Protein AF-A0A1Y5THK0-F1 (afdb_monomer)

Nearest PDB structures (foldseek):
  3wrx-assembly2_B  TM=9.267E-01  e=4.625E-44  Solanum lycopersicum
  3wry-assembly2_B  TM=9.256E-01  e=2.635E-43  Solanum lycopersicum
  3wrx-assembly1_A  TM=8.714E-01  e=9.902E-44  Solanum lycopersicum
  3wry-assembly1_A  TM=8.774E-01  e=2.496E-43  Solanum lycopersicum
  3wrw-assembly1_B  TM=9.041E-01  e=1.164E-40  Solanum lycopersicum

Solvent-accessible surface area (backbone atoms only — not comparable to full-atom values): 38732 Å² total; per-residue (Å²): 127,85,62,37,44,34,38,33,40,49,27,24,30,58,62,87,91,43,71,40,27,55,51,25,57,50,77,42,59,75,35,37,40,17,39,37,37,60,92,88,19,29,67,67,57,50,54,31,42,74,41,29,72,44,72,70,75,44,61,45,35,26,50,56,74,42,80,49,68,90,38,48,38,72,57,41,40,71,76,20,44,18,63,34,59,67,85,44,80,72,57,48,82,40,24,45,48,54,53,38,63,74,47,54,48,89,92,50,94,32,42,68,68,53,42,29,69,77,36,53,72,52,52,80,37,33,86,39,29,42,68,76,45,55,70,52,56,36,40,52,50,28,49,44,42,24,46,21,63,51,30,51,35,39,41,32,35,42,80,54,67,94,42,57,69,72,47,36,51,52,52,42,56,49,50,36,49,48,28,70,71,68,75,31,28,34,42,40,33,30,70,50,61,72,59,34,37,70,43,14,65,36,35,34,34,34,52,80,12,22,57,76,48,73,45,52,10,69,61,53,68,73,31,63,66,56,49,36,54,78,74,42,90,79,76,89,91,86,78,94,73,96,71,92,81,79,86,81,84,79,90,76,88,81,78,94,70,89,75,76,53,69,62,90,58,102,63,87,81,56,103,83,61,75,86,79,57,67,73,58,37,62,71,64,40,52,75,85,82,68,81,67,81,73,76,74,72,74,79,67,75,86,59,78,44,95,75,34,38,30,38,39,41,38,40,45,89,78,37,41,67,60,52,47,52,35,46,51,52,34,40,74,73,72,46,51,68,42,40,35,30,60,44,68,85,78,69,91,66,91,37,84,38,33,34,67,69,35,19,50,45,20,97,66,28,41,65,45,18,63,62,88,44,72,68,58,11,50,56,24,37,25,52,1,38,29,47,41,47,66,71,56,74,39,69,38,27,40,37,34,66,19,40,63,68,52,42,64,38,48,25,64,23,58,50,68,52,44,67,86,50,39,36,39,36,36,18,61,48,44,84,58,89,43,61,92,50,32,60,71,40,74,53,43,65,38,62,31,89,50,72,70,66,75,81,46,84,62,39,44,54,44,46,47,51,53,30,52,51,49,47,50,47,37,54,51,50,58,56,49,70,75,53,84,79,90,71,59,58,27,32,34,31,33,27,44,86,54,38,41,62,22,45,55,53,39,42,69,76,37,52,91,68,29,40,71,46,77,26,56,39,52,20,57,24,52,48,31,49,34,42,34,39,66,37,65,66,36,76,38,45,41,40,39,28,49,22,16,46,33,6,49,76,72,70,28,76,26,31,38,62,94,60,63,65,43,36,55,34,70,66,40,47,59,40,36,35,29,54,20,39,52,52,36,25,42,34,43,30,76,88,66,51,60,75,93,54,68,90,59,58,70,44,78,77,47,91,57,33,22,36,32,52,52,48,38,69,56,25,34,54,45,19,48,53,53,16,57,49,61,59,62,38,76,26,44,34,42,36,38,44,40,72,40,20,36,29,68,43,21,23,93,93,34,91,52,48,48,74,64,27,53,50,34,23,51,56,37,27,65,69,58,34,74,69,46,100,49,30,41,79,40,81,37,97,32,24,45,61,34,70,71,42,23,51,50,52,49,52,52,49,38,72,76,69,50,78,79,78,74,76,74,77,78,129

pLDDT: mean 85.85, std 18.04, range [23.47, 98.75]

Organism: NCBI:txid254357

Foldseek 3Di:
DFAFQKWWAQWWFDDVPATLAGGATDTHRAFEEEEAEDPSLNLLVVVCQLQQVGATPDTFMAGRNHTDHPPHNVVSLLQFEFEQEPPLPFDQADFLQRLQVVQADPPAPQHPVVLCVLPVVSVVRRGHGLVRDDPLNSLSSSVSSSVSSVGQEYEYAASCPPHFVVSLVSVLVSLQVVRVVRSHGYYHYHNDLVSSLSNDQKYFYGGNNYRPDIDGSVVCVVDPVNVCPSHVPDDDPDDDDDDDDDDDDDDDDDDDDQDWDFDLDPDDDDPPDDHDDPVVSVVPIDRPPDPDPPPLPQLDQLQQAPAAEEEQEFACVFQVVLSVLLQVLLVVLVHHYWYAHLHQPPDDDPTPHYNQNLQCQQPVGVCQQNVVDPVSNLVSSLRSLLSVLLPDSRHLAYEYEAEPSGLLSCQSNRLSDAALRHAEYAYCCLVDDCCSRQQLHPHHYFDQVDGSGDDDPSNSVSSSVRSVVSSCSSVVSVVCSVDDDDDAAEEEEEDEPFLVLLLVLLCVVCVVRYHYHYFYQQQSRQVNSLSCLSNVVHLYYAAAAPCLLLCCLQVARSHHDLCRLVSQLSNLAEHHYECAPVQWGKHFAPVRPDPVCPPFQWDPPDRTIIITGDDLVSLLVSLLSVQVSLQSRNHAYEYEQEQQARGNQCHVPHRSPDSNSSVSNVVSNVVSHPDDPRHDYHYDPHYSSDSVNSVVSNVVVCVRVPRDPDPDPDD

Sequence (715 aa):
MPDPILEVRDLNVYYGQSHALQGVNLTLDHGVLSVVGRNGMGKTTLCNAIMGLVPVASGSIALGGREVSGLTAAETARLGIGYVPQGRRLWPSLTVDEHLKLVEKRGGAWTAERIYSVFPRLAERRGNGGGQLSGGEQQMLAIGRALLANPRLLVMDEPTEGLAPVIVSQVRDMLIRLGQEGEMDVLVIEQNIGVACAVSDSVAIMVNGRINRVMDASILAADRDLQQALLGVGRHAHDETDQQAAPAPRPQETEEKVTRIYLSNPEVPTRWSQPVPVRMIEQSARTVTEVGKTNVVALQTPKVPTVGITYVCGTLDTKGQELRHIAEILRGEGLLVRLVDLATSGERSGAEIPPHTVAAHHPRGAAGVFTGDRGSAVAGMTRAFEHWMRAQTDVAGVIAAGGSGGTALVAPAFRVLPVGVPKVIVSTVASGNTEQYVGPSDITMMYSVADVQGINSITREVLANGAHALAGMVKGRRARAKTTPEHKPAVGITMFGVTTPAVQMVTRQLEAQYDCLVFHATGVGGRSMEKLLDSQMLDAVIDLTTTEVCDMVAGGVFAATEDRFGASIRAGKPYIGAAGALDMVNFNAPDTVPERYRGRLFYEHNPQITLMRTTPEENERMARFIGAQLNRMTGPVRFFLPEGGLSLLDAPGQLFWDPEADRALFRTLETVVQQTANRQLVRVPHNINDPEFADLVVKTFRSFHGQPRARAKGA

Secondary structure (DSSP, 8-state):
-PPPSEEEEEEEEEETTEEEEEEEEEEE-SSEEEEE--TTSSHHHHHHHHTTSS---EEEEEETTEE-TT--HHHHHHTTEEEE-TT----TTSBHHHHHHHHPPTT-S--HHHHHHH-HHHHHTTTSBGGGS-HHHHHHHHHHHHHTT--SEEEEESTTTT--HHHHHHHHHHHHHHHHTSS-EEEEEES-HHHHHHH-SEEEEEETTEEEEEEEHHHHHH-HHHHHHHHS--S--S-----PPPPPPPPPP----PPPBP-S-SSPPPTTPPPPPHHHHHHT-B----------------PPPSS-EEEEEE-HHHHHHHHHHHHHHHHHTT-EEEEEE---S-PPP-SSB-HHHHHTTSTT-GGGT--SSHHHHHHHHHHHHHHHHHT-S-EEEEEEEESHHHHHHHHHHHHHSPTTS-EEEEETTSSS--HHHHTTS-PEEEE-SS-SSS--HHHHHHHHHHHHHHHHHHHHHHHHTTS----PPEEEEEE-GGGHHHHHHHHHHHTTTSEEEEEETTTHHHHHHHHHHHTT--SEEEEEE-THHHHHHHT-TTPPPTTTTHHHHHH---EEEEEETTTEEEESSGGGS-GGGTTS-EEEEETTEEEEEPPHHHHHHHHHHHHHHHHH--S-EEEEEETT-SSSSSSTTSTT--HHHHHHHHHHHHHHS---SSEEEEEESS-TTSHHHHHHHHHHHHHHH-PPPPP----

Structure (mmCIF, N/CA/C/O backbone):
data_AF-A0A1Y5THK0-F1
#
_entry.id   AF-A0A1Y5THK0-F1
#
loop_
_atom_site.group_PDB
_atom_site.id
_atom_site.type_symbol
_atom_site.label_atom_id
_atom_site.label_alt_id
_atom_site.label_comp_id
_atom_site.label_asym_id
_atom_site.label_entity_id
_atom_site.label_seq_id
_atom_site.pdbx_PDB_ins_code
_atom_site.Cartn_x
_atom_site.Cartn_y
_atom_site.Cartn_z
_atom_site.occupancy
_atom_site.B_iso_or_equiv
_atom_site.auth_seq_id
_atom_site.auth_comp_id
_atom_site.auth_asym_id
_atom_site.auth_atom_id
_atom_site.pdbx_PDB_model_num
ATOM 1 N N . MET A 1 1 ? 36.841 32.848 22.077 1.00 48.12 1 MET A N 1
ATOM 2 C CA . MET A 1 1 ? 36.410 32.202 20.819 1.00 48.12 1 MET A CA 1
ATOM 3 C C . MET A 1 1 ? 35.321 33.086 20.228 1.00 48.12 1 MET A C 1
ATOM 5 O O . MET A 1 1 ? 34.697 33.778 21.027 1.00 48.12 1 MET A O 1
ATOM 9 N N . PRO A 1 2 ? 35.159 33.181 18.898 1.00 68.38 2 PRO A N 1
ATOM 10 C CA . PRO A 1 2 ? 34.010 33.885 18.327 1.00 68.38 2 PRO A CA 1
ATOM 11 C C . PRO A 1 2 ? 32.704 33.267 18.850 1.00 68.38 2 PRO A C 1
ATOM 13 O O . PRO A 1 2 ? 32.671 32.067 19.121 1.00 68.38 2 PRO A O 1
ATOM 16 N N . ASP A 1 3 ? 31.674 34.092 19.048 1.00 81.88 3 ASP A N 1
ATOM 17 C CA . ASP A 1 3 ? 30.352 33.608 19.454 1.00 81.88 3 ASP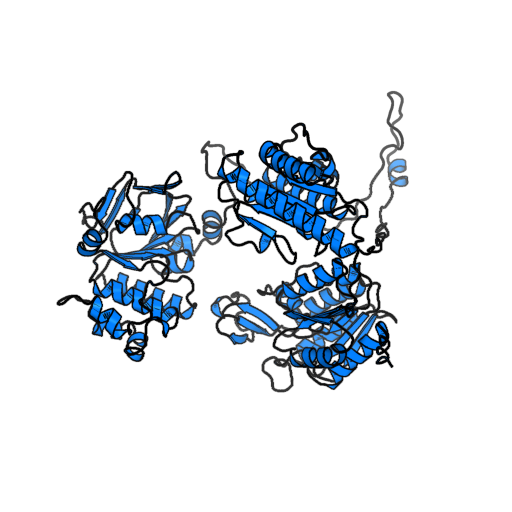 A CA 1
ATOM 18 C C . ASP A 1 3 ? 29.751 32.734 18.338 1.00 81.88 3 ASP A C 1
ATOM 20 O O . ASP A 1 3 ? 29.905 33.089 17.162 1.00 81.88 3 ASP A O 1
ATOM 24 N N . PRO A 1 4 ? 29.054 31.630 18.673 1.00 91.38 4 PRO A N 1
ATOM 25 C CA . PRO A 1 4 ? 28.422 30.764 17.682 1.00 91.38 4 PRO A CA 1
ATOM 26 C C . PRO A 1 4 ? 27.436 31.547 16.813 1.00 91.38 4 PRO A C 1
ATOM 28 O O . PRO A 1 4 ? 26.713 32.423 17.310 1.00 91.38 4 PRO A O 1
ATOM 31 N N . ILE A 1 5 ? 27.367 31.232 15.513 1.00 93.69 5 ILE A N 1
ATOM 32 C CA . ILE A 1 5 ? 26.410 31.902 14.627 1.00 93.69 5 ILE A CA 1
ATOM 33 C C . ILE A 1 5 ? 24.973 31.652 15.077 1.00 93.69 5 ILE A C 1
ATOM 35 O O . ILE A 1 5 ? 24.179 32.586 15.025 1.00 93.69 5 ILE A O 1
ATOM 39 N N . LEU A 1 6 ? 24.643 30.454 15.566 1.00 96.25 6 LEU A N 1
ATOM 40 C CA . LEU A 1 6 ? 23.337 30.131 16.132 1.00 96.25 6 LEU A CA 1
ATOM 41 C C . LEU A 1 6 ? 23.506 29.367 17.438 1.00 96.25 6 LEU A C 1
ATOM 43 O O . LEU A 1 6 ? 24.156 28.324 17.488 1.00 96.25 6 LEU A O 1
ATOM 47 N N . GLU A 1 7 ? 22.824 29.838 18.471 1.00 96.75 7 GLU A N 1
ATOM 48 C CA . GLU A 1 7 ? 22.757 29.160 19.752 1.00 96.75 7 GLU A CA 1
ATOM 49 C C . GLU A 1 7 ? 21.317 29.089 20.252 1.00 96.75 7 GLU A C 1
ATOM 51 O O . GLU A 1 7 ? 20.646 30.102 20.423 1.00 96.75 7 GLU A O 1
ATOM 56 N N . VAL A 1 8 ? 20.844 27.874 20.502 1.00 97.38 8 VAL A N 1
ATOM 57 C CA . VAL A 1 8 ? 19.521 27.566 21.039 1.00 97.38 8 VAL A CA 1
ATOM 58 C C . VAL A 1 8 ? 19.719 26.900 22.394 1.00 97.38 8 VAL A C 1
ATOM 60 O O . VAL A 1 8 ? 20.372 25.857 22.468 1.00 97.38 8 VAL A O 1
ATOM 63 N N . ARG A 1 9 ? 19.162 27.482 23.461 1.00 96.69 9 ARG A N 1
ATOM 64 C CA . ARG A 1 9 ? 19.292 26.970 24.835 1.00 96.69 9 ARG A CA 1
ATOM 65 C C . ARG A 1 9 ? 17.927 26.745 25.463 1.00 96.69 9 ARG A C 1
ATOM 67 O O . ARG A 1 9 ? 17.100 27.654 25.487 1.00 96.69 9 ARG A O 1
ATOM 74 N N . ASP A 1 10 ? 17.729 25.541 25.994 1.00 95.94 10 ASP A N 1
ATOM 75 C CA . ASP A 1 10 ? 16.518 25.102 26.699 1.00 95.94 10 ASP A CA 1
ATOM 76 C C . ASP A 1 10 ? 15.209 25.556 26.020 1.00 95.94 10 ASP A C 1
ATOM 78 O O . ASP A 1 10 ? 14.276 26.062 26.648 1.00 95.94 10 ASP A O 1
ATOM 82 N N . LEU A 1 11 ? 15.153 25.424 24.691 1.00 96.56 11 LEU A N 1
ATOM 83 C CA . LEU A 1 11 ? 14.063 25.978 23.901 1.00 96.56 11 LEU A CA 1
ATOM 84 C C . LEU A 1 11 ? 12.795 25.139 24.041 1.00 96.56 11 LEU A C 1
ATOM 86 O O . LEU A 1 11 ? 12.775 23.942 23.735 1.00 96.56 11 LEU A O 1
ATOM 90 N N . ASN A 1 12 ? 11.715 25.801 24.448 1.00 95.38 12 ASN A N 1
ATOM 91 C CA . ASN A 1 12 ? 10.410 25.200 24.660 1.00 95.38 12 ASN A CA 1
ATOM 92 C C . ASN A 1 12 ? 9.332 25.903 23.829 1.00 95.38 12 ASN A C 1
ATOM 94 O O . ASN A 1 12 ? 9.154 27.120 23.908 1.00 95.38 12 ASN A O 1
ATOM 98 N N . VAL A 1 13 ? 8.575 25.125 23.052 1.00 94.44 13 VAL A N 1
ATOM 99 C CA . VAL A 1 13 ? 7.499 25.628 22.180 1.00 94.44 13 VAL A CA 1
ATOM 100 C C . VAL A 1 13 ? 6.273 24.736 22.300 1.00 94.44 13 VAL A C 1
ATOM 102 O O . VAL A 1 13 ? 6.383 23.508 22.266 1.00 94.44 13 VAL A O 1
ATOM 105 N N . TYR A 1 14 ? 5.100 25.362 22.393 1.00 90.38 14 TYR A N 1
ATOM 106 C CA . TYR A 1 14 ? 3.813 24.688 22.531 1.00 90.38 14 TYR A CA 1
ATOM 107 C C . TYR A 1 14 ? 2.855 25.103 21.413 1.00 90.38 14 TYR A C 1
ATOM 109 O O . TYR A 1 14 ? 2.746 26.282 21.085 1.00 90.38 14 TYR A O 1
ATOM 117 N N . TYR A 1 15 ? 2.103 24.140 20.881 1.00 81.88 15 TYR A N 1
ATOM 118 C CA . TYR A 1 15 ? 0.918 24.403 20.063 1.00 81.88 15 TYR A CA 1
ATOM 119 C C . TYR A 1 15 ? -0.319 23.955 20.835 1.00 81.88 15 TYR A C 1
ATOM 121 O O . TYR A 1 15 ? -0.610 22.761 20.934 1.00 81.88 15 TYR A O 1
ATOM 129 N N . GLY A 1 16 ? -1.036 24.911 21.425 1.00 82.31 16 GLY A N 1
ATOM 130 C CA . GLY A 1 16 ? -2.111 24.594 22.363 1.00 82.31 16 GLY A CA 1
ATOM 131 C C . GLY A 1 16 ? -1.573 23.771 23.538 1.00 82.31 16 GLY A C 1
ATOM 132 O O . GLY A 1 16 ? -0.707 24.239 24.267 1.00 82.31 16 GLY A O 1
ATOM 133 N N . GLN A 1 17 ? -2.066 22.541 23.699 1.00 75.38 17 GLN A N 1
ATOM 134 C CA . GLN A 1 17 ? -1.630 21.609 24.753 1.00 75.38 17 GLN A CA 1
ATOM 135 C C . GLN A 1 17 ? -0.433 20.726 24.343 1.00 75.38 17 GLN A C 1
ATOM 137 O O . GLN A 1 17 ? 0.084 19.972 25.162 1.00 75.38 17 GLN A O 1
ATOM 142 N N . SER A 1 18 ? 0.008 20.779 23.081 1.00 78.94 18 SER A N 1
ATOM 143 C CA . SER A 1 18 ? 1.092 19.930 22.577 1.00 78.94 18 SER A CA 1
ATOM 144 C C . SER A 1 18 ? 2.453 20.586 22.793 1.00 78.94 18 SER A C 1
ATOM 146 O O . SER A 1 18 ? 2.736 21.622 22.192 1.00 78.94 18 SER A O 1
ATOM 148 N N . HIS A 1 19 ? 3.321 19.955 23.588 1.00 89.06 19 HIS A N 1
ATOM 149 C CA . HIS A 1 19 ? 4.702 20.395 23.828 1.00 89.06 19 HIS A CA 1
ATOM 150 C C . HIS A 1 19 ? 5.619 19.930 22.688 1.00 89.06 19 HIS A C 1
ATOM 152 O O . HIS A 1 19 ? 6.112 18.801 22.679 1.00 89.06 19 HIS A O 1
ATOM 158 N N . ALA A 1 20 ? 5.770 20.783 21.675 1.00 89.50 20 ALA A N 1
ATOM 159 C CA . ALA A 1 20 ? 6.383 20.438 20.395 1.00 89.50 20 ALA A CA 1
ATOM 160 C C . ALA A 1 20 ? 7.919 20.493 20.404 1.00 89.50 20 ALA A C 1
ATOM 162 O O . ALA A 1 20 ? 8.544 19.669 19.742 1.00 89.50 20 ALA A O 1
ATOM 163 N N . LEU A 1 21 ? 8.518 21.431 21.143 1.00 95.44 21 LEU A N 1
ATOM 164 C CA . LEU A 1 21 ? 9.956 21.456 21.444 1.00 95.44 21 LEU A CA 1
ATOM 165 C C . LEU A 1 21 ? 10.124 21.408 22.958 1.00 95.44 21 LEU A C 1
ATOM 167 O O . LEU A 1 21 ? 9.495 22.211 23.642 1.00 95.44 21 LEU A O 1
ATOM 171 N N . GLN A 1 22 ? 10.939 20.484 23.463 1.00 94.75 22 GLN A N 1
ATOM 172 C CA . GLN A 1 22 ? 11.036 20.149 24.885 1.00 94.75 22 GLN A CA 1
ATOM 173 C C . GLN A 1 22 ? 12.463 20.343 25.414 1.00 94.75 22 GLN A C 1
ATOM 175 O O . GLN A 1 22 ? 13.208 19.378 25.581 1.00 94.75 22 GLN A O 1
ATOM 180 N N . GLY A 1 23 ? 12.856 21.589 25.663 1.00 93.62 23 GLY A N 1
ATOM 181 C CA . GLY A 1 23 ? 14.204 21.916 26.134 1.00 93.62 23 GLY A CA 1
ATOM 182 C C . GLY A 1 23 ? 15.273 21.612 25.085 1.00 93.62 23 GLY A C 1
ATOM 183 O O . GLY A 1 23 ? 16.264 20.934 25.359 1.00 93.62 23 GLY A O 1
ATOM 184 N N . VAL A 1 24 ? 15.049 22.058 23.846 1.00 96.44 24 VAL A N 1
ATOM 185 C CA . VAL A 1 24 ? 16.007 21.869 22.750 1.00 96.44 24 VAL A CA 1
ATOM 186 C C . VAL A 1 24 ? 17.269 22.687 23.012 1.00 96.44 24 VAL A C 1
ATOM 188 O O . VAL A 1 24 ? 17.193 23.891 23.241 1.00 96.44 24 VAL A O 1
ATOM 191 N N . ASN A 1 25 ? 18.421 22.020 22.928 1.00 95.50 25 ASN A N 1
ATOM 192 C CA . ASN A 1 25 ? 19.740 22.641 22.938 1.00 95.50 25 ASN A CA 1
ATOM 193 C C . ASN A 1 25 ? 20.427 22.341 21.604 1.00 95.50 25 ASN A C 1
ATOM 195 O O . ASN A 1 25 ? 20.510 21.176 21.206 1.00 95.50 25 ASN A O 1
ATOM 199 N N . LEU A 1 26 ? 20.871 23.380 20.901 1.00 96.50 26 LEU A N 1
ATOM 200 C CA . LEU A 1 26 ? 21.520 23.261 19.599 1.00 96.50 26 LEU A CA 1
ATOM 201 C C . LEU A 1 26 ? 22.481 24.431 19.397 1.00 96.50 26 LEU A C 1
ATOM 203 O O . LEU A 1 26 ? 22.073 25.582 19.523 1.00 96.50 26 LEU A O 1
ATOM 207 N N . THR A 1 27 ? 23.720 24.137 19.021 1.00 95.81 27 THR A N 1
ATOM 208 C CA . THR A 1 27 ? 24.731 25.154 18.723 1.00 95.81 27 THR A CA 1
ATOM 209 C C . THR A 1 27 ? 25.310 24.884 17.343 1.00 95.81 27 THR A C 1
ATOM 211 O O . THR A 1 27 ? 25.688 23.753 17.040 1.00 95.81 27 THR A O 1
ATOM 214 N N . LEU A 1 28 ? 25.357 25.918 16.509 1.00 93.81 28 LEU A N 1
ATOM 215 C CA . LEU A 1 28 ? 26.094 25.946 15.252 1.00 93.81 28 LEU A CA 1
ATOM 216 C C . LEU A 1 28 ? 27.131 27.058 15.385 1.00 93.81 28 LEU A C 1
ATOM 218 O O . LEU A 1 28 ? 26.766 28.226 15.522 1.00 93.81 28 LEU A O 1
ATOM 222 N N . ASP A 1 29 ? 28.407 26.676 15.367 1.00 90.50 29 ASP A N 1
ATOM 223 C CA . ASP A 1 29 ? 29.521 27.620 15.432 1.00 90.50 29 ASP A CA 1
ATOM 224 C C . ASP A 1 29 ? 29.720 28.286 14.070 1.00 90.50 29 ASP A C 1
ATOM 226 O O . ASP A 1 29 ? 29.447 29.476 13.930 1.00 90.50 29 ASP A O 1
ATOM 230 N N . HIS A 1 30 ? 30.125 27.488 13.074 1.00 87.75 30 HIS A N 1
ATOM 231 C CA . HIS A 1 30 ? 30.286 27.872 11.673 1.00 87.75 30 HIS A CA 1
ATOM 232 C C . HIS A 1 30 ? 30.067 26.676 10.732 1.00 87.75 30 HIS A C 1
ATOM 234 O O . HIS A 1 30 ? 30.153 25.520 11.154 1.00 87.75 30 HIS A O 1
ATOM 240 N N . GLY A 1 31 ? 29.840 26.951 9.448 1.00 88.62 31 GLY A N 1
ATOM 241 C CA . GLY A 1 31 ? 29.694 25.951 8.394 1.00 88.62 31 GLY A CA 1
ATOM 242 C C . GLY A 1 31 ? 28.269 25.413 8.286 1.00 88.62 31 GLY A C 1
ATOM 243 O O . GLY A 1 31 ? 27.297 26.161 8.393 1.00 88.62 31 GLY A O 1
ATOM 244 N N . VAL A 1 32 ? 28.136 24.109 8.032 1.00 91.25 32 VAL A N 1
ATOM 245 C CA . VAL A 1 32 ? 26.837 23.454 7.830 1.00 91.25 32 VAL A CA 1
ATOM 246 C C . VAL A 1 32 ? 26.532 22.526 9.003 1.00 91.25 32 VAL A C 1
ATOM 248 O O . VAL A 1 32 ? 27.325 21.638 9.313 1.00 91.25 32 VAL A O 1
ATOM 251 N N . LEU A 1 33 ? 25.360 22.687 9.621 1.00 93.56 33 LEU A N 1
ATOM 252 C CA . LEU A 1 33 ? 24.810 21.758 10.611 1.00 93.56 33 LEU A CA 1
ATOM 253 C C . LEU A 1 33 ? 23.500 21.178 10.090 1.00 93.56 33 LEU A C 1
ATOM 255 O O . LEU A 1 33 ? 22.594 21.923 9.712 1.00 93.56 33 LEU A O 1
ATOM 259 N N . SER A 1 34 ? 23.383 19.852 10.125 1.00 95.69 34 SER A N 1
ATOM 260 C CA . SER A 1 34 ? 22.129 19.181 9.790 1.00 95.69 34 SER A CA 1
ATOM 261 C C . SER A 1 34 ? 21.365 18.766 11.040 1.00 95.69 34 SER A C 1
ATOM 263 O O . SER A 1 34 ? 21.955 18.260 11.994 1.00 95.69 34 SER A O 1
ATOM 265 N N . VAL A 1 35 ? 20.041 18.896 11.019 1.00 96.31 35 VAL A N 1
ATOM 266 C CA . VAL A 1 35 ? 19.147 18.277 12.004 1.00 96.31 35 VAL A CA 1
ATOM 267 C C . VAL A 1 35 ? 18.299 17.231 11.297 1.00 96.31 35 VAL A C 1
ATOM 269 O O . VAL A 1 35 ? 17.576 17.545 10.351 1.00 96.31 35 VAL A O 1
ATOM 272 N N . VAL A 1 36 ? 18.353 15.994 11.783 1.00 93.69 36 VAL A N 1
ATOM 273 C CA . VAL A 1 36 ? 17.588 14.870 11.235 1.00 93.69 36 VAL A CA 1
ATOM 274 C C . VAL A 1 36 ? 16.572 14.343 12.225 1.00 93.69 36 VAL A C 1
ATOM 276 O O . VAL A 1 36 ? 16.788 14.335 13.433 1.00 93.69 36 VAL A O 1
ATOM 279 N N . GLY A 1 37 ? 15.447 13.868 11.712 1.00 88.25 37 GLY A N 1
ATOM 280 C CA . GLY A 1 37 ? 14.378 13.315 12.531 1.00 88.25 37 GLY A CA 1
ATOM 281 C C . GLY A 1 37 ? 13.192 12.885 11.682 1.00 88.25 37 GLY A C 1
ATOM 282 O O . GLY A 1 37 ? 12.960 13.396 10.583 1.00 88.25 37 GLY A O 1
ATOM 283 N N . ARG A 1 38 ? 12.395 11.954 12.204 1.00 83.06 38 ARG A N 1
ATOM 284 C CA . ARG A 1 38 ? 11.147 11.534 11.554 1.00 83.06 38 ARG A CA 1
ATOM 285 C C . ARG A 1 38 ? 10.141 12.684 11.446 1.00 83.06 38 ARG A C 1
ATOM 287 O O . ARG A 1 38 ? 10.247 13.718 12.113 1.00 83.06 38 ARG A O 1
ATOM 294 N N . ASN A 1 39 ? 9.115 12.472 10.633 1.00 81.00 39 ASN A N 1
ATOM 295 C CA . ASN A 1 39 ? 7.998 13.406 10.532 1.00 81.00 39 ASN A CA 1
ATOM 296 C C . ASN A 1 39 ? 7.280 13.508 11.881 1.00 81.00 39 ASN A C 1
ATOM 298 O O . ASN A 1 39 ? 7.083 12.508 12.572 1.00 81.00 39 ASN A O 1
ATOM 302 N N . GLY A 1 40 ? 6.954 14.739 12.276 1.00 82.38 40 GLY A N 1
ATOM 303 C CA . GLY A 1 40 ? 6.328 15.030 13.566 1.00 82.38 40 GLY A CA 1
ATOM 304 C C . GLY A 1 40 ? 7.281 15.135 14.765 1.00 82.38 40 GLY A C 1
ATOM 305 O O . GLY A 1 40 ? 6.803 15.343 15.872 1.00 82.38 40 GLY A O 1
ATOM 306 N N . MET A 1 41 ? 8.606 15.046 14.586 1.00 89.12 41 MET A N 1
ATOM 307 C CA . MET A 1 41 ? 9.561 15.134 15.709 1.00 89.12 41 MET A CA 1
ATOM 308 C C . MET A 1 41 ? 9.849 16.563 16.207 1.00 89.12 41 MET A C 1
ATOM 310 O O . MET A 1 41 ? 10.606 16.709 17.157 1.00 89.12 41 MET A O 1
ATOM 314 N N . GLY A 1 42 ? 9.264 17.601 15.597 1.00 90.56 42 GLY A N 1
ATOM 315 C CA . GLY A 1 42 ? 9.471 19.008 15.984 1.00 90.56 42 GLY A CA 1
ATOM 316 C C . GLY A 1 42 ? 10.404 19.809 15.067 1.00 90.56 42 GLY A C 1
ATOM 317 O O . GLY A 1 42 ? 10.646 20.981 15.325 1.00 90.56 42 GLY A O 1
ATOM 318 N N . LYS A 1 43 ? 10.885 19.219 13.968 1.00 94.62 43 LYS A N 1
ATOM 319 C CA . LYS A 1 43 ? 11.874 19.829 13.064 1.00 94.62 43 LYS A CA 1
ATOM 320 C C . LYS A 1 43 ? 11.442 21.185 12.478 1.00 94.62 43 LYS A C 1
ATOM 322 O O . LYS A 1 43 ? 12.067 22.204 12.750 1.00 94.62 43 LYS A O 1
ATOM 327 N N . THR A 1 44 ? 10.303 21.222 11.788 1.00 93.69 44 THR A N 1
ATOM 328 C CA . THR A 1 44 ? 9.696 22.464 11.277 1.00 93.69 44 THR A CA 1
ATOM 329 C C . THR A 1 44 ? 9.371 23.456 12.395 1.00 93.69 44 THR A C 1
ATOM 331 O O . THR A 1 44 ? 9.503 24.666 12.225 1.00 93.69 44 THR A O 1
ATOM 334 N N . THR A 1 45 ? 8.986 22.967 13.579 1.00 94.69 45 THR A N 1
ATOM 335 C CA . THR A 1 45 ? 8.744 23.826 14.748 1.00 94.69 45 THR A CA 1
ATOM 336 C C . THR A 1 45 ? 10.014 24.544 15.189 1.00 94.69 45 THR A C 1
ATOM 338 O O . THR A 1 45 ? 9.940 25.719 15.536 1.00 94.69 45 THR A O 1
ATOM 341 N N . LEU A 1 46 ? 11.172 23.879 15.139 1.00 96.19 46 LEU A N 1
ATOM 342 C CA . LEU A 1 46 ? 12.465 24.495 15.432 1.00 96.19 46 LEU A CA 1
ATOM 343 C C . LEU A 1 46 ? 12.792 25.610 14.430 1.00 96.19 46 LEU A C 1
ATOM 345 O O . LEU A 1 46 ? 13.120 26.714 14.859 1.00 96.19 46 LEU A O 1
ATOM 349 N N . CYS A 1 47 ? 12.620 25.377 13.124 1.00 95.94 47 CYS A N 1
ATOM 350 C CA . CYS A 1 47 ? 12.778 26.432 12.114 1.00 95.94 47 CYS A CA 1
ATOM 351 C C . CYS A 1 47 ? 11.858 27.622 12.374 1.00 95.94 47 CYS A C 1
ATOM 353 O O . CYS A 1 47 ? 12.304 28.768 12.373 1.00 95.94 47 CYS A O 1
ATOM 355 N N . ASN A 1 48 ? 10.578 27.354 12.627 1.00 94.50 48 ASN A N 1
ATOM 356 C CA . ASN A 1 48 ? 9.601 28.401 12.886 1.00 94.50 48 ASN A CA 1
ATOM 357 C C . ASN A 1 48 ? 9.941 29.199 14.149 1.00 94.50 48 ASN A C 1
ATOM 359 O O . ASN A 1 48 ? 9.728 30.409 14.171 1.00 94.50 48 ASN A O 1
ATOM 363 N N . ALA A 1 49 ? 10.468 28.546 15.186 1.00 95.19 49 ALA A N 1
ATOM 364 C CA . ALA A 1 49 ? 10.878 29.204 16.421 1.00 95.19 49 ALA A CA 1
ATOM 365 C C . ALA A 1 49 ? 12.097 30.106 16.192 1.00 95.19 49 ALA A C 1
ATOM 367 O O . ALA A 1 49 ? 12.060 31.275 16.569 1.00 95.19 49 ALA A O 1
ATOM 368 N N . ILE A 1 50 ? 13.122 29.604 15.490 1.00 95.31 50 ILE A N 1
ATOM 369 C CA . ILE A 1 50 ? 14.300 30.392 15.086 1.00 95.31 50 ILE A CA 1
ATOM 370 C C . ILE A 1 50 ? 13.874 31.609 14.261 1.00 95.31 50 ILE A C 1
ATOM 372 O O . ILE A 1 50 ? 14.393 32.701 14.461 1.00 95.31 50 ILE A O 1
ATOM 376 N N . MET A 1 51 ? 12.894 31.436 13.372 1.00 94.62 51 MET A N 1
ATOM 377 C CA . MET A 1 51 ? 12.378 32.501 12.516 1.00 94.62 51 MET A CA 1
ATOM 378 C C . MET A 1 51 ? 11.376 33.441 13.190 1.00 94.62 51 MET A C 1
ATOM 380 O O . MET A 1 51 ? 10.885 34.340 12.516 1.00 94.62 51 MET A O 1
ATOM 384 N N . GLY A 1 52 ? 11.031 33.268 14.470 1.00 92.50 52 GLY A N 1
ATOM 385 C CA . GLY A 1 52 ? 10.013 34.099 15.131 1.00 92.50 52 GLY A CA 1
ATOM 386 C C . GLY A 1 52 ? 8.612 33.973 14.509 1.00 92.50 52 GLY A C 1
ATOM 387 O O . GLY A 1 52 ? 7.812 34.906 14.565 1.00 92.50 52 GLY A O 1
ATOM 388 N N . LEU A 1 53 ? 8.322 32.837 13.864 1.00 92.69 53 LEU A N 1
ATOM 389 C CA . LEU A 1 53 ? 7.016 32.503 13.279 1.00 92.69 53 LEU A CA 1
ATOM 390 C C . LEU A 1 53 ? 6.077 31.840 14.293 1.00 92.69 53 LEU A C 1
ATOM 392 O O . LEU A 1 53 ? 4.869 31.779 14.065 1.00 92.69 53 LEU A O 1
ATOM 396 N N . VAL A 1 54 ? 6.624 31.345 15.404 1.00 92.88 54 VAL A N 1
ATOM 397 C CA . VAL A 1 54 ? 5.865 30.776 16.521 1.00 92.88 54 VAL A CA 1
ATOM 398 C C . VAL A 1 54 ? 6.363 31.339 17.848 1.00 92.88 54 VAL A C 1
ATOM 400 O O . VAL A 1 54 ? 7.558 31.612 17.982 1.00 92.88 54 VAL A O 1
ATOM 403 N N . PRO A 1 55 ? 5.471 31.520 18.836 1.00 88.75 55 PRO A N 1
ATOM 404 C CA . PRO A 1 55 ? 5.867 32.019 20.141 1.00 88.75 55 PRO A CA 1
ATOM 405 C C . PRO A 1 55 ? 6.726 30.986 20.878 1.00 88.75 55 PRO A C 1
ATOM 407 O O . PRO A 1 55 ? 6.352 29.818 21.013 1.00 88.75 55 PRO A O 1
ATOM 410 N N . VAL A 1 56 ? 7.868 31.443 21.385 1.00 92.75 56 VAL A N 1
ATOM 411 C CA . VAL A 1 56 ? 8.726 30.677 22.291 1.00 92.75 56 VAL A CA 1
ATOM 412 C C . VAL A 1 56 ? 8.169 30.804 23.707 1.00 92.75 56 VAL A C 1
ATOM 414 O O . VAL A 1 56 ? 7.954 31.915 24.185 1.00 92.75 56 VAL A O 1
ATOM 417 N N . ALA A 1 57 ? 7.902 29.677 24.369 1.00 91.19 57 ALA A N 1
ATOM 418 C CA . ALA A 1 57 ? 7.337 29.670 25.719 1.00 91.19 57 ALA A CA 1
ATOM 419 C C . ALA A 1 57 ? 8.409 29.894 26.795 1.00 91.19 57 ALA A C 1
ATOM 421 O O . ALA A 1 57 ? 8.177 30.624 27.756 1.00 91.19 57 ALA A O 1
ATOM 422 N N . SER A 1 58 ? 9.578 29.274 26.628 1.00 93.69 58 SER A N 1
ATOM 423 C CA . SER A 1 58 ? 10.767 29.485 27.459 1.00 93.69 58 SER A CA 1
ATOM 424 C C . SER A 1 58 ? 12.029 29.047 26.708 1.00 93.69 58 SER A C 1
ATOM 426 O O . SER A 1 58 ? 11.937 28.370 25.679 1.00 93.69 58 SER A O 1
ATOM 428 N N . GLY A 1 59 ? 13.197 29.436 27.220 1.00 94.38 59 GLY A N 1
ATOM 429 C CA . GLY A 1 59 ? 14.493 29.237 26.565 1.00 94.38 59 GLY A CA 1
ATOM 430 C C . GLY A 1 59 ? 14.971 30.479 25.816 1.00 94.38 59 GLY A C 1
ATOM 431 O O . GLY A 1 59 ? 14.350 31.540 25.903 1.00 94.38 59 GLY A O 1
ATOM 432 N N . SER A 1 60 ? 16.085 30.343 25.100 1.00 95.56 60 SER A N 1
ATOM 433 C CA . SER A 1 60 ? 16.709 31.433 24.348 1.00 95.56 60 SER A CA 1
ATOM 434 C C . SER A 1 60 ? 17.213 30.981 22.977 1.00 95.56 60 SER A C 1
ATOM 436 O O . SER A 1 60 ? 17.553 29.813 22.771 1.00 95.56 60 SER A O 1
ATOM 438 N N . ILE A 1 61 ? 17.277 31.924 22.042 1.00 96.75 61 ILE A N 1
ATOM 439 C CA . ILE A 1 61 ? 17.781 31.763 20.680 1.00 96.75 61 ILE A CA 1
ATOM 440 C C . ILE A 1 61 ? 18.651 32.987 20.414 1.00 96.75 61 ILE A C 1
ATOM 442 O O . ILE A 1 61 ? 18.143 34.105 20.370 1.00 96.75 61 ILE A O 1
ATOM 446 N N . ALA A 1 62 ? 19.949 32.794 20.213 1.00 95.31 62 ALA A N 1
ATOM 447 C CA . ALA A 1 62 ? 20.891 33.858 19.904 1.00 95.31 62 ALA A CA 1
ATOM 448 C C . ALA A 1 62 ? 21.509 33.661 18.515 1.00 95.31 62 ALA A C 1
ATOM 450 O O . ALA A 1 62 ? 21.856 32.546 18.128 1.00 95.31 62 ALA A O 1
ATOM 451 N N . LEU A 1 63 ? 21.655 34.759 17.771 1.00 93.56 63 LEU A N 1
ATOM 452 C CA . LEU A 1 63 ? 22.312 34.815 16.468 1.00 93.56 63 LEU A CA 1
ATOM 453 C C . LEU A 1 63 ? 23.600 35.642 16.579 1.00 93.56 63 LEU A C 1
ATOM 455 O O . LEU A 1 63 ? 23.534 36.863 16.751 1.00 93.56 63 LEU A O 1
ATOM 459 N N . GLY A 1 64 ? 24.768 35.000 16.483 1.00 90.56 64 GLY A N 1
ATOM 460 C CA . GLY A 1 64 ? 26.075 35.654 16.628 1.00 90.56 64 GLY A CA 1
ATOM 461 C C . GLY A 1 64 ? 26.185 36.466 17.922 1.00 90.56 64 GLY A C 1
ATOM 462 O O . GLY A 1 64 ? 26.539 37.644 17.873 1.00 90.56 64 GLY A O 1
ATOM 463 N N . GLY A 1 65 ? 25.753 35.875 19.041 1.00 90.12 65 GLY A N 1
ATOM 464 C CA . GLY A 1 65 ? 25.726 36.498 20.372 1.00 90.12 65 GLY A CA 1
ATOM 465 C C . GLY A 1 65 ? 24.539 37.434 20.654 1.00 90.12 65 GLY A C 1
ATOM 466 O O . GLY A 1 65 ? 24.361 37.870 21.791 1.00 90.12 65 GLY A O 1
ATOM 467 N N . ARG A 1 66 ? 23.692 37.749 19.662 1.00 93.00 66 ARG A N 1
ATOM 468 C CA . ARG A 1 66 ? 22.515 38.614 19.849 1.00 93.00 66 ARG A CA 1
ATOM 469 C C . ARG A 1 66 ? 21.248 37.795 20.067 1.00 93.00 66 ARG A C 1
ATOM 471 O O . ARG A 1 66 ? 20.860 37.041 19.185 1.00 93.00 66 ARG A O 1
ATOM 478 N N . GLU A 1 67 ? 20.554 38.021 21.178 1.00 94.19 67 GLU A N 1
ATOM 479 C CA . GLU A 1 67 ? 19.254 37.396 21.450 1.00 94.19 67 GLU A CA 1
ATOM 480 C C . GLU A 1 67 ? 18.210 37.770 20.382 1.00 94.19 67 GLU A C 1
ATOM 482 O O . GLU A 1 67 ? 18.035 38.949 20.048 1.00 94.19 67 GLU A O 1
ATOM 487 N N . VAL A 1 68 ? 17.515 36.757 19.858 1.00 93.25 68 VAL A N 1
ATOM 488 C CA . VAL A 1 68 ? 16.442 36.892 18.864 1.00 93.25 68 VAL A CA 1
ATOM 489 C C . VAL A 1 68 ? 15.103 36.314 19.329 1.00 93.25 68 VAL A C 1
ATOM 491 O O . VAL A 1 68 ? 14.102 36.482 18.632 1.00 93.25 68 VAL A O 1
ATOM 494 N N . SER A 1 69 ? 15.035 35.689 20.511 1.00 88.50 69 SER A N 1
ATOM 495 C CA . SER A 1 69 ? 13.760 35.219 21.071 1.00 88.50 69 SER A CA 1
ATOM 496 C C . SER A 1 69 ? 12.766 36.365 21.250 1.00 88.50 69 SER A C 1
ATOM 498 O O . SER A 1 69 ? 13.089 37.415 21.803 1.00 88.50 69 SER A O 1
ATOM 500 N N . GLY A 1 70 ? 11.529 36.155 20.799 1.00 83.00 70 GLY A N 1
ATOM 501 C CA . GLY A 1 70 ? 10.446 37.138 20.911 1.00 83.00 70 GLY A CA 1
ATOM 502 C C . GLY A 1 70 ? 10.454 38.236 19.844 1.00 83.00 70 GLY A C 1
ATOM 503 O O . GLY A 1 70 ? 9.505 39.018 19.794 1.00 83.00 70 GLY A O 1
ATOM 504 N N . LEU A 1 71 ? 11.464 38.280 18.966 1.00 92.81 71 LEU A N 1
ATOM 505 C CA . LEU A 1 71 ? 11.424 39.123 17.773 1.00 92.81 71 LEU A CA 1
ATOM 506 C C . LEU A 1 71 ? 10.417 38.575 16.757 1.00 92.81 71 LEU A C 1
ATOM 508 O O . LEU A 1 71 ? 10.204 37.367 16.638 1.00 92.81 71 LEU A O 1
ATOM 512 N N . THR A 1 72 ? 9.812 39.476 15.989 1.00 92.88 72 THR A N 1
ATOM 513 C CA . THR A 1 72 ? 8.959 39.091 14.863 1.00 92.88 72 THR A CA 1
ATOM 514 C C . THR A 1 72 ? 9.799 38.542 13.712 1.00 92.88 72 THR A C 1
ATOM 516 O O . THR A 1 72 ? 10.949 38.937 13.518 1.00 92.88 72 THR A O 1
ATOM 519 N N . ALA A 1 73 ? 9.201 37.715 12.852 1.00 91.62 73 ALA A N 1
ATOM 520 C CA . ALA A 1 73 ? 9.898 37.173 11.684 1.00 91.62 73 ALA A CA 1
ATOM 521 C C . ALA A 1 73 ? 10.545 38.233 10.775 1.00 91.62 73 ALA A C 1
ATOM 523 O O . ALA A 1 73 ? 11.613 38.002 10.206 1.00 91.62 73 ALA A O 1
ATOM 524 N N . ALA A 1 74 ? 9.941 39.421 10.663 1.00 90.56 74 ALA A N 1
ATOM 525 C CA . ALA A 1 74 ? 10.508 40.527 9.895 1.00 90.56 74 ALA A CA 1
ATOM 526 C C . ALA A 1 74 ? 11.763 41.126 10.554 1.00 90.56 74 ALA A C 1
ATOM 528 O O . ALA A 1 74 ? 12.691 41.533 9.856 1.00 90.56 74 ALA A O 1
ATOM 529 N N . GLU A 1 75 ? 11.798 41.201 11.883 1.00 92.19 75 GLU A N 1
ATOM 530 C CA . GLU A 1 75 ? 12.966 41.663 12.637 1.00 92.19 75 GLU A CA 1
ATOM 531 C C . GLU A 1 75 ? 14.083 40.625 12.577 1.00 92.19 75 GLU A C 1
ATOM 533 O O . GLU A 1 75 ? 15.203 40.969 12.207 1.00 92.19 75 GLU A O 1
ATOM 538 N N . THR A 1 76 ? 13.758 39.355 12.812 1.00 91.75 76 THR A N 1
ATOM 539 C CA . THR A 1 76 ? 14.687 38.224 12.719 1.00 91.75 76 THR A CA 1
ATOM 540 C C . THR A 1 76 ? 15.339 38.129 11.336 1.00 91.75 76 THR A C 1
ATOM 542 O O . THR A 1 76 ? 16.563 38.054 11.228 1.00 91.75 76 THR A O 1
ATOM 545 N N . ALA A 1 77 ? 14.562 38.248 10.255 1.00 90.31 77 ALA A N 1
ATOM 546 C CA . ALA A 1 77 ? 15.103 38.244 8.894 1.00 90.31 77 ALA A CA 1
ATOM 547 C C . ALA A 1 77 ? 16.046 39.435 8.617 1.00 90.31 77 ALA A C 1
ATOM 549 O O . ALA A 1 77 ? 17.036 39.304 7.893 1.00 90.31 77 ALA A O 1
ATOM 550 N N . ARG A 1 78 ? 15.788 40.613 9.209 1.00 89.81 78 ARG A N 1
ATOM 551 C CA . ARG A 1 78 ? 16.672 41.791 9.081 1.00 89.81 78 ARG A CA 1
ATOM 552 C C . ARG A 1 78 ? 18.004 41.627 9.806 1.00 89.81 78 ARG A C 1
ATOM 554 O O . ARG A 1 78 ? 18.959 42.296 9.422 1.00 89.81 78 ARG A O 1
ATOM 561 N N . LEU A 1 79 ? 18.083 40.746 10.803 1.00 90.31 79 LEU A N 1
ATOM 562 C CA . LEU A 1 79 ? 19.334 40.411 11.492 1.00 90.31 79 LEU A CA 1
ATOM 563 C C . LEU A 1 79 ? 20.251 39.494 10.673 1.00 90.31 79 LEU A C 1
ATOM 565 O O . LEU A 1 79 ? 21.390 39.258 11.073 1.00 90.31 79 LEU A O 1
ATOM 569 N N . GLY A 1 80 ? 19.785 39.043 9.505 1.00 89.00 80 GLY A N 1
ATOM 570 C CA . GLY A 1 80 ? 20.575 38.255 8.568 1.00 89.00 80 GLY A CA 1
ATOM 571 C C . GLY A 1 80 ? 20.249 36.767 8.594 1.00 89.00 80 GLY A C 1
ATOM 572 O O . GLY A 1 80 ? 21.122 35.978 8.250 1.00 89.00 80 GLY A O 1
ATOM 573 N N . ILE A 1 81 ? 19.030 36.369 8.974 1.00 93.00 81 ILE A N 1
ATOM 574 C CA . ILE A 1 81 ? 18.567 34.989 8.780 1.00 93.00 81 ILE A CA 1
ATOM 575 C C . ILE A 1 81 ? 17.767 34.899 7.479 1.00 93.00 81 ILE A C 1
ATOM 577 O O . ILE A 1 81 ? 16.768 35.596 7.293 1.00 93.00 81 ILE A O 1
ATOM 581 N N . GLY A 1 82 ? 18.217 34.036 6.573 1.00 92.94 82 GLY A N 1
ATOM 582 C CA . GLY A 1 82 ? 17.491 33.637 5.374 1.00 92.94 82 GLY A CA 1
ATOM 583 C C . GLY A 1 82 ? 16.716 32.360 5.662 1.00 92.94 82 GLY A C 1
ATOM 584 O O . GLY A 1 82 ? 17.235 31.470 6.329 1.00 92.94 82 GLY A O 1
ATOM 585 N N . TYR A 1 83 ? 15.486 32.255 5.163 1.00 93.88 83 TYR A N 1
ATOM 586 C CA . TYR A 1 83 ? 14.642 31.090 5.416 1.00 93.88 83 TYR A CA 1
ATOM 587 C C . TYR A 1 83 ? 14.058 30.520 4.132 1.00 93.88 83 TYR A C 1
ATOM 589 O O . TYR A 1 83 ? 13.428 31.239 3.353 1.00 93.88 83 TYR A O 1
ATOM 597 N N . VAL A 1 84 ? 14.241 29.214 3.949 1.00 94.06 84 VAL A N 1
ATOM 598 C CA . VAL A 1 84 ? 13.604 28.424 2.894 1.00 94.06 84 VAL A CA 1
ATOM 599 C C . VAL A 1 84 ? 12.604 27.473 3.562 1.00 94.06 84 VAL A C 1
ATOM 601 O O . VAL A 1 84 ? 13.016 26.451 4.112 1.00 94.06 84 VAL A O 1
ATOM 604 N N . PRO A 1 85 ? 11.301 27.807 3.567 1.00 90.62 85 PRO A N 1
ATOM 605 C CA . PRO A 1 85 ? 10.279 26.965 4.179 1.00 90.62 85 PRO A CA 1
ATOM 606 C C . PRO A 1 85 ? 9.974 25.715 3.350 1.00 90.62 85 PRO A C 1
ATOM 608 O O . PRO A 1 85 ? 10.115 25.715 2.121 1.00 90.62 85 PRO A O 1
ATOM 611 N N . GLN A 1 86 ? 9.388 24.716 4.014 1.00 85.50 86 GLN A N 1
ATOM 612 C CA . GLN A 1 86 ? 8.775 23.569 3.352 1.00 85.50 86 GLN A CA 1
ATOM 613 C C . GLN A 1 86 ? 7.714 24.023 2.328 1.00 85.50 86 GLN A C 1
ATOM 615 O O . GLN A 1 86 ? 6.951 24.983 2.536 1.00 85.50 86 GLN A O 1
ATOM 620 N N . GLY A 1 87 ? 7.651 23.321 1.195 1.00 82.50 87 GLY A N 1
ATOM 621 C CA . GLY A 1 87 ? 6.655 23.560 0.149 1.00 82.50 87 GLY A CA 1
ATOM 622 C C . GLY A 1 87 ? 6.943 24.752 -0.770 1.00 82.50 87 GLY A C 1
ATOM 623 O O . GLY A 1 87 ? 6.022 25.213 -1.447 1.00 82.50 87 GLY A O 1
ATOM 624 N N . ARG A 1 88 ? 8.193 25.249 -0.819 1.00 85.06 88 ARG A N 1
ATOM 625 C CA . ARG A 1 88 ? 8.755 26.223 -1.797 1.00 85.06 88 ARG A CA 1
ATOM 626 C C . ARG A 1 88 ? 8.183 27.650 -1.743 1.00 85.06 88 ARG A C 1
ATOM 628 O O . ARG A 1 88 ? 8.908 28.607 -1.996 1.00 85.06 88 ARG A O 1
ATOM 635 N N . ARG A 1 89 ? 6.899 27.809 -1.397 1.00 87.75 89 ARG A N 1
ATOM 636 C CA . ARG A 1 89 ? 6.181 29.074 -1.127 1.00 87.75 89 ARG A CA 1
ATOM 637 C C . ARG A 1 89 ? 6.451 30.169 -2.176 1.00 87.75 89 ARG A C 1
ATOM 639 O O . ARG A 1 89 ? 6.880 31.281 -1.852 1.00 87.75 89 ARG A O 1
ATOM 646 N N . LEU A 1 90 ? 6.195 29.838 -3.442 1.00 90.31 90 LEU A N 1
ATOM 647 C CA . LEU A 1 90 ? 6.312 30.740 -4.595 1.00 90.31 90 LEU A CA 1
ATOM 648 C C . LEU A 1 90 ? 4.959 31.347 -4.990 1.00 90.31 90 LEU A C 1
ATOM 650 O O . LEU A 1 90 ? 3.913 30.760 -4.714 1.00 90.31 90 LEU A O 1
ATOM 654 N N . TRP A 1 91 ? 4.981 32.485 -5.687 1.00 94.62 91 TRP A N 1
ATOM 655 C CA . TRP A 1 91 ? 3.793 33.062 -6.317 1.00 94.62 91 TRP A CA 1
ATOM 656 C C . TRP A 1 91 ? 3.634 32.491 -7.730 1.00 94.62 91 TRP A C 1
ATOM 658 O O . TRP A 1 91 ? 4.447 32.803 -8.597 1.00 94.62 91 TRP A O 1
ATOM 668 N N . PRO A 1 92 ? 2.592 31.690 -8.024 1.00 89.81 92 PRO A N 1
ATOM 669 C CA . PRO A 1 92 ? 2.490 31.019 -9.321 1.00 89.81 92 PRO A CA 1
ATOM 670 C C . PRO A 1 92 ? 2.452 31.976 -10.520 1.00 89.81 92 PRO A C 1
ATOM 672 O O . PRO A 1 92 ? 2.887 31.603 -11.608 1.00 89.81 92 PRO A O 1
ATOM 675 N N . SER A 1 93 ? 1.938 33.192 -10.306 1.00 92.81 93 SER A N 1
ATOM 676 C CA . SER A 1 93 ? 1.733 34.226 -11.322 1.00 92.81 93 SER A CA 1
ATOM 677 C C . SER A 1 93 ? 2.953 35.099 -11.608 1.00 92.81 93 SER A C 1
ATOM 679 O O . SER A 1 93 ? 2.961 35.759 -12.638 1.00 92.81 93 SER A O 1
ATOM 681 N N . LEU A 1 94 ? 3.949 35.140 -10.716 1.00 96.38 94 LEU A N 1
ATOM 682 C CA . LEU A 1 94 ? 5.158 35.936 -10.937 1.00 96.38 94 LEU A CA 1
ATOM 683 C C . LEU A 1 94 ? 6.184 35.115 -11.709 1.00 96.38 94 LEU A C 1
ATOM 685 O O . LEU A 1 94 ? 6.380 33.928 -11.436 1.00 96.38 94 LEU A O 1
ATOM 689 N N . THR A 1 95 ? 6.858 35.751 -12.653 1.00 97.12 95 THR A N 1
ATOM 690 C CA . THR A 1 95 ? 7.977 35.160 -13.383 1.00 97.12 95 THR A CA 1
ATOM 691 C C . THR A 1 95 ? 9.179 34.920 -12.473 1.00 97.12 95 THR A C 1
ATOM 693 O O . THR A 1 95 ? 9.269 35.483 -11.378 1.00 97.12 95 THR A O 1
ATOM 696 N N . VAL A 1 96 ? 10.115 34.070 -12.899 1.00 96.19 96 VAL A N 1
ATOM 697 C CA . VAL A 1 96 ? 11.396 33.866 -12.198 1.00 96.19 96 VAL A CA 1
ATOM 698 C C . VAL A 1 96 ? 12.082 35.209 -11.932 1.00 96.19 96 VAL A C 1
ATOM 700 O O . VAL A 1 96 ? 12.494 35.474 -10.805 1.00 96.19 96 VAL A O 1
ATOM 703 N N . ASP A 1 97 ? 12.150 36.079 -12.938 1.00 95.69 97 ASP A N 1
ATOM 704 C CA . ASP A 1 97 ? 12.820 37.374 -12.819 1.00 95.69 97 ASP A CA 1
ATOM 705 C C . ASP A 1 97 ? 12.089 38.334 -11.867 1.00 95.69 97 ASP A C 1
ATOM 707 O O . ASP A 1 97 ? 12.722 39.008 -11.054 1.00 95.69 97 ASP A O 1
ATOM 711 N N . GLU A 1 98 ? 10.753 38.341 -11.885 1.00 95.69 98 GLU A N 1
ATOM 712 C CA . GLU A 1 98 ? 9.946 39.123 -10.939 1.00 95.69 98 GLU A CA 1
ATOM 713 C C . GLU A 1 98 ? 10.115 38.640 -9.493 1.00 95.69 98 GLU A C 1
ATOM 715 O O . GLU A 1 98 ? 10.197 39.464 -8.582 1.00 95.69 98 GLU A O 1
ATOM 720 N N . HIS A 1 99 ? 10.225 37.326 -9.263 1.00 95.06 99 HIS A N 1
ATOM 721 C CA . HIS A 1 99 ? 10.504 36.784 -7.930 1.00 95.06 99 HIS A CA 1
ATOM 722 C C . HIS A 1 99 ? 11.841 37.271 -7.373 1.00 95.06 99 HIS A C 1
ATOM 724 O O . HIS A 1 99 ? 11.916 37.604 -6.190 1.00 95.06 99 HIS A O 1
ATOM 730 N N . LEU A 1 100 ? 12.892 37.276 -8.200 1.00 93.75 100 LEU A N 1
ATOM 731 C CA . LEU A 1 100 ? 14.226 37.692 -7.773 1.00 93.75 100 LEU A CA 1
ATOM 732 C C . LEU A 1 100 ? 14.271 39.205 -7.534 1.00 93.75 100 LEU A C 1
ATOM 734 O O . LEU A 1 100 ? 14.651 39.641 -6.448 1.00 93.75 100 LEU A O 1
ATOM 738 N N . LYS A 1 101 ? 13.770 40.008 -8.479 1.00 90.62 101 LYS A N 1
ATOM 739 C CA . LYS A 1 101 ? 13.737 41.476 -8.361 1.00 90.62 101 LYS A CA 1
ATOM 740 C C . LYS A 1 101 ? 12.924 41.981 -7.171 1.00 90.62 101 LYS A C 1
ATOM 742 O O . LYS A 1 101 ? 13.256 43.020 -6.610 1.00 90.62 101 LYS A O 1
ATOM 747 N N . LEU A 1 102 ? 11.870 41.263 -6.773 1.00 89.50 102 LEU A N 1
ATOM 748 C CA . LEU A 1 102 ? 11.047 41.635 -5.618 1.00 89.50 102 LEU A CA 1
ATOM 749 C C . LEU A 1 102 ? 11.823 41.568 -4.291 1.00 89.50 102 LEU A C 1
ATOM 751 O O . LEU A 1 102 ? 11.503 42.302 -3.358 1.00 89.50 102 LEU A O 1
ATOM 755 N N . VAL A 1 103 ? 12.807 40.669 -4.188 1.00 87.12 103 VAL A N 1
ATOM 756 C CA . VAL A 1 103 ? 13.532 40.374 -2.937 1.00 87.12 103 VAL A CA 1
ATOM 757 C C . VAL A 1 103 ? 14.956 40.942 -2.943 1.00 87.12 103 VAL A C 1
ATOM 759 O O . VAL A 1 103 ? 15.565 41.093 -1.884 1.00 87.12 103 VAL A O 1
ATOM 762 N N . GLU A 1 104 ? 15.484 41.282 -4.118 1.00 85.50 104 GLU A N 1
ATOM 763 C CA . GLU A 1 104 ? 16.835 41.801 -4.295 1.00 85.50 104 GLU A CA 1
ATOM 764 C C . GLU A 1 104 ? 17.094 43.075 -3.474 1.00 85.50 104 GLU A C 1
ATOM 766 O O . GLU A 1 104 ? 16.432 44.107 -3.620 1.00 85.50 104 GLU A O 1
ATOM 771 N N . LYS A 1 105 ? 18.112 43.013 -2.608 1.00 78.38 105 LYS A N 1
ATOM 772 C CA . LYS A 1 105 ? 18.630 44.174 -1.878 1.00 78.38 105 LYS A CA 1
ATOM 773 C C . LYS A 1 105 ? 19.798 44.792 -2.640 1.00 78.38 105 LYS A C 1
ATOM 775 O O . LYS A 1 105 ? 20.708 44.098 -3.084 1.00 78.38 105 LYS A O 1
ATOM 780 N N . ARG A 1 106 ? 19.824 46.124 -2.727 1.00 73.88 106 ARG A N 1
ATOM 781 C CA . ARG A 1 106 ? 20.949 46.855 -3.331 1.00 73.88 106 ARG A CA 1
ATOM 782 C C . ARG A 1 106 ? 22.209 46.722 -2.470 1.00 73.88 106 ARG A C 1
ATOM 784 O O . ARG A 1 106 ? 22.145 46.952 -1.266 1.00 73.88 106 ARG A O 1
ATOM 791 N N . GLY A 1 107 ? 23.345 46.429 -3.107 1.00 72.00 107 GLY A N 1
ATOM 792 C CA . GLY A 1 107 ? 24.673 46.442 -2.477 1.00 72.00 107 GLY A CA 1
ATOM 793 C C . GLY A 1 107 ? 25.080 45.162 -1.735 1.00 72.00 107 GLY A C 1
ATOM 794 O O . GLY A 1 107 ? 26.048 45.203 -0.982 1.00 72.00 107 GLY A O 1
ATOM 795 N N . GLY A 1 108 ? 24.356 44.052 -1.918 1.00 80.50 108 GLY A N 1
ATOM 796 C CA . GLY A 1 108 ? 24.714 42.740 -1.367 1.00 80.50 108 GLY A CA 1
ATOM 797 C C . GLY A 1 108 ? 25.612 41.904 -2.289 1.00 80.50 108 GLY A C 1
ATOM 798 O O . GLY A 1 108 ? 25.676 42.150 -3.492 1.00 80.50 108 GLY A O 1
ATOM 799 N N . ALA A 1 109 ? 26.281 40.893 -1.726 1.00 84.12 109 ALA A N 1
ATOM 800 C CA . ALA A 1 109 ? 27.096 39.922 -2.463 1.00 84.12 109 ALA A CA 1
ATOM 801 C C . ALA A 1 109 ? 26.255 38.959 -3.325 1.00 84.12 109 ALA A C 1
ATOM 803 O O . ALA A 1 109 ? 26.755 38.394 -4.299 1.00 84.12 109 ALA A O 1
ATOM 804 N N . TRP A 1 110 ? 24.983 38.766 -2.971 1.00 88.94 110 TRP A N 1
ATOM 805 C CA . TRP A 1 110 ? 23.997 38.031 -3.755 1.00 88.94 110 TRP A CA 1
ATOM 806 C C . TRP A 1 110 ? 23.136 39.004 -4.561 1.00 88.94 110 TRP A C 1
ATOM 808 O O . TRP A 1 110 ? 22.316 39.725 -3.989 1.00 88.94 110 TRP A O 1
ATOM 818 N N . THR A 1 111 ? 23.322 38.993 -5.884 1.00 91.00 111 THR A N 1
ATOM 819 C CA . THR A 1 111 ? 22.506 39.716 -6.878 1.00 91.00 111 THR A CA 1
ATOM 820 C C . THR A 1 111 ? 21.741 38.733 -7.758 1.00 91.00 111 THR A C 1
ATOM 822 O O . THR A 1 111 ? 22.090 37.548 -7.814 1.00 91.00 111 THR A O 1
ATOM 825 N N . ALA A 1 112 ? 20.721 39.202 -8.479 1.00 90.75 112 ALA A N 1
ATOM 826 C CA . ALA A 1 112 ? 19.977 38.354 -9.411 1.00 90.75 112 ALA A CA 1
ATOM 827 C C . ALA A 1 112 ? 20.904 37.692 -10.452 1.00 90.75 112 ALA A C 1
ATOM 829 O O . ALA A 1 112 ? 20.745 36.512 -10.766 1.00 90.75 112 ALA A O 1
ATOM 830 N N . GLU A 1 113 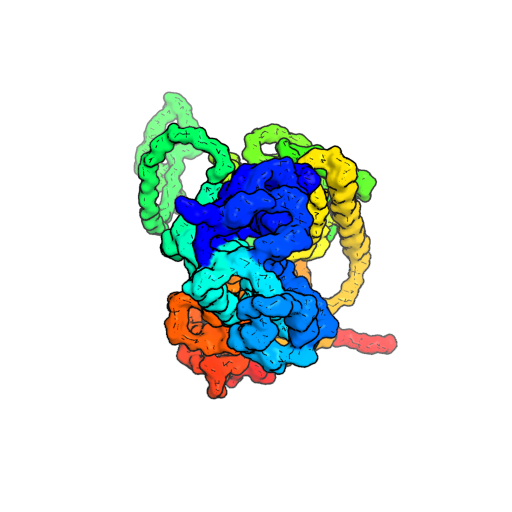? 21.933 38.397 -10.933 1.00 90.62 113 GLU A N 1
ATOM 831 C CA . GLU A 1 113 ? 22.934 37.843 -11.851 1.00 90.62 113 GLU A CA 1
ATOM 832 C C . GLU A 1 113 ? 23.737 36.699 -11.226 1.00 90.62 113 GLU A C 1
ATOM 834 O O . GLU A 1 113 ? 23.952 35.683 -11.892 1.00 90.62 113 GLU A O 1
ATOM 839 N N . ARG A 1 114 ? 24.133 36.820 -9.950 1.00 89.25 114 ARG A N 1
ATOM 840 C CA . ARG A 1 114 ? 24.809 35.732 -9.222 1.00 89.25 114 ARG A CA 1
ATOM 841 C C . ARG A 1 114 ? 23.875 34.539 -9.010 1.00 89.25 114 ARG A C 1
ATOM 843 O O . ARG A 1 114 ? 24.300 33.397 -9.134 1.00 89.25 114 ARG A O 1
ATOM 850 N N . ILE A 1 115 ? 22.586 34.772 -8.757 1.00 91.12 115 ILE A N 1
ATOM 851 C CA . ILE A 1 115 ? 21.599 33.683 -8.680 1.00 91.12 115 ILE A CA 1
ATOM 852 C C . ILE A 1 115 ? 21.481 32.958 -10.023 1.00 91.12 115 ILE A C 1
ATOM 854 O O . ILE A 1 115 ? 21.438 31.732 -10.050 1.00 91.12 115 ILE A O 1
ATOM 858 N N . TYR A 1 116 ? 21.490 33.680 -11.143 1.00 92.62 116 TYR A N 1
ATOM 859 C CA . TYR A 1 116 ? 21.462 33.067 -12.471 1.00 92.62 116 TYR A CA 1
ATOM 860 C C . TYR A 1 116 ? 22.741 32.301 -12.825 1.00 92.62 116 TYR A C 1
ATOM 862 O O . TYR A 1 116 ? 22.656 31.316 -13.556 1.00 92.62 116 TYR A O 1
ATOM 870 N N . SER A 1 117 ? 23.908 32.715 -12.322 1.00 88.19 117 SER A N 1
ATOM 871 C CA . SER A 1 117 ? 25.148 31.959 -12.525 1.00 88.19 117 SER A CA 1
ATOM 872 C C . SER A 1 117 ? 25.193 30.684 -11.678 1.00 88.19 117 SER A C 1
ATOM 874 O O . SER A 1 117 ? 25.645 29.651 -12.167 1.00 88.19 117 SER A O 1
ATOM 876 N N . VAL A 1 118 ? 24.674 30.731 -10.445 1.00 83.62 118 VAL A N 1
ATOM 877 C CA . VAL A 1 118 ? 24.569 29.559 -9.557 1.00 83.62 118 VAL A CA 1
ATOM 878 C C . VAL A 1 118 ? 23.469 28.597 -10.015 1.00 83.62 118 VAL A C 1
ATOM 880 O O . VAL A 1 118 ? 23.657 27.383 -9.959 1.00 83.62 118 VAL A O 1
ATOM 883 N N . PHE A 1 119 ? 22.356 29.115 -10.542 1.00 87.81 119 PHE A N 1
ATOM 884 C CA . PHE A 1 119 ? 21.238 28.327 -11.062 1.00 87.81 119 PHE A CA 1
ATOM 885 C C . PHE A 1 119 ? 20.958 28.644 -12.546 1.00 87.81 119 PHE A C 1
ATOM 887 O O . PHE A 1 119 ? 19.967 29.312 -12.861 1.00 87.81 119 PHE A O 1
ATOM 894 N N . PRO A 1 120 ? 21.763 28.120 -13.495 1.00 86.56 120 PRO A N 1
ATOM 895 C CA . PRO A 1 120 ? 21.606 28.402 -14.928 1.00 86.56 120 PRO A CA 1
ATOM 896 C C . PRO A 1 120 ? 20.215 28.071 -15.480 1.00 86.56 120 PRO A C 1
ATOM 898 O O . PRO A 1 120 ? 19.697 28.776 -16.343 1.00 86.56 120 PRO A O 1
ATOM 901 N N . ARG A 1 121 ? 19.553 27.049 -14.923 1.00 87.38 121 ARG A N 1
ATOM 902 C CA . ARG A 1 121 ? 18.174 26.685 -15.289 1.00 87.38 121 ARG A CA 1
ATOM 903 C C . ARG A 1 121 ? 17.164 27.795 -15.005 1.00 87.38 121 ARG A C 1
ATOM 905 O O . ARG A 1 121 ? 16.226 27.971 -15.773 1.00 87.38 121 ARG A O 1
ATOM 912 N N . LEU A 1 122 ? 17.375 28.595 -13.959 1.00 91.50 122 LEU A N 1
ATOM 913 C CA . LEU A 1 122 ? 16.546 29.777 -13.707 1.00 91.50 122 LEU A CA 1
ATOM 914 C C . LEU A 1 122 ? 16.810 30.878 -14.741 1.00 91.50 122 LEU A C 1
ATOM 916 O O . LEU A 1 122 ? 15.888 31.601 -15.109 1.00 91.50 122 LEU A O 1
ATOM 920 N N . ALA A 1 123 ? 18.040 30.985 -15.255 1.00 92.31 123 ALA A N 1
ATOM 921 C CA . ALA A 1 123 ? 18.391 31.952 -16.294 1.00 92.31 123 ALA A CA 1
ATOM 922 C C . ALA A 1 123 ? 17.705 31.633 -17.634 1.00 92.31 123 ALA A C 1
ATOM 924 O O . ALA A 1 123 ? 17.205 32.532 -18.307 1.00 92.31 123 ALA A O 1
ATOM 925 N N . GLU A 1 124 ? 17.623 30.350 -17.990 1.00 93.31 124 GLU A N 1
ATOM 926 C CA . GLU A 1 124 ? 16.893 29.868 -19.172 1.00 93.31 124 GLU A CA 1
ATOM 927 C C . GLU A 1 124 ? 15.378 30.125 -19.068 1.00 93.31 124 GLU A C 1
ATOM 929 O O . GLU A 1 124 ? 14.698 30.296 -20.078 1.00 93.31 124 GLU A O 1
ATOM 934 N N . ARG A 1 125 ? 14.849 30.180 -17.839 1.00 94.94 125 ARG A N 1
ATOM 935 C CA . ARG A 1 125 ? 13.415 30.280 -17.524 1.00 94.94 125 ARG A CA 1
ATOM 936 C C . ARG A 1 125 ? 12.995 31.647 -16.980 1.00 94.94 125 ARG A C 1
ATOM 938 O O . ARG A 1 125 ? 11.933 31.759 -16.374 1.00 94.94 125 ARG A O 1
ATOM 945 N N . ARG A 1 126 ? 13.788 32.701 -17.201 1.00 95.25 126 ARG A N 1
ATOM 946 C CA . ARG A 1 126 ? 13.557 34.058 -16.653 1.00 95.25 126 ARG A CA 1
ATOM 947 C C . ARG A 1 126 ? 12.122 34.566 -16.806 1.00 95.25 126 ARG A C 1
ATOM 949 O O . ARG A 1 126 ? 11.580 35.143 -15.869 1.00 95.25 126 ARG A O 1
ATOM 956 N N . GLY A 1 127 ? 11.519 34.340 -17.975 1.00 94.25 127 GLY A N 1
ATOM 957 C CA . GLY A 1 127 ? 10.163 34.790 -18.307 1.00 94.25 127 GLY A CA 1
ATOM 958 C C . GLY A 1 127 ? 9.037 33.824 -17.923 1.00 94.25 127 GLY A C 1
ATOM 959 O O . GLY A 1 127 ? 7.878 34.120 -18.195 1.00 94.25 127 GLY A O 1
ATOM 960 N N . ASN A 1 128 ? 9.339 32.667 -17.330 1.00 96.38 128 ASN A N 1
ATOM 961 C CA . ASN A 1 128 ? 8.335 31.678 -16.938 1.00 96.38 128 ASN A CA 1
ATOM 962 C C . ASN A 1 128 ? 7.763 31.992 -15.556 1.00 96.38 128 ASN A C 1
ATOM 964 O O . ASN A 1 128 ? 8.514 32.321 -14.639 1.00 96.38 128 ASN A O 1
ATOM 968 N N . GLY A 1 129 ? 6.447 31.828 -15.399 1.00 94.38 129 GLY A N 1
ATOM 969 C CA . GLY A 1 129 ? 5.757 31.955 -14.113 1.00 94.38 129 GLY A CA 1
ATOM 970 C C . GLY A 1 129 ? 6.154 30.854 -13.125 1.00 94.38 129 GLY A C 1
ATOM 971 O O . GLY A 1 129 ? 6.454 29.733 -13.534 1.00 94.38 129 GLY A O 1
ATOM 972 N N . GLY A 1 130 ? 6.093 31.128 -11.819 1.00 88.94 130 GLY A N 1
ATOM 973 C CA . GLY A 1 130 ? 6.441 30.161 -10.769 1.00 88.94 130 GLY A CA 1
ATOM 974 C C . GLY A 1 130 ? 5.658 28.841 -10.849 1.00 88.94 130 GLY A C 1
ATOM 975 O O . GLY A 1 130 ? 6.200 27.785 -10.532 1.00 88.94 130 GLY A O 1
ATOM 976 N N . GLY A 1 131 ? 4.412 28.874 -11.341 1.00 89.56 131 GLY A N 1
ATOM 977 C CA . GLY A 1 131 ? 3.591 27.676 -11.574 1.00 89.56 131 GLY A CA 1
ATOM 978 C C . GLY A 1 131 ? 3.965 26.868 -12.826 1.00 89.56 131 GLY A C 1
ATOM 979 O O . GLY A 1 131 ? 3.467 25.762 -13.001 1.00 89.56 131 GLY A O 1
ATOM 980 N N . GLN A 1 132 ? 4.827 27.405 -13.694 1.00 91.44 132 GLN A N 1
ATOM 981 C CA . GLN A 1 132 ? 5.297 26.768 -14.933 1.00 91.44 132 GLN A CA 1
ATOM 982 C C . GLN A 1 132 ? 6.678 26.109 -14.781 1.00 91.44 132 GLN A C 1
ATOM 984 O O . GLN A 1 132 ? 7.208 25.561 -15.746 1.00 91.44 132 GLN A O 1
ATOM 989 N N . LEU A 1 133 ? 7.269 26.190 -13.589 1.00 90.69 133 LEU A N 1
ATOM 990 C CA . LEU A 1 133 ? 8.550 25.580 -13.248 1.00 90.69 133 LEU A CA 1
ATOM 991 C C . LEU A 1 133 ? 8.340 24.153 -12.731 1.00 90.69 133 LEU A C 1
ATOM 993 O O . LEU A 1 133 ? 7.375 23.883 -12.011 1.00 90.69 133 LEU A O 1
ATOM 997 N N . SER A 1 134 ? 9.271 23.252 -13.043 1.00 89.00 134 SER A N 1
ATOM 998 C CA . SER A 1 134 ? 9.348 21.930 -12.415 1.00 89.00 134 SER A CA 1
ATOM 999 C C . SER A 1 134 ? 9.607 22.047 -10.911 1.00 89.00 134 SER A C 1
ATOM 1001 O O . SER A 1 134 ? 10.085 23.069 -10.421 1.00 89.00 134 SER A O 1
ATOM 1003 N N . GLY A 1 135 ? 9.341 20.982 -10.150 1.00 85.44 135 GLY A N 1
ATOM 1004 C CA . GLY A 1 135 ? 9.520 21.025 -8.698 1.00 85.44 135 GLY A CA 1
ATOM 1005 C C . GLY A 1 135 ? 10.945 21.372 -8.248 1.00 85.44 135 GLY A C 1
ATOM 1006 O O . GLY A 1 135 ? 11.115 22.101 -7.274 1.00 85.44 135 GLY A O 1
ATOM 1007 N N . GLY A 1 136 ? 11.960 20.930 -8.996 1.00 87.00 136 GLY A N 1
ATOM 1008 C CA . GLY A 1 136 ? 13.352 21.303 -8.739 1.00 87.00 136 GLY A CA 1
ATOM 1009 C C . GLY A 1 136 ? 13.669 22.754 -9.081 1.00 87.00 136 GLY A C 1
ATOM 1010 O O . GLY A 1 136 ? 14.326 23.437 -8.303 1.00 87.00 136 GLY A O 1
ATOM 1011 N N . GLU A 1 137 ? 13.148 23.263 -10.198 1.00 90.00 137 GLU A N 1
ATOM 1012 C CA . GLU A 1 137 ? 13.290 24.678 -10.564 1.00 90.00 137 GLU A CA 1
ATOM 1013 C C . GLU A 1 137 ? 12.589 25.596 -9.556 1.00 90.00 137 GLU A C 1
ATOM 1015 O O . GLU A 1 137 ? 13.137 26.627 -9.170 1.00 90.00 137 GLU A O 1
ATOM 1020 N N . GLN A 1 138 ? 11.422 25.193 -9.052 1.00 92.19 138 GLN A N 1
ATOM 1021 C CA . GLN A 1 138 ? 10.742 25.904 -7.974 1.00 92.19 138 GLN A CA 1
ATOM 1022 C C . GLN A 1 138 ? 11.581 25.926 -6.686 1.00 92.19 138 GLN A C 1
ATOM 1024 O O . GLN A 1 138 ? 11.649 26.957 -6.019 1.00 92.19 138 GLN A O 1
ATOM 1029 N N . GLN A 1 139 ? 12.243 24.816 -6.340 1.00 90.69 139 GLN A N 1
ATOM 1030 C CA . GLN A 1 139 ? 13.129 24.774 -5.176 1.00 90.69 139 GLN A CA 1
ATOM 1031 C C . GLN A 1 139 ? 14.329 25.712 -5.356 1.00 90.69 139 GLN A C 1
ATOM 1033 O O . GLN A 1 139 ? 14.616 26.511 -4.467 1.00 90.69 139 GLN A O 1
ATOM 1038 N N . MET A 1 140 ? 14.995 25.665 -6.513 1.00 90.38 140 MET A N 1
ATOM 1039 C CA . MET A 1 140 ? 16.119 26.558 -6.820 1.00 90.38 140 MET A CA 1
ATOM 1040 C C . MET A 1 140 ? 15.705 28.029 -6.721 1.00 90.38 140 MET A C 1
ATOM 1042 O O . MET A 1 140 ? 16.438 28.840 -6.162 1.00 90.38 140 MET A O 1
ATOM 1046 N N . LEU A 1 141 ? 14.505 28.376 -7.198 1.00 93.12 141 LEU A N 1
ATOM 1047 C CA . LEU A 1 141 ? 13.979 29.734 -7.083 1.00 93.12 141 LEU A CA 1
ATOM 1048 C C . LEU A 1 141 ? 13.700 30.134 -5.626 1.00 93.12 141 LEU A C 1
ATOM 1050 O O . LEU A 1 141 ? 13.991 31.264 -5.237 1.00 93.12 141 LEU A O 1
ATOM 1054 N N . ALA A 1 142 ? 13.167 29.227 -4.804 1.00 93.25 142 ALA A N 1
ATOM 1055 C CA . ALA A 1 142 ? 12.942 29.481 -3.381 1.00 93.25 142 ALA A CA 1
ATOM 1056 C C . ALA A 1 142 ? 14.261 29.744 -2.633 1.00 93.25 142 ALA A C 1
ATOM 1058 O O . ALA A 1 142 ? 14.360 30.711 -1.877 1.00 93.25 142 ALA A O 1
ATOM 1059 N N . ILE A 1 143 ? 15.291 28.940 -2.911 1.00 91.62 143 ILE A N 1
ATOM 1060 C CA . ILE A 1 143 ? 16.638 29.116 -2.354 1.00 91.62 143 ILE A CA 1
ATOM 1061 C C . ILE A 1 143 ? 17.253 30.429 -2.850 1.00 91.62 143 ILE A C 1
ATOM 1063 O O . ILE A 1 143 ? 17.741 31.222 -2.048 1.00 91.62 143 ILE A O 1
ATOM 1067 N N . GLY A 1 144 ? 17.151 30.722 -4.150 1.00 92.19 144 GLY A N 1
ATOM 1068 C CA . GLY A 1 144 ? 17.650 31.969 -4.728 1.00 92.19 144 GLY A CA 1
ATOM 1069 C C . GLY A 1 144 ? 17.036 33.218 -4.088 1.00 92.19 144 GLY A C 1
ATOM 1070 O O . GLY A 1 144 ? 17.752 34.168 -3.780 1.00 92.19 144 GLY A O 1
ATOM 1071 N N . ARG A 1 145 ? 15.730 33.199 -3.789 1.00 92.75 145 ARG A N 1
ATOM 1072 C CA . ARG A 1 145 ? 15.060 34.288 -3.055 1.00 92.75 145 ARG A CA 1
ATOM 1073 C C . ARG A 1 145 ? 15.616 34.473 -1.645 1.00 92.75 145 ARG A C 1
ATOM 1075 O O . ARG A 1 145 ? 15.778 35.611 -1.213 1.00 92.75 145 ARG A O 1
ATOM 1082 N N . ALA A 1 146 ? 15.899 33.386 -0.929 1.00 92.06 146 ALA A N 1
ATOM 1083 C CA . ALA A 1 146 ? 16.474 33.466 0.411 1.00 92.06 146 ALA A CA 1
ATOM 1084 C C . ALA A 1 146 ? 17.908 34.021 0.383 1.00 92.06 146 ALA A C 1
ATOM 1086 O O . ALA A 1 146 ? 18.248 34.866 1.209 1.00 92.06 146 ALA A O 1
ATOM 1087 N N . LEU A 1 147 ? 18.719 33.624 -0.602 1.00 90.75 147 LEU A N 1
ATOM 1088 C CA . LEU A 1 147 ? 20.090 34.118 -0.781 1.00 90.75 147 LEU A CA 1
ATOM 1089 C C . LEU A 1 147 ? 20.141 35.619 -1.100 1.00 90.75 147 LEU A C 1
ATOM 1091 O O . LEU A 1 147 ? 20.984 36.332 -0.559 1.00 90.75 147 LEU A O 1
ATOM 1095 N N . LEU A 1 148 ? 19.194 36.140 -1.890 1.00 91.38 148 LEU A N 1
ATOM 1096 C CA . LEU A 1 148 ? 19.092 37.579 -2.190 1.00 91.38 148 LEU A CA 1
ATOM 1097 C C . LEU A 1 148 ? 18.860 38.457 -0.951 1.00 91.38 148 LEU A C 1
ATOM 1099 O O . LEU A 1 148 ? 19.155 39.656 -0.972 1.00 91.38 148 LEU A O 1
ATOM 1103 N N . ALA A 1 149 ? 18.403 37.877 0.163 1.00 87.94 149 ALA A N 1
ATOM 1104 C CA . ALA A 1 149 ? 18.326 38.588 1.436 1.00 87.94 149 ALA A CA 1
ATOM 1105 C C . ALA A 1 149 ? 19.709 38.911 2.037 1.00 87.94 149 ALA A C 1
ATOM 1107 O O . ALA A 1 149 ? 19.762 39.706 2.983 1.00 87.94 149 ALA A O 1
ATOM 1108 N N . ASN A 1 150 ? 20.780 38.350 1.457 1.00 88.12 150 ASN A N 1
ATOM 1109 C CA . ASN A 1 150 ? 22.169 38.373 1.913 1.00 88.12 150 ASN A CA 1
ATOM 1110 C C . ASN A 1 150 ? 22.304 37.903 3.373 1.00 88.12 150 ASN A C 1
ATOM 1112 O O . ASN A 1 150 ? 22.717 38.684 4.236 1.00 88.12 150 ASN A O 1
ATOM 1116 N N . PRO A 1 151 ? 21.870 36.665 3.677 1.00 90.62 151 PRO A N 1
ATOM 1117 C CA . PRO A 1 151 ? 21.854 36.171 5.042 1.00 90.62 151 PRO A CA 1
ATOM 1118 C C . PRO A 1 151 ? 23.250 35.761 5.528 1.00 90.62 151 PRO A C 1
ATOM 1120 O O . PRO A 1 151 ? 24.089 35.314 4.755 1.00 90.62 151 PRO A O 1
ATOM 1123 N N . ARG A 1 152 ? 23.466 35.895 6.838 1.00 90.06 152 ARG A N 1
ATOM 1124 C CA . ARG A 1 152 ? 24.598 35.317 7.576 1.00 90.06 152 ARG A CA 1
ATOM 1125 C C . ARG A 1 152 ? 24.336 33.852 7.936 1.00 90.06 152 ARG A C 1
ATOM 1127 O O . ARG A 1 152 ? 25.265 33.060 7.942 1.00 90.06 152 ARG A O 1
ATOM 1134 N N . LEU A 1 153 ? 23.071 33.518 8.209 1.00 93.31 153 LEU A N 1
ATOM 1135 C CA . LEU A 1 153 ? 22.598 32.163 8.484 1.00 93.31 153 LEU A CA 1
ATOM 1136 C C . LEU A 1 153 ? 21.454 31.811 7.531 1.00 93.31 153 LEU A C 1
ATOM 1138 O O . LEU A 1 153 ? 20.428 32.496 7.520 1.00 93.31 153 LEU A O 1
ATOM 1142 N N . LEU A 1 154 ? 21.595 30.731 6.768 1.00 94.12 154 LEU A N 1
ATOM 1143 C CA . LEU A 1 154 ? 20.524 30.175 5.946 1.00 94.12 154 LEU A CA 1
ATOM 1144 C C . LEU A 1 154 ? 19.887 28.974 6.649 1.00 94.12 154 LEU A C 1
ATOM 1146 O O . LEU A 1 154 ? 20.530 27.949 6.851 1.00 94.12 154 LEU A O 1
ATOM 1150 N N . VAL A 1 155 ? 18.606 29.090 6.986 1.00 95.50 155 VAL A N 1
ATOM 1151 C CA . VAL A 1 155 ? 17.798 28.011 7.564 1.00 95.50 155 VAL A CA 1
ATOM 1152 C C . VAL A 1 155 ? 16.939 27.396 6.466 1.00 95.50 155 VAL A C 1
ATOM 1154 O O . VAL A 1 155 ? 16.189 28.104 5.790 1.00 95.50 155 VAL A O 1
ATOM 1157 N N . MET A 1 156 ? 17.013 26.079 6.294 1.00 94.38 156 MET A N 1
ATOM 1158 C CA . MET A 1 156 ? 16.233 25.367 5.280 1.00 94.38 156 MET A CA 1
ATOM 1159 C C . MET A 1 156 ? 15.460 24.214 5.891 1.00 94.38 156 MET A C 1
ATOM 1161 O O . MET A 1 156 ? 16.045 23.360 6.552 1.00 94.38 156 MET A O 1
ATOM 1165 N N . ASP A 1 157 ? 14.154 24.194 5.639 1.00 94.25 157 ASP A N 1
ATOM 1166 C CA . ASP A 1 157 ? 13.245 23.169 6.141 1.00 94.25 157 ASP A CA 1
ATOM 1167 C C . ASP A 1 157 ? 12.902 22.160 5.040 1.00 94.25 157 ASP A C 1
ATOM 1169 O O . ASP A 1 157 ? 12.169 22.488 4.105 1.00 94.25 157 ASP A O 1
ATOM 1173 N N . GLU A 1 158 ? 13.493 20.967 5.138 1.00 91.00 158 GLU A N 1
ATOM 1174 C CA . GLU A 1 158 ? 13.371 19.843 4.199 1.00 91.00 158 GLU A CA 1
ATOM 1175 C C . GLU A 1 158 ? 13.553 20.260 2.721 1.00 91.00 158 GLU A C 1
ATOM 1177 O O . GLU A 1 158 ? 12.684 20.025 1.875 1.00 91.00 158 GLU A O 1
ATOM 1182 N N . PRO A 1 159 ? 14.691 20.900 2.364 1.00 88.81 159 PRO A N 1
ATOM 1183 C CA . PRO A 1 159 ? 14.893 21.478 1.037 1.00 88.81 159 PRO A CA 1
ATOM 1184 C C . PRO A 1 159 ? 14.937 20.444 -0.091 1.00 88.81 159 PRO A C 1
ATOM 1186 O O . PRO A 1 159 ? 14.847 20.833 -1.256 1.00 88.81 159 PRO A O 1
ATOM 1189 N N . THR A 1 160 ? 15.101 19.155 0.221 1.00 87.44 160 THR A N 1
ATOM 1190 C CA . THR A 1 160 ? 15.130 18.073 -0.773 1.00 87.44 160 THR A CA 1
ATOM 1191 C C . THR A 1 160 ? 13.822 17.281 -0.875 1.00 87.44 160 THR A C 1
ATOM 1193 O O . THR A 1 160 ? 13.709 16.387 -1.719 1.00 87.44 160 THR A O 1
ATOM 1196 N N . GLU A 1 161 ? 12.801 17.632 -0.087 1.00 83.19 161 GLU A N 1
ATOM 1197 C CA . GLU A 1 161 ? 11.528 16.912 -0.058 1.00 83.19 161 GLU A CA 1
ATOM 1198 C C . GLU A 1 161 ? 10.795 16.960 -1.411 1.00 83.19 161 GLU A C 1
ATOM 1200 O O . GLU A 1 161 ? 10.592 18.012 -2.031 1.00 83.19 161 GLU A O 1
ATOM 1205 N N . GLY A 1 162 ? 10.367 15.784 -1.881 1.00 75.25 162 GLY A N 1
ATOM 1206 C CA . GLY A 1 162 ? 9.583 15.650 -3.110 1.00 75.25 162 GLY A CA 1
ATOM 1207 C C . GLY A 1 162 ? 10.336 16.069 -4.378 1.00 75.25 162 GLY A C 1
ATOM 1208 O O . GLY A 1 162 ? 9.701 16.367 -5.395 1.00 75.25 162 GLY A O 1
ATOM 1209 N N . LEU A 1 163 ? 11.671 16.136 -4.324 1.00 80.94 163 LEU A N 1
ATOM 1210 C CA . LEU A 1 163 ? 12.530 16.394 -5.476 1.00 80.94 163 LEU A CA 1
ATOM 1211 C C . LEU A 1 163 ? 13.036 15.091 -6.091 1.00 80.94 163 LEU A C 1
ATOM 1213 O O . LEU A 1 163 ? 13.248 14.092 -5.411 1.00 80.94 163 LEU A O 1
ATOM 1217 N N . ALA A 1 164 ? 13.260 15.118 -7.404 1.00 73.75 164 ALA A N 1
ATOM 1218 C CA . ALA A 1 164 ? 13.916 14.015 -8.093 1.00 73.75 164 ALA A CA 1
ATOM 1219 C C . ALA A 1 164 ? 15.385 13.889 -7.626 1.00 73.75 164 ALA A C 1
ATOM 1221 O O . ALA A 1 164 ? 16.022 14.922 -7.404 1.00 73.75 164 ALA A O 1
ATOM 1222 N N . PRO A 1 165 ? 15.970 12.680 -7.548 1.00 74.31 165 PRO A N 1
ATOM 1223 C CA . PRO A 1 165 ? 17.321 12.465 -7.009 1.00 74.31 165 PRO A CA 1
ATOM 1224 C C . PRO A 1 165 ? 18.446 13.281 -7.664 1.00 74.31 165 PRO A C 1
ATOM 1226 O O . PRO A 1 165 ? 19.381 13.724 -6.995 1.00 74.31 165 PRO A O 1
ATOM 1229 N N . VAL A 1 166 ? 18.336 13.554 -8.968 1.00 74.56 166 VAL A N 1
ATOM 1230 C CA . VAL A 1 166 ? 19.275 14.436 -9.686 1.00 74.56 166 VAL A CA 1
ATOM 1231 C C . VAL A 1 166 ? 19.239 15.855 -9.115 1.00 74.56 166 VAL A C 1
ATOM 1233 O O . VAL A 1 166 ? 20.280 16.477 -8.927 1.00 74.56 166 VAL A O 1
ATOM 1236 N N . ILE A 1 167 ? 18.046 16.353 -8.790 1.00 76.00 167 ILE A N 1
ATOM 1237 C CA . ILE A 1 167 ? 17.866 17.667 -8.171 1.00 76.00 167 ILE A CA 1
ATOM 1238 C C . ILE A 1 167 ? 18.340 17.638 -6.716 1.00 76.00 167 ILE A C 1
ATOM 1240 O O . ILE A 1 167 ? 18.978 18.587 -6.282 1.00 76.00 167 ILE A O 1
ATOM 1244 N N . VAL A 1 168 ? 18.096 16.550 -5.976 1.00 81.12 168 VAL A N 1
ATOM 1245 C CA . VAL A 1 168 ? 18.636 16.370 -4.615 1.00 81.12 168 VAL A CA 1
ATOM 1246 C C . VAL A 1 168 ? 20.162 16.471 -4.623 1.00 81.12 168 VAL A C 1
ATOM 1248 O O . VAL A 1 168 ? 20.729 17.204 -3.818 1.00 81.12 168 VAL A O 1
ATOM 1251 N N . SER A 1 169 ? 20.823 15.805 -5.574 1.00 80.19 169 SER A N 1
ATOM 1252 C CA . SER A 1 169 ? 22.281 15.872 -5.744 1.00 80.19 169 SER A CA 1
ATOM 1253 C C . SER A 1 169 ? 22.749 17.289 -6.085 1.00 80.19 169 SER A C 1
ATOM 1255 O O . SER A 1 169 ? 23.700 17.778 -5.490 1.00 80.19 169 SER A O 1
ATOM 1257 N N . GLN A 1 170 ? 22.038 17.989 -6.975 1.00 77.31 170 GLN A N 1
ATOM 1258 C CA . GLN A 1 170 ? 22.342 19.385 -7.313 1.00 77.31 170 GLN A CA 1
ATOM 1259 C C . GLN A 1 170 ? 22.176 20.333 -6.119 1.00 77.31 170 GLN A C 1
ATOM 1261 O O . GLN A 1 170 ? 23.021 21.200 -5.906 1.00 77.31 170 GLN A O 1
ATOM 1266 N N . VAL A 1 171 ? 21.107 20.171 -5.331 1.00 80.81 171 VAL A N 1
ATOM 1267 C CA . VAL A 1 171 ? 20.885 20.955 -4.110 1.00 80.81 171 VAL A CA 1
ATOM 1268 C C . VAL A 1 171 ? 21.995 20.657 -3.108 1.00 80.81 171 VAL A C 1
ATOM 1270 O O . VAL A 1 171 ? 22.614 21.591 -2.618 1.00 80.81 171 VAL A O 1
ATOM 1273 N N . ARG A 1 172 ? 22.319 19.382 -2.873 1.00 85.12 172 ARG A N 1
ATOM 1274 C CA . ARG A 1 172 ? 23.418 18.954 -1.998 1.00 85.12 172 ARG A CA 1
ATOM 1275 C C . ARG A 1 172 ? 24.749 19.598 -2.386 1.00 85.12 172 ARG A C 1
ATOM 1277 O O . ARG A 1 172 ? 25.388 20.217 -1.543 1.00 85.12 172 ARG A O 1
ATOM 1284 N N . ASP A 1 173 ? 25.156 19.476 -3.647 1.00 83.25 173 ASP A N 1
ATOM 1285 C CA . ASP A 1 173 ? 26.441 19.997 -4.125 1.00 83.25 173 ASP A CA 1
ATOM 1286 C C . ASP A 1 173 ? 26.505 21.530 -3.991 1.00 83.25 173 ASP A C 1
ATOM 1288 O O . ASP A 1 173 ? 27.549 22.097 -3.668 1.00 83.25 173 ASP A O 1
ATOM 1292 N N . MET A 1 174 ? 25.366 22.204 -4.171 1.00 81.06 174 MET A N 1
ATOM 1293 C CA . MET A 1 174 ? 25.230 23.637 -3.928 1.00 81.06 174 MET A CA 1
ATOM 1294 C C . MET A 1 174 ? 25.348 23.988 -2.438 1.00 81.06 174 MET A C 1
ATOM 1296 O O . MET A 1 174 ? 26.071 24.925 -2.115 1.00 81.06 174 MET A O 1
ATOM 1300 N N . LEU A 1 175 ? 24.730 23.229 -1.527 1.00 81.38 175 LEU A N 1
ATOM 1301 C CA . LEU A 1 175 ? 24.861 23.448 -0.079 1.00 81.38 175 LEU A CA 1
ATOM 1302 C C . LEU A 1 175 ? 26.296 23.263 0.412 1.00 81.38 175 LEU A C 1
ATOM 1304 O O . LEU A 1 175 ? 26.787 24.082 1.186 1.00 81.38 175 LEU A O 1
ATOM 1308 N N . ILE A 1 176 ? 26.978 22.234 -0.091 1.00 81.25 176 ILE A N 1
ATOM 1309 C CA . ILE A 1 176 ? 28.396 21.996 0.190 1.00 81.25 176 ILE A CA 1
ATOM 1310 C C . ILE A 1 176 ? 29.228 23.188 -0.291 1.00 81.25 176 ILE A C 1
ATOM 1312 O O . ILE A 1 176 ? 30.036 23.715 0.469 1.00 81.25 176 ILE A O 1
ATOM 1316 N N . ARG A 1 177 ? 29.002 23.656 -1.526 1.00 80.00 177 ARG A N 1
ATOM 1317 C CA . ARG A 1 177 ? 29.716 24.818 -2.073 1.00 80.00 177 ARG A CA 1
ATOM 1318 C C . ARG A 1 177 ? 29.473 26.081 -1.239 1.00 80.00 177 ARG A C 1
ATOM 1320 O O . ARG A 1 177 ? 30.434 26.762 -0.901 1.00 80.00 177 ARG A O 1
ATOM 1327 N N . LEU A 1 178 ? 28.221 26.362 -0.870 1.00 75.62 178 LEU A N 1
ATOM 1328 C CA . LEU A 1 178 ? 27.868 27.521 -0.043 1.00 75.62 178 LEU A CA 1
ATOM 1329 C C . LEU A 1 178 ? 28.555 27.490 1.329 1.00 75.62 178 LEU A C 1
ATOM 1331 O O . LEU A 1 178 ? 29.025 28.527 1.787 1.00 75.62 178 LEU A O 1
ATOM 1335 N N . GLY A 1 179 ? 28.640 26.315 1.960 1.00 71.38 179 GLY A N 1
ATOM 1336 C CA . GLY A 1 179 ? 29.327 26.149 3.243 1.00 71.38 179 GLY A CA 1
ATOM 1337 C C . GLY A 1 179 ? 30.857 26.221 3.141 1.00 71.38 179 GLY A C 1
ATOM 1338 O O . GLY A 1 179 ? 31.505 26.766 4.029 1.00 71.38 179 GLY A O 1
ATOM 1339 N N . GLN A 1 180 ? 31.449 25.709 2.055 1.00 71.19 180 GLN A N 1
ATOM 1340 C CA . GLN A 1 180 ? 32.907 25.677 1.847 1.00 71.19 180 GLN A CA 1
ATOM 1341 C C . GLN A 1 180 ? 33.507 27.030 1.456 1.00 71.19 180 GLN A C 1
ATOM 1343 O O . GLN A 1 180 ? 34.663 27.300 1.775 1.00 71.19 180 GLN A O 1
ATOM 1348 N N . GLU A 1 181 ? 32.741 27.885 0.775 1.00 68.44 181 GLU A N 1
ATOM 1349 C CA . GLU A 1 181 ? 33.176 29.238 0.402 1.00 68.44 181 GLU A CA 1
ATOM 1350 C C . GLU A 1 181 ? 33.284 30.176 1.626 1.00 68.44 181 GLU A C 1
ATOM 1352 O O . GLU A 1 181 ? 33.862 31.255 1.520 1.00 68.44 181 GLU A O 1
ATOM 1357 N N . GLY A 1 182 ? 32.786 29.759 2.802 1.00 65.00 182 GLY A N 1
ATOM 1358 C CA . GLY A 1 182 ? 32.939 30.474 4.077 1.00 65.00 182 GLY A CA 1
ATOM 1359 C C . GLY A 1 182 ? 32.169 31.796 4.167 1.00 65.00 182 GLY A C 1
ATOM 1360 O O . GLY A 1 182 ? 32.348 32.551 5.119 1.00 65.00 182 GLY A O 1
ATOM 1361 N N . GLU A 1 183 ? 31.322 32.095 3.178 1.00 68.50 183 GLU A N 1
ATOM 1362 C CA . GLU A 1 183 ? 30.549 33.339 3.103 1.00 68.50 183 GLU A CA 1
ATOM 1363 C C . GLU A 1 183 ? 29.282 33.308 3.976 1.00 68.50 183 GLU A C 1
ATOM 1365 O O . GLU A 1 183 ? 28.724 34.365 4.278 1.00 68.50 183 GLU A O 1
ATOM 1370 N N . MET A 1 184 ? 28.801 32.118 4.359 1.00 83.75 184 MET A N 1
ATOM 1371 C CA . MET A 1 184 ? 27.513 31.937 5.030 1.00 83.75 184 MET A CA 1
ATOM 1372 C C . MET A 1 184 ? 27.438 30.608 5.790 1.00 83.75 184 MET A C 1
ATOM 1374 O O . MET A 1 184 ? 27.898 29.578 5.301 1.00 83.75 184 MET A O 1
ATOM 1378 N N . ASP A 1 185 ? 26.774 30.625 6.944 1.00 91.50 185 ASP A N 1
ATOM 1379 C CA . ASP A 1 185 ? 26.490 29.427 7.732 1.00 91.50 185 ASP A CA 1
ATOM 1380 C C . ASP A 1 185 ? 25.112 28.849 7.382 1.00 91.50 185 ASP A C 1
ATOM 1382 O O . ASP A 1 185 ? 24.182 29.579 7.020 1.00 91.50 185 ASP A O 1
ATOM 1386 N N . VAL A 1 186 ? 24.952 27.529 7.485 1.00 93.12 186 VAL A N 1
ATOM 1387 C CA . VAL A 1 186 ? 23.753 26.833 7.007 1.00 93.12 186 VAL A CA 1
ATOM 1388 C C . VAL A 1 186 ? 23.221 25.858 8.056 1.00 93.12 186 VAL A C 1
ATOM 1390 O O . VAL A 1 186 ? 23.911 24.937 8.484 1.00 93.12 186 VAL A O 1
ATOM 1393 N N . LEU A 1 187 ? 21.946 26.017 8.415 1.00 95.31 187 LEU A N 1
ATOM 1394 C CA . LEU A 1 187 ? 21.181 25.035 9.179 1.00 95.31 187 LEU A CA 1
ATOM 1395 C C . LEU A 1 187 ? 20.238 24.292 8.230 1.00 95.31 187 LEU A C 1
ATOM 1397 O O . LEU A 1 187 ? 19.263 24.865 7.734 1.00 95.31 187 LEU A O 1
ATOM 1401 N N . VAL A 1 188 ? 20.515 23.013 7.997 1.00 94.62 188 VAL A N 1
ATOM 1402 C CA . VAL A 1 188 ? 19.707 22.159 7.124 1.00 94.62 188 VAL A CA 1
ATOM 1403 C C . VAL A 1 188 ? 18.864 21.223 7.972 1.00 94.62 188 VAL A C 1
ATOM 1405 O O . VAL A 1 188 ? 19.379 20.414 8.736 1.00 94.62 188 VAL A O 1
ATOM 1408 N N . ILE A 1 189 ? 17.551 21.294 7.831 1.00 94.69 189 ILE A N 1
ATOM 1409 C CA . ILE A 1 189 ? 16.654 20.295 8.395 1.00 94.69 189 ILE A CA 1
ATOM 1410 C C . ILE A 1 189 ? 16.338 19.274 7.314 1.00 94.69 189 ILE A C 1
ATOM 1412 O O . ILE A 1 189 ? 15.862 19.639 6.243 1.00 94.69 189 ILE A O 1
ATOM 1416 N N . GLU A 1 190 ? 16.559 17.997 7.603 1.00 90.69 190 GLU A N 1
ATOM 1417 C CA . GLU A 1 190 ? 16.323 16.923 6.643 1.00 90.69 190 GLU A CA 1
ATOM 1418 C C . GLU A 1 190 ? 15.618 15.722 7.272 1.00 90.69 190 GLU A C 1
ATOM 1420 O O . GLU A 1 190 ? 15.786 15.400 8.452 1.00 90.69 190 GLU A O 1
ATOM 1425 N N . GLN A 1 191 ? 14.829 15.022 6.461 1.00 86.00 191 GLN A N 1
ATOM 1426 C CA . GLN A 1 191 ? 14.370 13.675 6.805 1.00 86.00 191 GLN A CA 1
ATOM 1427 C C . GLN A 1 191 ? 15.349 12.622 6.267 1.00 86.00 191 GLN A C 1
ATOM 1429 O O . GLN A 1 191 ? 15.494 11.545 6.852 1.00 86.00 191 GLN A O 1
ATOM 1434 N N . ASN A 1 192 ? 16.039 12.927 5.165 1.00 85.31 192 ASN A N 1
ATOM 1435 C CA . ASN A 1 192 ? 16.964 12.006 4.527 1.00 85.31 192 ASN A CA 1
ATOM 1436 C C . ASN A 1 192 ? 18.354 12.077 5.179 1.00 85.31 192 ASN A C 1
ATOM 1438 O O . ASN A 1 192 ? 19.117 13.016 4.956 1.00 85.31 192 ASN A O 1
ATOM 1442 N N . ILE A 1 193 ? 18.706 11.040 5.945 1.00 85.06 193 ILE A N 1
ATOM 1443 C CA . ILE A 1 193 ? 20.010 10.929 6.621 1.00 85.06 193 ILE A CA 1
ATOM 1444 C C . ILE A 1 193 ? 21.163 10.988 5.621 1.00 85.06 193 ILE A C 1
ATOM 1446 O O . ILE A 1 193 ? 22.173 11.624 5.892 1.00 85.06 193 ILE A O 1
ATOM 1450 N N . GLY A 1 194 ? 21.017 10.342 4.462 1.00 84.19 194 GLY A N 1
ATOM 1451 C CA . GLY A 1 194 ? 22.068 10.311 3.449 1.00 84.19 194 GLY A CA 1
ATOM 1452 C C . GLY A 1 194 ? 22.390 11.706 2.921 1.00 84.19 194 GLY A C 1
ATOM 1453 O O . GLY A 1 194 ? 23.555 12.026 2.713 1.00 84.19 194 GLY A O 1
ATOM 1454 N N . VAL A 1 195 ? 21.370 12.555 2.762 1.00 85.31 195 VAL A N 1
ATOM 1455 C CA . VAL A 1 195 ? 21.557 13.962 2.382 1.00 85.31 195 VAL A CA 1
ATOM 1456 C C . VAL A 1 195 ? 22.182 14.740 3.532 1.00 85.31 195 VAL A C 1
ATOM 1458 O O . VAL A 1 195 ? 23.207 15.380 3.325 1.00 85.31 195 VAL A O 1
ATOM 1461 N N . ALA A 1 196 ? 21.620 14.637 4.739 1.00 89.56 196 ALA A N 1
ATOM 1462 C CA . ALA A 1 196 ? 22.117 15.331 5.925 1.00 89.56 196 ALA A CA 1
ATOM 1463 C C . ALA A 1 196 ? 23.600 15.037 6.202 1.00 89.56 196 ALA A C 1
ATOM 1465 O O . ALA A 1 196 ? 24.396 15.954 6.365 1.00 89.56 196 ALA A O 1
ATOM 1466 N N . CYS A 1 197 ? 23.991 13.762 6.175 1.00 89.44 197 CYS A N 1
ATOM 1467 C CA . CYS A 1 197 ? 25.374 13.345 6.380 1.00 89.44 197 CYS A CA 1
ATOM 1468 C C . CYS A 1 197 ? 26.313 13.750 5.239 1.00 89.44 197 CYS A C 1
ATOM 1470 O O . CYS A 1 197 ? 27.523 13.768 5.432 1.00 89.44 197 CYS A O 1
ATOM 1472 N N . ALA A 1 198 ? 25.785 14.011 4.042 1.00 87.31 198 ALA A N 1
ATOM 1473 C CA . ALA A 1 198 ? 26.603 14.422 2.911 1.00 87.31 198 ALA A CA 1
ATOM 1474 C C . ALA A 1 198 ? 26.817 15.942 2.849 1.00 87.31 198 ALA A C 1
ATOM 1476 O O . ALA A 1 198 ? 27.771 16.374 2.210 1.00 87.31 198 ALA A O 1
ATOM 1477 N N . VAL A 1 199 ? 25.943 16.746 3.471 1.00 87.88 199 VAL A N 1
ATOM 1478 C CA . VAL A 1 199 ? 26.038 18.220 3.450 1.00 87.88 199 VAL A CA 1
ATOM 1479 C C . VAL A 1 199 ? 26.696 18.823 4.687 1.00 87.88 199 VAL A C 1
ATOM 1481 O O . VAL A 1 199 ? 27.136 19.966 4.607 1.00 87.88 199 VAL A O 1
ATOM 1484 N N . SER A 1 200 ? 26.758 18.106 5.812 1.00 90.06 200 SER A N 1
ATOM 1485 C CA . SER A 1 200 ? 27.322 18.614 7.068 1.00 90.06 200 SER A CA 1
ATOM 1486 C C . SER A 1 200 ? 28.321 17.651 7.695 1.00 90.06 200 SER A C 1
ATOM 1488 O O . SER A 1 200 ? 28.174 16.440 7.574 1.00 90.06 200 SER A O 1
ATOM 1490 N N . ASP A 1 201 ? 29.293 18.190 8.435 1.00 87.69 201 ASP A N 1
ATOM 1491 C CA . ASP A 1 201 ? 30.245 17.389 9.219 1.00 87.69 201 ASP A CA 1
ATOM 1492 C C . ASP A 1 201 ? 29.624 16.867 10.522 1.00 87.69 201 ASP A C 1
ATOM 1494 O O . ASP A 1 201 ? 29.986 15.798 11.010 1.00 87.69 201 ASP A O 1
ATOM 1498 N N . SER A 1 202 ? 28.647 17.598 11.067 1.00 91.12 202 SER A N 1
ATOM 1499 C CA . SER A 1 202 ? 27.918 17.252 12.288 1.00 91.12 202 SER A CA 1
ATOM 1500 C C . SER A 1 202 ? 26.419 17.135 12.015 1.00 91.12 202 SER A C 1
ATOM 1502 O O . SER A 1 202 ? 25.857 17.884 11.208 1.00 91.12 202 SER A O 1
ATOM 1504 N N . VAL A 1 203 ? 25.766 16.179 12.676 1.00 94.62 203 VAL A N 1
ATOM 1505 C CA . VAL A 1 203 ? 24.327 15.920 12.568 1.00 94.62 203 VAL A CA 1
ATOM 1506 C C . VAL A 1 203 ? 23.706 15.854 13.962 1.00 94.62 203 VAL A C 1
ATOM 1508 O O . VAL A 1 203 ? 24.097 15.043 14.804 1.00 94.62 203 VAL A O 1
ATOM 1511 N N . ALA A 1 204 ? 22.697 16.689 14.198 1.00 95.56 204 ALA A N 1
ATOM 1512 C CA . ALA A 1 204 ? 21.860 16.663 15.389 1.00 95.56 204 ALA A CA 1
ATOM 1513 C C . ALA A 1 204 ? 20.613 15.801 15.150 1.00 95.56 204 ALA A C 1
ATOM 1515 O O . ALA A 1 204 ? 19.903 15.963 14.160 1.00 95.56 204 ALA A O 1
ATOM 1516 N N . ILE A 1 205 ? 20.320 14.883 16.064 1.00 93.25 205 ILE A N 1
ATOM 1517 C CA . ILE A 1 205 ? 19.240 13.906 15.908 1.00 93.25 205 ILE A CA 1
ATOM 1518 C C . ILE A 1 205 ? 18.080 14.300 16.810 1.00 93.25 205 ILE A C 1
ATOM 1520 O O . ILE A 1 205 ? 18.192 14.286 18.037 1.00 93.25 205 ILE A O 1
ATOM 1524 N N . MET A 1 206 ? 16.957 14.648 16.190 1.00 93.38 206 MET A N 1
ATOM 1525 C CA . MET A 1 206 ? 15.744 15.082 16.863 1.00 93.38 206 MET A CA 1
ATOM 1526 C C . MET A 1 206 ? 14.757 13.925 17.051 1.00 93.38 206 MET A C 1
ATOM 1528 O O . MET A 1 206 ? 14.300 13.307 16.085 1.00 93.38 206 MET A O 1
ATOM 1532 N N . VAL A 1 207 ? 14.376 13.683 18.306 1.00 87.44 207 VAL A N 1
ATOM 1533 C CA . VAL A 1 207 ? 13.403 12.664 18.717 1.00 87.44 207 VAL A CA 1
ATOM 1534 C C . VAL A 1 207 ? 12.428 13.286 19.716 1.00 87.44 207 VAL A C 1
ATOM 1536 O O . VAL A 1 207 ? 12.846 13.830 20.734 1.00 87.44 207 VAL A O 1
ATOM 1539 N N . ASN A 1 208 ? 11.126 13.206 19.431 1.00 85.19 208 ASN A N 1
ATOM 1540 C CA . ASN A 1 208 ? 10.037 13.685 20.294 1.00 85.19 208 ASN A CA 1
ATOM 1541 C C . ASN A 1 208 ? 10.234 15.124 20.817 1.00 85.19 208 ASN A C 1
ATOM 1543 O O . ASN A 1 208 ? 10.047 15.395 22.002 1.00 85.19 208 ASN A O 1
ATOM 1547 N N . GLY A 1 209 ? 10.641 16.049 19.944 1.00 88.00 209 GLY A N 1
ATOM 1548 C CA . GLY A 1 209 ? 10.835 17.455 20.300 1.00 88.00 209 GLY A CA 1
ATOM 1549 C C . GLY A 1 209 ? 12.130 17.751 21.056 1.00 88.00 209 GLY A C 1
ATOM 1550 O O . GLY A 1 209 ? 12.276 18.860 21.560 1.00 88.00 209 GLY A O 1
ATOM 1551 N N . ARG A 1 210 ? 13.065 16.796 21.151 1.00 92.62 210 ARG A N 1
ATOM 1552 C CA . ARG A 1 210 ? 14.370 16.949 21.817 1.00 92.62 210 ARG A CA 1
ATOM 1553 C C . ARG A 1 210 ? 15.508 16.618 20.869 1.00 92.62 210 ARG A C 1
ATOM 1555 O O . ARG A 1 210 ? 15.373 15.715 20.047 1.00 92.62 210 ARG A O 1
ATOM 1562 N N . ILE A 1 211 ? 16.648 17.284 21.027 1.00 93.62 211 ILE A N 1
ATOM 1563 C CA . ILE A 1 211 ? 17.901 16.813 20.428 1.00 93.62 211 ILE A CA 1
ATOM 1564 C C . ILE A 1 211 ? 18.422 15.691 21.322 1.00 93.62 211 ILE A C 1
ATOM 1566 O O . ILE A 1 211 ? 18.854 15.935 22.444 1.00 93.62 211 ILE A O 1
ATOM 1570 N N . ASN A 1 212 ? 18.305 14.452 20.850 1.00 89.12 212 ASN A N 1
ATOM 1571 C CA . ASN A 1 212 ? 18.747 13.273 21.587 1.00 89.12 212 ASN A CA 1
ATOM 1572 C C . ASN A 1 212 ? 20.277 13.195 21.631 1.00 89.12 212 ASN A C 1
ATOM 1574 O O . ASN A 1 212 ? 20.849 12.876 22.669 1.00 89.12 212 ASN A O 1
ATOM 1578 N N . ARG A 1 213 ? 20.929 13.496 20.504 1.00 89.19 213 ARG A N 1
ATOM 1579 C CA . ARG A 1 213 ? 22.384 13.463 20.366 1.00 89.19 213 ARG A CA 1
ATOM 1580 C C . ARG A 1 213 ? 22.838 14.317 19.183 1.00 89.19 213 ARG A C 1
ATOM 1582 O O . ARG A 1 213 ? 22.127 14.413 18.185 1.00 89.19 213 ARG A O 1
ATOM 1589 N N . VAL A 1 214 ? 24.036 14.884 19.291 1.00 91.94 214 VAL A N 1
ATOM 1590 C CA . VAL A 1 214 ? 24.801 15.467 18.179 1.00 91.94 214 VAL A CA 1
ATOM 1591 C C . VAL A 1 214 ? 26.013 14.571 17.931 1.00 91.94 214 VAL A C 1
ATOM 1593 O O . VAL A 1 214 ? 26.618 14.079 18.887 1.00 91.94 214 VAL A O 1
ATOM 1596 N N . MET A 1 215 ? 26.325 14.277 16.672 1.00 92.44 215 MET A N 1
ATOM 1597 C CA . MET A 1 215 ? 27.421 13.370 16.322 1.00 92.44 215 MET A CA 1
ATOM 1598 C C . MET A 1 215 ? 28.006 13.657 14.942 1.00 92.44 215 MET A C 1
ATOM 1600 O O . MET A 1 215 ? 27.349 14.281 14.111 1.00 92.44 215 MET A O 1
ATOM 1604 N N . ASP A 1 216 ? 29.208 13.137 14.689 1.00 91.62 216 ASP A N 1
ATOM 1605 C CA . ASP A 1 216 ? 29.853 13.243 13.383 1.00 91.62 216 ASP A CA 1
ATOM 1606 C C . ASP A 1 216 ? 29.036 12.536 12.297 1.00 91.62 216 ASP A C 1
ATOM 1608 O O . ASP A 1 216 ? 28.621 11.376 12.431 1.00 91.62 216 ASP A O 1
ATOM 1612 N N . ALA A 1 217 ? 28.852 13.236 11.183 1.00 90.88 217 ALA A N 1
ATOM 1613 C CA . ALA A 1 217 ? 28.138 12.756 10.014 1.00 90.88 217 ALA A CA 1
ATOM 1614 C C . ALA A 1 217 ? 28.774 11.498 9.422 1.00 90.88 217 ALA A C 1
ATOM 1616 O O . ALA A 1 217 ? 28.056 10.596 9.000 1.00 90.88 217 ALA A O 1
ATOM 1617 N N . SER A 1 218 ? 30.107 11.408 9.436 1.00 88.94 218 SER A N 1
ATOM 1618 C CA . SER A 1 218 ? 30.858 10.252 8.934 1.00 88.94 218 SER A CA 1
ATOM 1619 C C . SER A 1 218 ? 30.576 8.982 9.741 1.00 88.94 218 SER A C 1
ATOM 1621 O O . SER A 1 218 ? 30.413 7.908 9.161 1.00 88.94 218 SER A O 1
ATOM 1623 N N . ILE A 1 219 ? 30.439 9.107 11.066 1.00 86.62 219 ILE A N 1
ATOM 1624 C CA . ILE A 1 219 ? 30.082 8.000 11.961 1.00 86.62 219 ILE A CA 1
ATOM 1625 C C . ILE A 1 219 ? 28.642 7.563 11.688 1.00 86.62 219 ILE A C 1
ATOM 1627 O O . ILE A 1 219 ? 28.385 6.373 11.517 1.00 86.62 219 ILE A O 1
ATOM 1631 N N . LEU A 1 220 ? 27.708 8.518 11.598 1.00 85.38 220 LEU A N 1
ATOM 1632 C CA . LEU A 1 220 ? 26.307 8.205 11.313 1.00 85.38 220 LEU A CA 1
ATOM 1633 C C . LEU A 1 220 ? 26.141 7.581 9.920 1.00 85.38 220 LEU A C 1
ATOM 1635 O O . LEU A 1 220 ? 25.382 6.630 9.775 1.00 85.38 220 LEU A O 1
ATOM 1639 N N . ALA A 1 221 ? 26.867 8.060 8.909 1.00 84.25 221 ALA A N 1
ATOM 1640 C CA . ALA A 1 221 ? 26.821 7.542 7.542 1.00 84.25 221 ALA A CA 1
ATOM 1641 C C . ALA A 1 221 ? 27.357 6.106 7.423 1.00 84.25 221 ALA A C 1
ATOM 1643 O O . ALA A 1 221 ? 26.835 5.324 6.624 1.00 84.25 221 ALA A O 1
ATOM 1644 N N . ALA A 1 222 ? 28.378 5.756 8.211 1.00 82.50 222 ALA A N 1
ATOM 1645 C CA . ALA A 1 222 ? 29.005 4.436 8.192 1.00 82.50 222 ALA A CA 1
ATOM 1646 C C . ALA A 1 222 ? 28.188 3.354 8.924 1.00 82.50 222 ALA A C 1
ATOM 1648 O O . ALA A 1 222 ? 28.313 2.173 8.597 1.00 82.50 222 ALA A O 1
ATOM 1649 N N . ASP A 1 223 ? 27.345 3.736 9.887 1.00 78.06 223 ASP A N 1
ATOM 1650 C CA . ASP A 1 223 ? 26.619 2.807 10.757 1.00 78.06 223 ASP A CA 1
ATOM 1651 C C . ASP A 1 223 ? 25.125 2.715 10.392 1.00 78.06 223 ASP A C 1
ATOM 1653 O O . ASP A 1 223 ? 24.275 3.470 10.873 1.00 78.06 223 ASP A O 1
ATOM 1657 N N . ARG A 1 224 ? 24.792 1.756 9.517 1.00 71.69 224 ARG A N 1
ATOM 1658 C CA . ARG A 1 224 ? 23.405 1.511 9.079 1.00 71.69 224 ARG A CA 1
ATOM 1659 C C . ARG A 1 224 ? 22.496 1.038 10.213 1.00 71.69 224 ARG A C 1
ATOM 1661 O O . ARG A 1 224 ? 21.308 1.359 10.188 1.00 71.69 224 ARG A O 1
ATOM 1668 N N . ASP A 1 225 ? 23.030 0.310 11.188 1.00 69.12 225 ASP A N 1
ATOM 1669 C CA . ASP A 1 225 ? 22.247 -0.185 12.320 1.00 69.12 225 ASP A CA 1
ATOM 1670 C C . ASP A 1 225 ? 21.898 0.964 13.264 1.00 69.12 225 ASP A C 1
ATOM 1672 O O . ASP A 1 225 ? 20.780 1.024 13.764 1.00 69.12 225 ASP A O 1
ATOM 1676 N N . LEU A 1 226 ? 22.796 1.936 13.440 1.00 71.31 226 LEU A N 1
ATOM 1677 C CA . LEU A 1 226 ? 22.532 3.165 14.183 1.00 71.31 226 LEU A CA 1
ATOM 1678 C C . LEU A 1 226 ? 21.518 4.066 13.469 1.00 71.31 226 LEU A C 1
ATOM 1680 O O . LEU A 1 226 ? 20.604 4.585 14.112 1.00 71.31 226 LEU A O 1
ATOM 1684 N N . GLN A 1 227 ? 21.618 4.211 12.143 1.00 72.38 227 GLN A N 1
ATOM 1685 C CA . GLN A 1 227 ? 20.599 4.909 11.346 1.00 72.38 227 GLN A CA 1
ATOM 1686 C C . GLN A 1 227 ? 19.220 4.268 11.540 1.00 72.38 227 GLN A C 1
ATOM 1688 O O . GLN A 1 227 ? 18.228 4.964 11.772 1.00 72.38 227 GLN A O 1
ATOM 1693 N N . GLN A 1 228 ? 19.161 2.934 11.503 1.00 65.19 228 GLN A N 1
ATOM 1694 C CA . GLN A 1 228 ? 17.939 2.187 11.768 1.00 65.19 228 GLN A CA 1
ATOM 1695 C C . GLN A 1 228 ? 17.514 2.263 13.234 1.00 65.19 228 GLN A C 1
ATOM 1697 O O . GLN A 1 228 ? 16.335 2.400 13.486 1.00 65.19 228 GLN A O 1
ATOM 1702 N N . ALA A 1 229 ? 18.396 2.245 14.224 1.00 67.75 229 ALA A N 1
ATOM 1703 C CA . ALA A 1 229 ? 17.991 2.312 15.628 1.00 67.75 229 ALA A CA 1
ATOM 1704 C C . ALA A 1 229 ? 17.410 3.688 15.990 1.00 67.75 229 ALA A C 1
ATOM 1706 O O . ALA A 1 229 ? 16.395 3.785 16.683 1.00 67.75 229 ALA A O 1
ATOM 1707 N N . LEU A 1 230 ? 18.025 4.758 15.480 1.00 65.50 230 LEU A N 1
ATOM 1708 C CA . LEU A 1 230 ? 17.646 6.138 15.782 1.00 65.50 230 LEU A CA 1
ATOM 1709 C C . LEU A 1 230 ? 16.418 6.604 14.987 1.00 65.50 230 LEU A C 1
ATOM 1711 O O . LEU A 1 230 ? 15.670 7.465 15.450 1.00 65.50 230 LEU A O 1
ATOM 1715 N N . LEU A 1 231 ? 16.174 6.026 13.804 1.00 61.91 231 LEU A N 1
ATOM 1716 C CA . LEU A 1 231 ? 15.080 6.422 12.906 1.00 61.91 231 LEU A CA 1
ATOM 1717 C C . LEU A 1 231 ? 14.184 5.251 12.469 1.00 61.91 231 LEU A C 1
ATOM 1719 O O . LEU A 1 231 ? 13.305 5.430 11.627 1.00 61.91 231 LEU A O 1
ATOM 1723 N N . GLY A 1 232 ? 14.321 4.083 13.094 1.00 47.88 232 GLY A N 1
ATOM 1724 C CA . GLY A 1 232 ? 13.615 2.802 12.920 1.00 47.88 232 GLY A CA 1
ATOM 1725 C C . GLY A 1 232 ? 13.270 2.225 14.299 1.00 47.88 232 GLY A C 1
ATOM 1726 O O . GLY A 1 232 ? 13.954 1.349 14.801 1.00 47.88 232 GLY A O 1
ATOM 1727 N N . VAL A 1 233 ? 12.250 2.762 14.978 1.00 35.31 233 VAL A N 1
ATOM 1728 C CA . VAL A 1 233 ? 12.012 2.455 16.405 1.00 35.31 233 VAL A CA 1
ATOM 1729 C C . VAL A 1 233 ? 11.917 0.950 16.682 1.00 35.31 233 VAL A C 1
ATOM 1731 O O . VAL A 1 233 ? 10.991 0.279 16.227 1.00 35.31 233 VAL A O 1
ATOM 1734 N N . GLY A 1 234 ? 12.838 0.481 17.527 1.00 28.95 234 GLY A N 1
ATOM 1735 C CA . GLY A 1 234 ? 12.866 -0.862 18.084 1.00 28.95 234 GLY A CA 1
ATOM 1736 C C . GLY A 1 234 ? 13.647 -0.970 19.397 1.00 28.95 234 GLY A C 1
ATOM 1737 O O . GLY A 1 234 ? 14.477 -1.860 19.500 1.00 28.95 234 GLY A O 1
ATOM 1738 N N . ARG A 1 235 ? 13.407 -0.083 20.381 1.00 30.92 235 ARG A N 1
ATOM 1739 C CA . ARG A 1 235 ? 13.379 -0.347 21.845 1.00 30.92 235 ARG A CA 1
ATOM 1740 C C . ARG A 1 235 ? 13.282 0.969 22.631 1.00 30.92 235 ARG A C 1
ATOM 1742 O O . ARG A 1 235 ? 13.764 2.006 22.203 1.00 30.92 235 ARG A O 1
ATOM 1749 N N . HIS A 1 236 ? 12.560 0.887 23.740 1.00 29.34 236 HIS A N 1
ATOM 1750 C CA . HIS A 1 236 ? 12.133 1.943 24.656 1.00 29.34 236 HIS A CA 1
ATOM 1751 C C . HIS A 1 236 ? 13.176 3.030 24.972 1.00 29.34 236 HIS A C 1
ATOM 1753 O O . HIS A 1 236 ? 14.317 2.718 25.288 1.00 29.34 236 HIS A O 1
ATOM 1759 N N . ALA A 1 237 ? 12.730 4.289 25.015 1.00 26.50 237 ALA A N 1
ATOM 1760 C CA . ALA A 1 237 ? 13.380 5.348 25.781 1.00 26.50 237 ALA A CA 1
ATOM 1761 C C . ALA A 1 237 ? 12.408 5.800 26.881 1.00 26.50 237 ALA A C 1
ATOM 1763 O O . ALA A 1 237 ? 11.408 6.444 26.573 1.00 26.50 237 ALA A O 1
ATOM 1764 N N . HIS A 1 238 ? 12.654 5.315 28.102 1.00 26.06 238 HIS A N 1
ATOM 1765 C CA . HIS A 1 238 ? 12.487 5.954 29.421 1.00 26.06 238 HIS A CA 1
ATOM 1766 C C . HIS A 1 238 ? 12.545 4.861 30.499 1.00 26.06 238 HIS A C 1
ATOM 1768 O O . HIS A 1 238 ? 11.551 4.196 30.773 1.00 26.06 238 HIS A O 1
ATOM 1774 N N . ASP A 1 239 ? 13.756 4.546 30.955 1.00 28.52 239 ASP A N 1
ATOM 1775 C CA . ASP A 1 239 ? 14.246 4.821 32.315 1.00 28.52 239 ASP A CA 1
ATOM 1776 C C . ASP A 1 239 ? 15.567 4.068 32.509 1.00 28.52 239 ASP A C 1
ATOM 1778 O O . ASP A 1 239 ? 15.661 2.855 32.322 1.00 28.52 239 ASP A O 1
ATOM 1782 N N . GLU A 1 240 ? 16.612 4.827 32.831 1.00 31.16 240 GLU A N 1
ATOM 1783 C CA . GLU A 1 240 ? 17.907 4.303 33.240 1.00 31.16 240 GLU A CA 1
ATOM 1784 C C . GLU A 1 240 ? 17.750 3.526 34.550 1.00 31.16 240 GLU A C 1
ATOM 1786 O O . GLU A 1 240 ? 17.289 4.057 35.556 1.00 31.16 240 GLU A O 1
ATOM 1791 N N . THR A 1 241 ? 18.177 2.267 34.555 1.00 25.81 241 THR A N 1
ATOM 1792 C C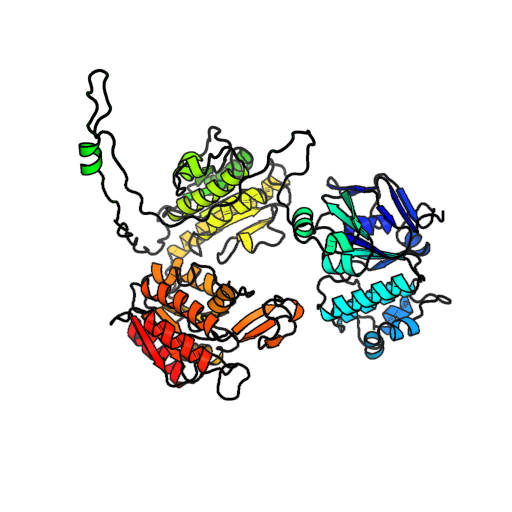A . THR A 1 241 ? 18.773 1.632 35.734 1.00 25.81 241 THR A CA 1
ATOM 1793 C C . THR A 1 241 ? 19.780 0.589 35.261 1.00 25.81 241 THR A C 1
ATOM 1795 O O . THR A 1 241 ? 19.456 -0.308 34.483 1.00 25.81 241 THR A O 1
ATOM 1798 N N . ASP A 1 242 ? 21.023 0.750 35.713 1.00 32.22 242 ASP A N 1
ATOM 1799 C CA . ASP A 1 242 ? 22.147 -0.153 35.478 1.00 32.22 242 ASP A CA 1
ATOM 1800 C C . ASP A 1 242 ? 21.801 -1.599 35.851 1.00 32.22 242 ASP A C 1
ATOM 1802 O O . ASP A 1 242 ? 21.524 -1.887 37.015 1.00 32.22 242 ASP A O 1
ATOM 1806 N N . GLN A 1 243 ? 21.914 -2.523 34.893 1.00 26.39 243 GLN A N 1
ATOM 1807 C CA . GLN A 1 243 ? 22.175 -3.939 35.160 1.00 26.39 243 GLN A CA 1
ATOM 1808 C C . GLN A 1 243 ? 22.911 -4.571 33.968 1.00 26.39 243 GLN A C 1
ATOM 1810 O O . GLN A 1 243 ? 22.427 -4.593 32.838 1.00 26.39 243 GLN A O 1
ATOM 1815 N N . GLN A 1 244 ? 24.121 -5.066 34.239 1.00 27.62 244 GLN A N 1
ATOM 1816 C CA . GLN A 1 244 ? 25.021 -5.726 33.290 1.00 27.62 244 GLN A CA 1
ATOM 1817 C C . GLN A 1 244 ? 24.335 -6.903 32.575 1.00 27.62 244 GLN A C 1
ATOM 1819 O O . GLN A 1 244 ? 23.925 -7.875 33.209 1.00 27.62 244 GLN A O 1
ATOM 1824 N N . ALA A 1 245 ? 24.259 -6.839 31.244 1.00 27.47 245 ALA A N 1
ATOM 1825 C CA . ALA A 1 245 ? 23.745 -7.916 30.405 1.00 27.47 245 ALA A CA 1
ATOM 1826 C C . ALA A 1 245 ? 24.856 -8.918 30.035 1.00 27.47 245 ALA A C 1
ATOM 1828 O O . ALA A 1 245 ? 25.887 -8.550 29.471 1.00 27.47 245 ALA A O 1
ATOM 1829 N N . ALA A 1 246 ? 24.624 -10.200 30.329 1.00 30.36 246 ALA A N 1
ATOM 1830 C CA . ALA A 1 246 ? 25.434 -11.322 29.855 1.00 30.36 246 ALA A CA 1
ATOM 1831 C C . ALA A 1 246 ? 25.228 -11.566 28.338 1.00 30.36 246 ALA A C 1
ATOM 1833 O O . ALA A 1 246 ? 24.156 -11.258 27.811 1.00 30.36 246 ALA A O 1
ATOM 1834 N N . PRO A 1 247 ? 26.219 -12.127 27.616 1.00 30.25 247 PRO A N 1
ATOM 1835 C CA . PRO A 1 247 ? 26.161 -12.251 26.160 1.00 30.25 247 PRO A CA 1
ATOM 1836 C C . PRO A 1 247 ? 25.126 -13.285 25.689 1.00 30.25 247 PRO A C 1
ATOM 1838 O O . PRO A 1 247 ? 25.026 -14.387 26.226 1.00 30.25 247 PRO A O 1
ATOM 1841 N N . ALA A 1 248 ? 24.381 -12.928 24.639 1.00 28.98 248 ALA A N 1
ATOM 1842 C CA . ALA A 1 248 ? 23.397 -13.789 23.985 1.00 28.98 248 ALA A CA 1
ATOM 1843 C C . ALA A 1 248 ? 24.062 -14.932 23.181 1.00 28.98 248 ALA A C 1
ATOM 1845 O O . ALA A 1 248 ? 25.106 -14.714 22.555 1.00 28.98 248 ALA A O 1
ATOM 1846 N N . PRO A 1 249 ? 23.469 -16.143 23.142 1.00 29.20 249 PRO A N 1
ATOM 1847 C CA . PRO A 1 249 ? 23.994 -17.249 22.348 1.00 29.20 249 PRO A CA 1
ATOM 1848 C C . PRO A 1 249 ? 23.681 -17.076 20.851 1.00 29.20 249 PRO A C 1
ATOM 1850 O O . PRO A 1 249 ? 22.638 -16.547 20.467 1.00 29.20 249 PRO A O 1
ATOM 1853 N N . ARG A 1 250 ? 24.608 -17.541 20.003 1.00 27.17 250 ARG A N 1
ATOM 1854 C CA . ARG A 1 250 ? 24.510 -17.506 18.532 1.00 27.17 250 ARG A CA 1
ATOM 1855 C C . ARG A 1 250 ? 23.457 -18.496 17.999 1.00 27.17 250 ARG A C 1
ATOM 1857 O O . ARG A 1 250 ? 23.235 -19.524 18.640 1.00 27.17 250 ARG A O 1
ATOM 1864 N N . PRO A 1 251 ? 22.861 -18.249 16.815 1.00 28.34 251 PRO A N 1
ATOM 1865 C CA . PRO A 1 251 ? 21.884 -19.154 16.214 1.00 28.34 251 PRO A CA 1
ATOM 1866 C C . PRO A 1 251 ? 22.568 -20.431 15.705 1.00 28.34 251 PRO A C 1
ATOM 1868 O O . PRO A 1 251 ? 23.584 -20.351 15.016 1.00 28.34 251 PRO A O 1
ATOM 1871 N N . GLN A 1 252 ? 22.002 -21.596 16.025 1.00 27.89 252 GLN A N 1
ATOM 1872 C CA . GLN A 1 252 ? 22.348 -22.871 15.391 1.00 27.89 252 GLN A CA 1
ATOM 1873 C C . GLN A 1 252 ? 21.368 -23.172 14.250 1.00 27.89 252 GLN A C 1
ATOM 1875 O O . GLN A 1 252 ? 20.153 -23.037 14.410 1.00 27.89 252 GLN A O 1
ATOM 1880 N N . GLU A 1 253 ? 21.917 -23.596 13.112 1.00 28.59 253 GLU A N 1
ATOM 1881 C CA . GLU A 1 253 ? 21.189 -24.135 11.961 1.00 28.59 253 GLU A CA 1
ATOM 1882 C C . GLU A 1 253 ? 20.335 -25.339 12.382 1.00 28.59 253 GLU A C 1
ATOM 1884 O O . GLU A 1 253 ? 20.797 -26.234 13.091 1.00 28.59 253 GLU A O 1
ATOM 1889 N N . THR A 1 254 ? 19.067 -25.357 11.969 1.00 29.09 254 THR A N 1
ATOM 1890 C CA . THR A 1 254 ? 18.126 -26.433 12.302 1.00 29.09 254 THR A CA 1
ATOM 1891 C C . THR A 1 254 ? 17.934 -27.335 11.085 1.00 29.09 254 THR A C 1
ATOM 1893 O O . THR A 1 254 ? 17.259 -26.962 10.131 1.00 29.09 254 THR A O 1
ATOM 1896 N N . GLU A 1 255 ? 18.534 -28.527 11.117 1.00 29.59 255 GLU A N 1
ATOM 1897 C CA . GLU A 1 255 ? 18.191 -29.631 10.213 1.00 29.59 255 GLU A CA 1
ATOM 1898 C C . GLU A 1 255 ? 16.764 -30.128 10.504 1.00 29.59 255 GLU A C 1
ATOM 1900 O O . GLU A 1 255 ? 16.407 -30.383 11.659 1.00 29.59 255 GLU A O 1
ATOM 1905 N N . GLU A 1 256 ? 15.956 -30.329 9.460 1.00 37.56 256 GLU A N 1
ATOM 1906 C CA . GLU A 1 256 ? 14.659 -31.002 9.562 1.00 37.56 256 GLU A CA 1
ATOM 1907 C C . GLU A 1 256 ? 14.846 -32.455 10.031 1.00 37.56 256 GLU A C 1
ATOM 1909 O O . GLU A 1 256 ? 15.290 -33.323 9.278 1.00 37.56 256 GLU A O 1
ATOM 1914 N N . LYS A 1 257 ? 14.481 -32.751 11.286 1.00 29.31 257 LYS A N 1
ATOM 1915 C CA . LYS A 1 257 ? 14.403 -34.126 11.803 1.00 29.31 257 LYS A CA 1
ATOM 1916 C C . LYS A 1 257 ? 12.972 -34.505 12.162 1.00 29.31 257 LYS A C 1
ATOM 1918 O O . LYS A 1 257 ? 12.305 -33.873 12.980 1.00 29.31 257 LYS A O 1
ATOM 1923 N N . VAL A 1 258 ? 12.527 -35.600 11.548 1.00 37.72 258 VAL A N 1
ATOM 1924 C CA . VAL A 1 258 ? 11.264 -36.298 11.811 1.00 37.72 258 VAL A CA 1
ATOM 1925 C C . VAL A 1 258 ? 11.130 -36.590 13.309 1.00 37.72 258 VAL A C 1
ATOM 1927 O O . VAL A 1 258 ? 11.962 -37.282 13.895 1.00 37.72 258 VAL A O 1
ATOM 1930 N N . THR A 1 259 ? 10.068 -36.080 13.934 1.00 37.88 259 THR A N 1
ATOM 1931 C CA . THR A 1 259 ? 9.805 -36.263 15.370 1.00 37.88 259 THR A CA 1
ATOM 1932 C C . THR A 1 259 ? 8.896 -37.474 15.596 1.00 37.88 259 THR A C 1
ATOM 1934 O O . THR A 1 259 ? 7.764 -37.507 15.115 1.00 37.88 259 THR A O 1
ATOM 1937 N N . ARG A 1 260 ? 9.370 -38.479 16.346 1.00 40.00 260 ARG A N 1
ATOM 1938 C CA . ARG A 1 260 ? 8.536 -39.584 16.858 1.00 40.00 260 ARG A CA 1
ATOM 1939 C C . ARG A 1 260 ? 7.910 -39.169 18.191 1.00 40.00 260 ARG A C 1
ATOM 1941 O O . ARG A 1 260 ? 8.633 -38.736 19.083 1.00 40.00 260 ARG A O 1
ATOM 1948 N N . ILE A 1 261 ? 6.591 -39.320 18.337 1.00 49.53 261 ILE A N 1
ATOM 1949 C CA . ILE A 1 261 ? 5.891 -39.061 19.605 1.00 49.53 261 ILE A CA 1
ATOM 1950 C C . ILE A 1 261 ? 5.726 -40.391 20.348 1.00 49.53 261 ILE A C 1
ATOM 1952 O O . ILE A 1 261 ? 5.077 -41.314 19.853 1.00 49.53 261 ILE A O 1
ATOM 1956 N N . TYR A 1 262 ? 6.312 -40.476 21.542 1.00 51.06 262 TYR A N 1
ATOM 1957 C CA . TYR A 1 262 ? 6.203 -41.626 22.439 1.00 51.06 262 TYR A CA 1
ATOM 1958 C C . TYR A 1 262 ? 5.127 -41.340 23.496 1.00 51.06 262 TYR A C 1
ATOM 1960 O O . TYR A 1 262 ? 5.207 -40.339 24.206 1.00 51.06 262 TYR A O 1
ATOM 1968 N N . LEU A 1 263 ? 4.114 -42.203 23.603 1.00 51.12 263 LEU A N 1
ATOM 1969 C CA . LEU A 1 263 ? 3.113 -42.156 24.674 1.00 51.12 263 LEU A CA 1
ATOM 1970 C C . LEU A 1 263 ? 3.638 -42.977 25.854 1.00 51.12 263 LEU A C 1
ATOM 1972 O O . LEU A 1 263 ? 3.720 -44.198 25.771 1.00 51.12 263 LEU A O 1
ATOM 1976 N N . SER A 1 264 ? 4.024 -42.317 26.945 1.00 50.25 264 SER A N 1
ATOM 1977 C CA . SER A 1 264 ? 4.676 -42.979 28.083 1.00 50.25 264 SER A CA 1
ATOM 1978 C C . SER A 1 264 ? 3.733 -43.767 28.999 1.00 50.25 264 SER A C 1
ATOM 1980 O O . SER A 1 264 ? 4.224 -44.541 29.813 1.00 50.25 264 SER A O 1
ATOM 1982 N N . ASN A 1 265 ? 2.410 -43.640 28.862 1.00 53.22 265 ASN A N 1
ATOM 1983 C CA . ASN A 1 265 ? 1.437 -44.587 29.414 1.00 53.22 265 ASN A CA 1
ATOM 1984 C C . ASN A 1 265 ? 0.034 -44.249 28.870 1.00 53.22 265 ASN A C 1
ATOM 1986 O O . ASN A 1 265 ? -0.334 -43.074 28.903 1.00 53.22 265 ASN A O 1
ATOM 1990 N N . PRO A 1 266 ? -0.770 -45.211 28.385 1.00 50.50 266 PRO A N 1
ATOM 1991 C CA . PRO A 1 266 ? -2.136 -44.925 27.940 1.00 50.50 266 PRO A CA 1
ATOM 1992 C C . PRO A 1 266 ? -3.104 -44.577 29.089 1.00 50.50 266 PRO A C 1
ATOM 1994 O O . PRO A 1 266 ? -4.171 -44.034 28.819 1.00 50.50 266 PRO A O 1
ATOM 1997 N N . GLU A 1 267 ? -2.734 -44.821 30.354 1.00 53.06 267 GLU A N 1
ATOM 1998 C CA . GLU A 1 267 ? -3.522 -44.457 31.542 1.00 53.06 267 GLU A CA 1
ATOM 1999 C C . GLU A 1 267 ? -2.675 -43.754 32.621 1.00 53.06 267 GLU A C 1
ATOM 2001 O O . GLU A 1 267 ? -1.472 -43.993 32.765 1.00 53.06 267 GLU A O 1
ATOM 2006 N N . VAL A 1 268 ? -3.316 -42.866 33.393 1.00 50.66 268 VAL A N 1
ATOM 2007 C CA . VAL A 1 268 ? -2.675 -42.042 34.433 1.00 50.66 268 VAL A CA 1
ATOM 2008 C C . VAL A 1 268 ? -2.173 -42.936 35.581 1.00 50.66 268 VAL A C 1
ATOM 2010 O O . VAL A 1 268 ? -2.979 -43.665 36.163 1.00 50.66 268 VAL A O 1
ATOM 2013 N N . PRO A 1 269 ? -0.879 -42.897 35.961 1.00 57.03 269 PRO A N 1
ATOM 2014 C CA . PRO A 1 269 ? -0.353 -43.795 36.984 1.00 57.03 269 PRO A CA 1
ATOM 2015 C C . PRO A 1 269 ? -0.971 -43.530 38.363 1.00 57.03 269 PRO A C 1
ATOM 2017 O O . PRO A 1 269 ? -0.941 -42.410 38.872 1.00 57.03 269 PRO A O 1
ATOM 2020 N N . THR A 1 270 ? -1.470 -44.580 39.013 1.00 64.06 270 THR A N 1
ATOM 2021 C CA . THR A 1 270 ? -1.763 -44.581 40.456 1.00 64.06 270 THR A CA 1
ATOM 2022 C C . THR A 1 270 ? -0.550 -45.071 41.258 1.00 64.06 270 THR A C 1
ATOM 2024 O O . THR A 1 270 ? 0.391 -45.628 40.688 1.00 64.06 270 THR A O 1
ATOM 2027 N N . ARG A 1 271 ? -0.575 -44.937 42.595 1.00 53.09 271 ARG A N 1
ATOM 2028 C CA . ARG A 1 271 ? 0.530 -45.329 43.505 1.00 53.09 271 ARG A CA 1
ATOM 2029 C C . ARG A 1 271 ? 0.950 -46.810 43.456 1.00 53.09 271 ARG A C 1
ATOM 2031 O O . ARG A 1 271 ? 1.920 -47.179 44.105 1.00 53.09 271 ARG A O 1
ATOM 2038 N N . TRP A 1 272 ? 0.200 -47.649 42.741 1.00 56.50 272 TRP A N 1
ATOM 2039 C CA . TRP A 1 272 ? 0.447 -49.085 42.577 1.00 56.50 272 TRP A CA 1
ATOM 2040 C C . TRP A 1 272 ? 0.898 -49.458 41.155 1.00 56.50 272 TRP A C 1
ATOM 2042 O O . TRP A 1 272 ? 1.000 -50.640 40.833 1.00 56.50 272 TRP A O 1
ATOM 2052 N N . SER A 1 273 ? 1.149 -48.468 40.293 1.00 67.31 273 SER A N 1
ATOM 2053 C CA . SER A 1 273 ? 1.519 -48.702 38.893 1.00 67.31 273 SER A CA 1
ATOM 2054 C C . SER A 1 273 ? 2.972 -49.157 38.787 1.00 67.31 273 SER A C 1
ATOM 2056 O O . SER A 1 273 ? 3.875 -48.499 39.303 1.00 67.31 273 SER A O 1
ATOM 2058 N N . GLN A 1 274 ? 3.198 -50.277 38.105 1.00 61.03 274 GLN A N 1
ATOM 2059 C CA . GLN A 1 274 ? 4.538 -50.789 37.820 1.00 61.03 274 GLN A CA 1
ATOM 2060 C C . GLN A 1 274 ? 5.192 -49.988 36.673 1.00 61.03 274 GLN A C 1
ATOM 2062 O O . GLN A 1 274 ? 4.483 -49.572 35.753 1.00 61.03 274 GLN A O 1
ATOM 2067 N N . PRO A 1 275 ? 6.523 -49.777 36.681 1.00 60.41 275 PRO A N 1
ATOM 2068 C CA . PRO A 1 275 ? 7.229 -49.123 35.578 1.00 60.41 275 PRO A CA 1
ATOM 2069 C C . PRO A 1 275 ? 7.096 -49.916 34.267 1.00 60.41 275 PRO A C 1
ATOM 2071 O O . PRO A 1 275 ? 7.354 -51.120 34.242 1.00 60.41 275 PRO A O 1
ATOM 2074 N N . VAL A 1 276 ? 6.731 -49.249 33.167 1.00 63.19 276 VAL A N 1
ATOM 2075 C CA . VAL A 1 276 ? 6.606 -49.890 31.845 1.00 63.19 276 VAL A CA 1
ATOM 2076 C C . VAL A 1 276 ? 7.993 -50.027 31.191 1.00 63.19 276 VAL A C 1
ATOM 2078 O O . VAL A 1 276 ? 8.716 -49.033 31.096 1.00 63.19 276 VAL A O 1
ATOM 2081 N N . PRO A 1 277 ? 8.391 -51.221 30.708 1.00 65.81 277 PRO A N 1
ATOM 2082 C CA . PRO A 1 277 ? 9.673 -51.412 30.032 1.00 65.81 277 PRO A CA 1
ATOM 2083 C C . PRO A 1 277 ? 9.804 -50.568 28.756 1.00 65.81 277 PRO A C 1
ATOM 2085 O O . PRO A 1 277 ? 8.899 -50.544 27.922 1.00 65.81 277 PRO A O 1
ATOM 2088 N N . VAL A 1 278 ? 10.977 -49.955 28.549 1.00 58.78 278 VAL A N 1
ATOM 2089 C CA . VAL A 1 278 ? 11.288 -49.060 27.408 1.00 58.78 278 VAL A CA 1
ATOM 2090 C C . VAL A 1 278 ? 10.933 -49.678 26.052 1.00 58.78 278 VAL A C 1
ATOM 2092 O O . VAL A 1 278 ? 10.366 -49.012 25.190 1.00 58.78 278 VAL A O 1
ATOM 2095 N N . ARG A 1 279 ? 11.166 -50.984 25.890 1.00 66.44 279 ARG A N 1
ATOM 2096 C CA . ARG A 1 279 ? 10.873 -51.716 24.649 1.00 66.44 279 ARG A CA 1
ATOM 2097 C C . ARG A 1 279 ? 9.382 -51.705 24.272 1.00 66.44 279 ARG A C 1
ATOM 2099 O O . ARG A 1 279 ? 9.050 -51.747 23.093 1.00 66.44 279 ARG A O 1
ATOM 2106 N N . MET A 1 280 ? 8.488 -51.638 25.260 1.00 57.75 280 MET A N 1
ATOM 2107 C CA . MET A 1 280 ? 7.039 -51.538 25.044 1.00 57.75 280 MET A CA 1
ATOM 2108 C C . MET A 1 280 ? 6.629 -50.120 24.618 1.00 57.75 280 MET A C 1
ATOM 2110 O O . MET A 1 280 ? 5.781 -49.958 23.742 1.00 57.75 280 MET A O 1
ATOM 2114 N N . ILE A 1 281 ? 7.279 -49.097 25.184 1.00 59.22 281 ILE A N 1
ATOM 2115 C CA . ILE A 1 281 ? 7.060 -47.683 24.842 1.00 59.22 281 ILE A CA 1
ATOM 2116 C C . ILE A 1 281 ? 7.463 -47.427 23.383 1.00 59.22 281 ILE A C 1
ATOM 2118 O O . ILE A 1 281 ? 6.718 -46.796 22.634 1.00 59.22 281 ILE A O 1
ATOM 2122 N N . GLU A 1 282 ? 8.586 -47.996 22.940 1.00 61.06 282 GLU A N 1
ATOM 2123 C CA . GLU A 1 282 ? 9.044 -47.904 21.549 1.00 61.06 282 GLU A CA 1
ATOM 2124 C C . GLU A 1 282 ? 8.088 -48.575 20.553 1.00 61.06 282 GLU A C 1
ATOM 2126 O O . GLU A 1 282 ? 7.829 -48.016 19.488 1.00 61.06 282 GLU A O 1
ATOM 2131 N N . GLN A 1 283 ? 7.515 -49.735 20.899 1.00 62.25 283 GLN A N 1
ATOM 2132 C CA . GLN A 1 283 ? 6.536 -50.427 20.047 1.00 62.25 283 GLN A CA 1
ATOM 2133 C C . GLN A 1 283 ? 5.199 -49.679 19.934 1.00 62.25 283 GLN A C 1
ATOM 2135 O O . GLN A 1 283 ? 4.512 -49.804 18.923 1.00 62.25 283 GLN A O 1
ATOM 2140 N N . SER A 1 284 ? 4.835 -48.889 20.947 1.00 56.72 284 SER A N 1
ATOM 2141 C CA . SER A 1 284 ? 3.615 -48.067 20.951 1.00 56.72 284 SER A CA 1
ATOM 2142 C C . SER A 1 284 ? 3.757 -46.692 20.277 1.00 56.72 284 SER A C 1
ATOM 2144 O O . SER A 1 284 ? 2.765 -45.971 20.144 1.00 56.72 284 SER A O 1
ATOM 2146 N N . ALA A 1 285 ? 4.965 -46.310 19.842 1.00 51.34 285 ALA A N 1
ATOM 2147 C CA . ALA A 1 285 ? 5.221 -45.012 19.225 1.00 51.34 285 ALA A CA 1
ATOM 2148 C C . ALA A 1 285 ? 4.496 -44.888 17.873 1.00 51.34 285 ALA A C 1
ATOM 2150 O O . ALA A 1 285 ? 4.727 -45.667 16.947 1.00 51.34 285 ALA A O 1
ATOM 2151 N N . ARG A 1 286 ? 3.626 -43.880 17.731 1.00 48.66 286 ARG A N 1
ATOM 2152 C CA . ARG A 1 286 ? 2.968 -43.580 16.451 1.00 48.66 286 ARG A CA 1
ATOM 2153 C C . ARG A 1 286 ? 3.821 -42.606 15.646 1.00 48.66 286 ARG A C 1
ATOM 2155 O O . ARG A 1 286 ? 4.207 -41.546 16.133 1.00 48.66 286 ARG A O 1
ATOM 2162 N N . THR A 1 287 ? 4.069 -42.949 14.385 1.00 43.19 287 THR A N 1
ATOM 2163 C CA . THR A 1 287 ? 4.636 -42.011 13.410 1.00 43.19 287 THR A CA 1
ATOM 2164 C C . THR A 1 287 ? 3.484 -41.189 12.845 1.00 43.19 287 THR A C 1
ATOM 2166 O O . THR A 1 287 ? 2.621 -41.734 12.160 1.00 43.19 287 THR A O 1
ATOM 2169 N N . VAL A 1 288 ? 3.424 -39.894 13.160 1.00 39.38 288 VAL A N 1
ATOM 2170 C CA . VAL A 1 288 ? 2.444 -38.993 12.544 1.00 39.38 288 VAL A CA 1
ATOM 2171 C C . VAL A 1 288 ? 3.018 -38.538 11.207 1.00 39.38 288 VAL A C 1
ATOM 2173 O O . VAL A 1 288 ? 3.795 -37.593 11.130 1.00 39.38 288 VAL A O 1
ATOM 2176 N N . THR A 1 289 ? 2.651 -39.245 10.145 1.00 40.06 289 THR A N 1
ATOM 2177 C CA . THR A 1 289 ? 2.739 -38.735 8.773 1.00 40.06 289 THR A CA 1
ATOM 2178 C C . THR A 1 289 ? 1.357 -38.848 8.151 1.00 40.06 289 THR A C 1
ATOM 2180 O O . THR A 1 289 ? 1.126 -39.599 7.215 1.00 40.06 289 THR A O 1
ATOM 2183 N N . GLU A 1 290 ? 0.405 -38.107 8.707 1.00 28.48 290 GLU A N 1
ATOM 2184 C CA . GLU A 1 290 ? -0.781 -37.715 7.960 1.00 28.48 290 GLU A CA 1
ATOM 2185 C C . GLU A 1 290 ? -0.702 -36.207 7.783 1.00 28.48 290 GLU A C 1
ATOM 2187 O O . GLU A 1 290 ? -0.962 -35.426 8.699 1.00 28.48 290 GLU A O 1
ATOM 2192 N N . VAL A 1 291 ? -0.330 -35.806 6.567 1.00 29.75 291 VAL A N 1
ATOM 2193 C CA . VAL A 1 291 ? -0.842 -34.574 5.977 1.00 29.75 291 VAL A CA 1
ATOM 2194 C C . VAL A 1 291 ? -2.353 -34.719 6.069 1.00 29.75 291 VAL A C 1
ATOM 2196 O O . VAL A 1 291 ? -2.964 -35.426 5.266 1.00 29.75 291 VAL A O 1
ATOM 2199 N N . GLY A 1 292 ? -2.935 -34.161 7.132 1.00 25.77 292 GLY A N 1
ATOM 2200 C CA . GLY A 1 292 ? -4.372 -34.167 7.322 1.00 25.77 292 GLY A CA 1
ATOM 2201 C C . GLY A 1 292 ? -4.979 -33.672 6.025 1.00 25.77 292 GLY A C 1
ATOM 2202 O O . GLY A 1 292 ? -4.610 -32.590 5.559 1.00 25.77 292 GLY A O 1
ATOM 2203 N N . LYS A 1 293 ? -5.838 -34.497 5.412 1.00 25.39 293 LYS A N 1
ATOM 2204 C CA . LYS A 1 293 ?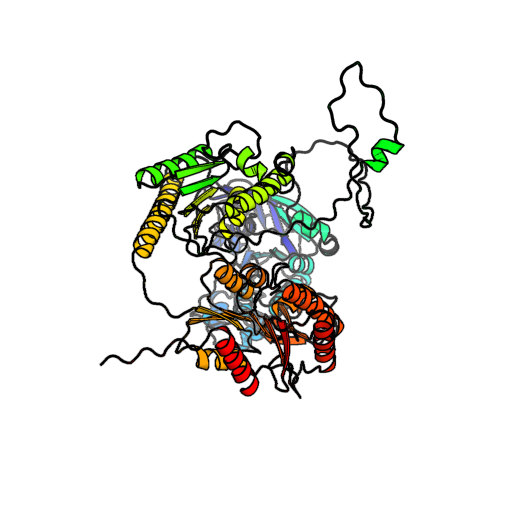 -6.693 -34.081 4.304 1.00 25.39 293 LYS A CA 1
ATOM 2205 C C . LYS A 1 293 ? -7.274 -32.747 4.725 1.00 25.39 293 LYS A C 1
ATOM 2207 O O . LYS A 1 293 ? -8.099 -32.681 5.634 1.00 25.39 293 LYS A O 1
ATOM 2212 N N . THR A 1 294 ? -6.758 -31.680 4.133 1.00 26.33 294 THR A N 1
ATOM 2213 C CA . THR A 1 294 ? -7.290 -30.350 4.330 1.00 26.33 294 THR A CA 1
ATOM 2214 C C . THR A 1 294 ? -8.678 -30.484 3.748 1.00 26.33 294 THR A C 1
ATOM 2216 O O . THR A 1 294 ? -8.828 -30.639 2.537 1.00 26.33 294 THR A O 1
ATOM 2219 N N . ASN A 1 295 ? -9.687 -30.572 4.613 1.00 23.47 295 ASN A N 1
ATOM 2220 C CA . ASN A 1 295 ? -11.055 -30.380 4.187 1.00 23.47 295 ASN A CA 1
ATOM 2221 C C . ASN A 1 295 ? -11.044 -28.995 3.555 1.00 23.47 295 ASN A C 1
ATOM 2223 O O . ASN A 1 295 ? -10.991 -27.985 4.256 1.00 23.47 295 ASN A O 1
ATOM 2227 N N . VAL A 1 296 ? -10.977 -28.965 2.225 1.00 27.78 296 VAL A N 1
ATOM 2228 C CA . VAL A 1 296 ? -11.242 -27.779 1.433 1.00 27.78 296 VAL A CA 1
ATOM 2229 C C . VAL A 1 296 ? -12.689 -27.476 1.762 1.00 27.78 296 VAL A C 1
ATOM 2231 O O . VAL A 1 296 ? -13.608 -28.110 1.245 1.00 27.78 296 VAL A O 1
ATOM 2234 N N . VAL A 1 297 ? -12.880 -26.601 2.747 1.00 29.80 297 VAL A N 1
ATOM 2235 C CA . VAL A 1 297 ? -14.177 -26.022 3.046 1.00 29.80 297 VAL A CA 1
ATOM 2236 C C . VAL A 1 297 ? -14.572 -25.355 1.744 1.00 29.80 297 VAL A C 1
ATOM 2238 O O . VAL A 1 297 ? -13.963 -24.361 1.352 1.00 29.80 297 VAL A O 1
ATOM 2241 N N . ALA A 1 298 ? -15.508 -25.971 1.021 1.00 27.25 298 ALA A N 1
ATOM 2242 C CA . ALA A 1 298 ? -16.076 -25.381 -0.173 1.00 27.25 298 ALA A CA 1
ATOM 2243 C C . ALA A 1 298 ? -16.492 -23.961 0.209 1.00 27.25 298 ALA A C 1
ATOM 2245 O O . ALA A 1 298 ? -17.292 -23.788 1.133 1.00 27.25 298 ALA A O 1
ATOM 2246 N N . LEU A 1 299 ? -15.884 -22.965 -0.440 1.00 34.69 299 LEU A N 1
ATOM 2247 C CA . LEU A 1 299 ? -16.219 -21.561 -0.260 1.00 34.69 299 LEU A CA 1
ATOM 2248 C C . LEU A 1 299 ? -17.696 -21.410 -0.618 1.00 34.69 299 LEU A C 1
ATOM 2250 O O . LEU A 1 299 ? -18.071 -21.305 -1.785 1.00 34.69 299 LEU A O 1
ATOM 2254 N N . GLN A 1 300 ? -18.555 -21.469 0.398 1.00 34.22 300 GLN A N 1
ATOM 2255 C CA . GLN A 1 300 ? -19.942 -21.084 0.249 1.00 34.22 300 GLN A CA 1
ATOM 2256 C C . GLN A 1 300 ? -19.931 -19.607 -0.121 1.00 34.22 300 GLN A C 1
ATOM 2258 O O . GLN A 1 300 ? -19.215 -18.812 0.492 1.00 34.22 300 GLN A O 1
ATOM 2263 N N . THR A 1 301 ? -20.715 -19.240 -1.134 1.00 39.69 301 THR A N 1
ATOM 2264 C CA . THR A 1 301 ? -21.000 -17.840 -1.448 1.00 39.69 301 THR A CA 1
ATOM 2265 C C . THR A 1 301 ? -21.298 -17.128 -0.129 1.00 39.69 301 THR A C 1
ATOM 2267 O O . THR A 1 301 ? -22.120 -17.669 0.622 1.00 39.69 301 THR A O 1
ATOM 2270 N N . PRO A 1 302 ? -20.665 -15.983 0.200 1.00 44.62 302 PRO A N 1
ATOM 2271 C CA . PRO A 1 302 ? -21.009 -15.245 1.402 1.00 44.62 302 PRO A CA 1
ATOM 2272 C C . PRO A 1 302 ? -22.447 -14.748 1.252 1.00 44.62 302 PRO A C 1
ATOM 2274 O O . PRO A 1 302 ? -22.717 -13.649 0.770 1.00 44.62 302 PRO A O 1
ATOM 2277 N N . LYS A 1 303 ? -23.400 -15.610 1.615 1.00 47.22 303 LYS A N 1
ATOM 2278 C CA . LYS A 1 303 ? -24.801 -15.260 1.743 1.00 47.22 303 LYS A CA 1
ATOM 2279 C C . LYS A 1 303 ? -24.829 -14.181 2.803 1.00 47.22 303 LYS A C 1
ATOM 2281 O O . LYS A 1 303 ? -24.274 -14.365 3.884 1.00 47.22 303 LYS A O 1
ATOM 2286 N N . VAL A 1 304 ? -25.453 -13.050 2.484 1.00 53.44 304 VAL A N 1
ATOM 2287 C CA . VAL A 1 304 ? -25.784 -12.062 3.510 1.00 53.44 304 VAL A CA 1
ATOM 2288 C C . VAL A 1 304 ? -26.546 -12.830 4.588 1.00 53.44 304 VAL A C 1
ATOM 2290 O O . VAL A 1 304 ? -27.589 -13.406 4.262 1.00 53.44 304 VAL A O 1
ATOM 2293 N N . PRO A 1 305 ? -26.021 -12.923 5.822 1.00 56.88 305 PRO A N 1
ATOM 2294 C CA . PRO A 1 305 ? -26.670 -13.717 6.847 1.00 56.88 305 PRO A CA 1
ATOM 2295 C C . PRO A 1 305 ? -28.091 -13.186 7.019 1.00 56.88 305 PRO A C 1
ATOM 2297 O O . PRO A 1 305 ? -28.284 -11.973 7.155 1.00 56.88 305 PRO A O 1
ATOM 2300 N N . THR A 1 306 ? -29.087 -14.073 6.990 1.00 54.72 306 THR A N 1
ATOM 2301 C CA . THR A 1 306 ? -30.497 -13.710 7.222 1.00 54.72 306 THR A CA 1
ATOM 2302 C C . THR A 1 306 ? -30.660 -12.976 8.552 1.00 54.72 306 THR A C 1
ATOM 2304 O O . THR A 1 306 ? -31.466 -12.055 8.660 1.00 54.72 306 THR A O 1
ATOM 2307 N N . VAL A 1 307 ? -29.816 -13.321 9.526 1.00 66.69 307 VAL A N 1
ATOM 2308 C CA . VAL A 1 307 ? -29.579 -12.578 10.761 1.00 66.69 307 VAL A CA 1
ATOM 2309 C C . VAL A 1 307 ? -28.066 -12.499 10.962 1.00 66.69 307 VAL A C 1
ATOM 2311 O O . VAL A 1 307 ? -27.433 -13.509 11.243 1.00 66.69 307 VAL A O 1
ATOM 2314 N N . GLY A 1 308 ? -27.473 -11.321 10.759 1.00 85.88 308 GLY A N 1
ATOM 2315 C CA . GLY A 1 308 ? -26.029 -11.126 10.931 1.00 85.88 308 GLY A CA 1
ATOM 2316 C C . GLY A 1 308 ? -25.683 -10.303 12.171 1.00 85.88 308 GLY A C 1
ATOM 2317 O O . GLY A 1 308 ? -26.443 -9.406 12.551 1.00 85.88 308 GLY A O 1
ATOM 2318 N N . ILE A 1 309 ? -24.527 -10.587 12.761 1.00 95.44 309 ILE A N 1
ATOM 2319 C CA . ILE A 1 309 ? -23.984 -9.945 13.956 1.00 95.44 309 ILE A CA 1
ATOM 2320 C C . ILE A 1 309 ? -23.025 -8.828 13.555 1.00 95.44 309 ILE A C 1
ATOM 2322 O O . ILE A 1 309 ? -22.164 -8.992 12.689 1.00 95.44 309 ILE A O 1
ATOM 2326 N N . THR A 1 310 ? -23.179 -7.677 14.192 1.00 97.81 310 THR A N 1
ATOM 2327 C CA . THR A 1 310 ? -22.228 -6.578 14.130 1.00 97.81 310 THR A CA 1
ATOM 2328 C C . THR A 1 310 ? -21.230 -6.713 15.275 1.00 97.81 310 THR A C 1
ATOM 2330 O O . THR A 1 310 ? -21.622 -6.732 16.442 1.00 97.81 310 THR A O 1
ATOM 2333 N N . TYR A 1 311 ? -19.941 -6.806 14.959 1.00 98.50 311 TYR A N 1
ATOM 2334 C CA . TYR A 1 311 ? -18.901 -6.934 15.978 1.00 98.50 311 TYR A CA 1
ATOM 2335 C C . TYR A 1 311 ? -18.260 -5.582 16.277 1.00 98.50 311 TYR A C 1
ATOM 2337 O O . TYR A 1 311 ? -17.841 -4.869 15.363 1.00 98.50 311 TYR A O 1
ATOM 2345 N N . VAL A 1 312 ? -18.178 -5.251 17.563 1.00 98.62 312 VAL A N 1
ATOM 2346 C CA . VAL A 1 312 ? -17.429 -4.094 18.063 1.00 98.62 312 VAL A CA 1
ATOM 2347 C C . VAL A 1 312 ? -16.164 -4.621 18.727 1.00 98.62 312 VAL A C 1
ATOM 2349 O O . VAL A 1 312 ? -16.234 -5.283 19.759 1.00 98.62 312 VAL A O 1
ATOM 2352 N N . CYS A 1 313 ? -15.018 -4.370 18.106 1.00 98.31 313 CYS A N 1
ATOM 2353 C CA . CYS A 1 313 ? -13.764 -5.056 18.401 1.00 98.31 313 CYS A CA 1
ATOM 2354 C C . CYS A 1 313 ? -12.727 -4.084 18.971 1.00 98.31 313 CYS A C 1
ATOM 2356 O O . CYS A 1 313 ? -12.520 -3.003 18.419 1.00 98.31 313 CYS A O 1
ATOM 2358 N N . GLY A 1 314 ? -12.022 -4.478 20.030 1.00 96.81 314 GLY A N 1
ATOM 2359 C CA . GLY A 1 314 ? -10.900 -3.700 20.551 1.00 96.81 314 GLY A CA 1
ATOM 2360 C C . GLY A 1 314 ? -10.432 -4.165 21.924 1.00 96.81 314 GLY A C 1
ATOM 2361 O O . GLY A 1 314 ? -10.856 -5.199 22.424 1.00 96.81 314 GLY A O 1
ATOM 2362 N N . THR A 1 315 ? -9.528 -3.404 22.529 1.00 94.50 315 THR A N 1
ATOM 2363 C CA . THR A 1 315 ? -8.933 -3.705 23.837 1.00 94.50 315 THR A CA 1
ATOM 2364 C C . THR A 1 315 ? -9.773 -3.065 24.947 1.00 94.50 315 THR A C 1
ATOM 2366 O O . THR A 1 315 ? -9.689 -1.853 25.168 1.00 94.50 315 THR A O 1
ATOM 2369 N N . LEU A 1 316 ? -10.639 -3.840 25.613 1.00 94.19 316 LEU A N 1
ATOM 2370 C CA . LEU A 1 316 ? -11.597 -3.285 26.586 1.00 94.19 316 LEU A CA 1
ATOM 2371 C C . LEU A 1 316 ? -10.943 -2.847 27.902 1.00 94.19 316 LEU A C 1
ATOM 2373 O O . LEU A 1 316 ? -11.516 -2.007 28.596 1.00 94.19 316 LEU A O 1
ATOM 2377 N N . ASP A 1 317 ? -9.765 -3.380 28.221 1.00 91.25 317 ASP A N 1
ATOM 2378 C CA . ASP A 1 317 ? -8.930 -2.971 29.359 1.00 91.25 317 ASP A CA 1
ATOM 2379 C C . ASP A 1 317 ? -8.561 -1.477 29.314 1.00 91.25 317 ASP A C 1
ATOM 2381 O O . ASP A 1 317 ? -8.474 -0.810 30.339 1.00 91.25 317 ASP A O 1
ATOM 2385 N N . THR A 1 318 ? -8.402 -0.932 28.110 1.00 89.94 318 THR A N 1
ATOM 2386 C CA . THR A 1 318 ? -7.961 0.446 27.875 1.00 89.94 318 THR A CA 1
ATOM 2387 C C . THR A 1 318 ? -9.032 1.321 27.236 1.00 89.94 318 THR A C 1
ATOM 2389 O O . THR A 1 318 ? -9.008 2.529 27.440 1.00 89.94 318 THR A O 1
ATOM 2392 N N . LYS A 1 319 ? -9.948 0.738 26.449 1.00 92.81 319 LYS A N 1
ATOM 2393 C CA . LYS A 1 319 ? -10.950 1.468 25.639 1.00 92.81 319 LYS A CA 1
ATOM 2394 C C . LYS A 1 319 ? -12.374 0.962 25.849 1.00 92.81 319 LYS A C 1
ATOM 2396 O O . LYS A 1 319 ? -13.227 1.000 24.960 1.00 92.81 319 LYS A O 1
ATOM 2401 N N . GLY A 1 320 ? -12.637 0.398 27.024 1.00 93.12 320 GLY A N 1
ATOM 2402 C CA . GLY A 1 320 ? -13.920 -0.227 27.312 1.00 93.12 320 GLY A CA 1
ATOM 2403 C C . GLY A 1 320 ? -15.098 0.749 27.313 1.00 93.12 320 GLY A C 1
ATOM 2404 O O . GLY A 1 320 ? -16.218 0.320 27.049 1.00 93.12 320 GLY A O 1
ATOM 2405 N N . GLN A 1 321 ? -14.904 2.033 27.628 1.00 94.75 321 GLN A N 1
ATOM 2406 C CA . GLN A 1 321 ? -16.011 3.002 27.644 1.00 94.75 321 GLN A CA 1
ATOM 2407 C C . GLN A 1 321 ? -16.433 3.365 26.215 1.00 94.75 321 GLN A C 1
ATOM 2409 O O . GLN A 1 321 ? -17.613 3.330 25.879 1.00 94.75 321 GLN A O 1
ATOM 2414 N N . GLU A 1 322 ? -15.458 3.627 25.355 1.00 96.31 322 GLU A N 1
ATOM 2415 C CA . GLU A 1 322 ? -15.598 4.026 23.958 1.00 96.31 322 GLU A CA 1
ATOM 2416 C C . GLU A 1 322 ? -16.231 2.911 23.124 1.00 96.31 322 GLU A C 1
ATOM 2418 O O . GLU A 1 322 ? -17.179 3.146 22.375 1.00 96.31 322 GLU A O 1
ATOM 2423 N N . LEU A 1 323 ? -15.755 1.672 23.294 1.00 97.25 323 LEU A N 1
ATOM 2424 C CA . LEU A 1 323 ? -16.297 0.512 22.585 1.00 97.25 323 LEU A CA 1
ATOM 2425 C C . LEU A 1 323 ? -17.732 0.197 23.031 1.00 97.25 323 LEU A C 1
ATOM 2427 O O . LEU A 1 323 ? -18.579 -0.124 22.196 1.00 97.25 323 LEU A O 1
ATOM 2431 N N . ARG A 1 324 ? -18.045 0.336 24.327 1.00 97.00 324 ARG A N 1
ATOM 2432 C CA . ARG A 1 324 ? -19.426 0.186 24.817 1.00 97.00 324 ARG A CA 1
ATOM 2433 C C . ARG A 1 324 ? -20.337 1.284 24.279 1.00 97.00 324 ARG A C 1
ATOM 2435 O O . ARG A 1 324 ? -21.439 0.965 23.849 1.00 97.00 324 ARG A O 1
ATOM 2442 N N . HIS A 1 325 ? -19.859 2.524 24.207 1.00 97.50 325 HIS A N 1
ATOM 2443 C CA . HIS A 1 325 ? -20.613 3.631 23.622 1.00 97.50 325 HIS A CA 1
ATOM 2444 C C . HIS A 1 325 ? -20.969 3.377 22.147 1.00 97.50 325 HIS A C 1
ATOM 2446 O O . HIS A 1 325 ? -22.127 3.523 21.758 1.00 97.50 325 HIS A O 1
ATOM 2452 N N . ILE A 1 326 ? -20.013 2.899 21.341 1.00 98.25 326 ILE A N 1
ATOM 2453 C CA . ILE A 1 326 ? -20.280 2.462 19.959 1.00 98.25 326 ILE A CA 1
ATOM 2454 C C . ILE A 1 326 ? -21.336 1.346 19.936 1.00 98.25 326 ILE A C 1
ATOM 2456 O O . ILE A 1 326 ? -22.277 1.392 19.141 1.00 98.25 326 ILE A O 1
ATOM 2460 N N . ALA A 1 327 ? -21.194 0.335 20.799 1.00 98.25 327 ALA A N 1
ATOM 2461 C CA . ALA A 1 327 ? -22.121 -0.792 20.849 1.00 98.25 327 ALA A CA 1
ATOM 2462 C C . ALA A 1 327 ? -23.547 -0.371 21.239 1.00 98.25 327 ALA A C 1
ATOM 2464 O O . ALA A 1 327 ? -24.506 -0.888 20.669 1.00 98.25 327 ALA A O 1
ATOM 2465 N N . GLU A 1 328 ? -23.700 0.567 22.173 1.00 98.19 328 GLU A N 1
ATOM 2466 C CA . GLU A 1 328 ? -24.991 1.139 22.573 1.00 98.19 328 GLU A CA 1
ATOM 2467 C C . GLU A 1 328 ? -25.688 1.837 21.404 1.00 98.19 328 GLU A C 1
ATOM 2469 O O . GLU A 1 328 ? -26.859 1.557 21.149 1.00 98.19 328 GLU A O 1
ATOM 2474 N N . ILE A 1 329 ? -24.966 2.665 20.641 1.00 98.44 329 ILE A N 1
ATOM 2475 C CA . ILE A 1 329 ? -25.514 3.344 19.456 1.00 98.44 329 ILE A CA 1
ATOM 2476 C C . ILE A 1 329 ? -25.980 2.319 18.418 1.00 98.44 329 ILE A C 1
ATOM 2478 O O . ILE A 1 329 ? -27.112 2.375 17.943 1.00 98.44 329 ILE A O 1
ATOM 2482 N N . LEU A 1 330 ? -25.145 1.325 18.104 1.00 98.44 330 LEU A N 1
ATOM 2483 C CA . LEU A 1 330 ? -25.488 0.281 17.132 1.00 98.44 330 LEU A CA 1
ATOM 2484 C C . LEU A 1 330 ? -26.695 -0.570 17.569 1.00 98.44 330 LEU A C 1
ATOM 2486 O O . LEU A 1 330 ? -27.515 -0.949 16.729 1.00 98.44 330 LEU A O 1
ATOM 2490 N N . ARG A 1 331 ? -26.831 -0.859 18.870 1.00 98.25 331 ARG A N 1
ATOM 2491 C CA . ARG A 1 331 ? -28.016 -1.536 19.427 1.00 98.25 331 ARG A CA 1
ATOM 2492 C C . ARG A 1 331 ? -29.257 -0.651 19.336 1.00 98.25 331 ARG A C 1
ATOM 2494 O O . ARG A 1 331 ? -30.313 -1.150 18.957 1.00 98.25 331 ARG A O 1
ATOM 2501 N N . GLY A 1 332 ? -29.125 0.647 19.619 1.00 97.81 332 GLY A N 1
ATOM 2502 C CA . GLY A 1 332 ? -30.190 1.639 19.440 1.00 97.81 332 GLY A CA 1
ATOM 2503 C C . GLY A 1 332 ? -30.682 1.726 17.991 1.00 97.81 332 GLY A C 1
ATOM 2504 O O . GLY A 1 332 ? -31.874 1.881 17.746 1.00 97.81 332 GLY A O 1
ATOM 2505 N N . GLU A 1 333 ? -29.791 1.498 17.025 1.00 97.56 333 GLU A N 1
ATOM 2506 C CA . GLU A 1 333 ? -30.115 1.384 15.598 1.00 97.56 333 GLU A CA 1
ATOM 2507 C C . GLU A 1 333 ? -30.811 0.059 15.214 1.00 97.56 333 GLU A C 1
ATOM 2509 O O . GLU A 1 333 ? -31.125 -0.155 14.037 1.00 97.56 333 GLU A O 1
ATOM 2514 N N . GLY A 1 334 ? -31.064 -0.840 16.170 1.00 95.75 334 GLY A N 1
ATOM 2515 C CA . GLY A 1 334 ? -31.736 -2.123 15.954 1.00 95.75 334 GLY A CA 1
ATOM 2516 C C . GLY A 1 334 ? -30.836 -3.217 15.372 1.00 95.75 334 GLY A C 1
ATOM 2517 O O . GLY A 1 334 ? -31.335 -4.167 14.764 1.00 95.75 334 GLY A O 1
ATOM 2518 N N . LEU A 1 335 ? -29.510 -3.093 15.502 1.00 96.06 335 LEU A N 1
ATOM 2519 C CA . LEU A 1 335 ? -28.568 -4.131 15.078 1.00 96.06 335 LEU A CA 1
ATOM 2520 C C . LEU A 1 335 ? -28.272 -5.115 16.215 1.00 96.06 335 LEU A C 1
ATOM 2522 O O . LEU A 1 335 ? -28.243 -4.754 17.390 1.00 96.06 335 LEU A O 1
ATOM 2526 N N . LEU A 1 336 ? -28.004 -6.372 15.854 1.00 96.44 336 LEU A N 1
ATOM 2527 C CA . LEU A 1 336 ? -27.459 -7.352 16.791 1.00 96.44 336 LEU A CA 1
ATOM 2528 C C . LEU A 1 336 ? -25.970 -7.086 16.959 1.00 96.44 336 LEU A C 1
ATOM 2530 O O . LEU A 1 336 ? -25.237 -7.124 15.974 1.00 96.44 336 LEU A O 1
ATOM 2534 N N . VAL A 1 337 ? -25.532 -6.833 18.190 1.00 97.94 337 VAL A N 1
ATOM 2535 C CA . VAL A 1 337 ? -24.160 -6.404 18.479 1.00 97.94 337 VAL A CA 1
ATOM 2536 C C . VAL A 1 337 ? -23.506 -7.317 19.506 1.00 97.94 337 VAL A C 1
ATOM 2538 O O . VAL A 1 337 ? -24.103 -7.586 20.550 1.00 97.94 337 VAL A O 1
ATOM 2541 N N . ARG A 1 338 ? -22.265 -7.737 19.237 1.00 98.00 338 ARG A N 1
ATOM 2542 C CA . ARG A 1 338 ? -21.382 -8.410 20.204 1.00 98.00 338 ARG A CA 1
ATOM 2543 C C . ARG A 1 338 ? -20.077 -7.635 20.357 1.00 98.00 338 ARG A C 1
ATOM 2545 O O . ARG A 1 338 ? -19.455 -7.280 19.354 1.00 98.00 338 ARG A O 1
ATOM 2552 N N . LEU A 1 339 ? -19.658 -7.393 21.597 1.00 98.25 339 LEU A N 1
ATOM 2553 C CA . LEU A 1 339 ? -18.328 -6.878 21.902 1.00 98.25 339 LEU A CA 1
ATOM 2554 C C . LEU A 1 339 ? -17.315 -8.019 21.814 1.00 98.25 339 LEU A C 1
ATOM 2556 O O . LEU A 1 339 ? -17.553 -9.122 22.311 1.00 98.25 339 LEU A O 1
ATOM 2560 N N . VAL A 1 340 ? -16.181 -7.730 21.184 1.00 98.31 340 VAL A N 1
ATOM 2561 C CA . VAL A 1 340 ? -15.026 -8.622 21.096 1.00 98.31 340 VAL A CA 1
ATOM 2562 C C . VAL A 1 340 ? -13.860 -7.953 21.789 1.00 98.31 340 VAL A C 1
ATOM 2564 O O . VAL A 1 340 ? -13.375 -6.913 21.337 1.00 98.31 340 VAL A O 1
ATOM 2567 N N . ASP A 1 341 ? -13.423 -8.563 22.884 1.00 97.62 341 ASP A N 1
ATOM 2568 C CA . ASP A 1 341 ? -12.286 -8.078 23.643 1.00 97.62 341 ASP A CA 1
ATOM 2569 C C . ASP A 1 341 ? -10.988 -8.728 23.186 1.00 97.62 341 ASP A C 1
ATOM 2571 O O . ASP A 1 341 ? -10.869 -9.949 23.079 1.00 97.62 341 ASP A O 1
ATOM 2575 N N . LEU A 1 342 ? -10.013 -7.869 22.927 1.00 96.69 342 LEU A N 1
ATOM 2576 C CA . LEU A 1 342 ? -8.694 -8.189 22.407 1.00 96.69 342 LEU A CA 1
ATOM 2577 C C . LEU A 1 342 ? -7.592 -7.786 23.397 1.00 96.69 342 LEU A C 1
ATOM 2579 O O . LEU A 1 342 ? -6.422 -7.716 23.023 1.00 96.69 342 LEU A O 1
ATOM 2583 N N . ALA A 1 343 ? -7.954 -7.499 24.651 1.00 94.25 343 ALA A N 1
ATOM 2584 C CA . ALA A 1 343 ? -7.010 -7.226 25.724 1.00 94.25 343 ALA A CA 1
ATOM 2585 C C . ALA A 1 343 ? -6.028 -8.392 25.927 1.00 94.25 343 ALA A C 1
ATOM 2587 O O . ALA A 1 343 ? -6.396 -9.569 25.921 1.00 94.25 343 ALA A O 1
ATOM 2588 N N . THR A 1 344 ? -4.760 -8.054 26.149 1.00 89.69 344 THR A N 1
ATOM 2589 C CA . THR A 1 344 ? -3.680 -9.022 26.396 1.00 89.69 344 THR A CA 1
ATOM 2590 C C . THR A 1 344 ? -3.241 -9.060 27.860 1.00 89.69 344 THR A C 1
ATOM 2592 O O . THR A 1 344 ? -2.343 -9.823 28.199 1.00 89.69 344 THR A O 1
ATOM 2595 N N . SER A 1 345 ? -3.855 -8.247 28.728 1.00 83.38 345 SER A N 1
ATOM 2596 C CA . SER A 1 345 ? -3.519 -8.126 30.156 1.00 83.38 345 SER A CA 1
ATOM 2597 C C . SER A 1 345 ? -3.854 -9.373 30.982 1.00 83.38 345 SER A C 1
ATOM 2599 O O . SER A 1 345 ? -3.292 -9.566 32.055 1.00 83.38 345 SER A O 1
ATOM 2601 N N . GLY A 1 346 ? -4.761 -10.229 30.495 1.00 72.06 346 GLY A N 1
ATOM 2602 C CA . GLY A 1 346 ? -5.252 -11.400 31.230 1.00 72.06 346 GLY A CA 1
ATOM 2603 C C . GLY A 1 346 ? -6.331 -11.080 32.272 1.00 72.06 346 GLY A C 1
ATOM 2604 O O . GLY A 1 346 ? -6.780 -11.979 32.983 1.00 72.06 346 GLY A O 1
ATOM 2605 N N . GLU A 1 347 ? -6.774 -9.824 32.358 1.00 79.12 347 GLU A N 1
ATOM 2606 C CA . GLU A 1 347 ? -7.860 -9.412 33.247 1.00 79.12 347 GLU A CA 1
ATOM 2607 C C . GLU A 1 347 ? -9.224 -9.974 32.813 1.00 79.12 347 GLU A C 1
ATOM 2609 O O . GLU A 1 347 ? -9.433 -10.413 31.677 1.00 79.12 347 GLU A O 1
ATOM 2614 N N . ARG A 1 348 ? -10.191 -9.972 33.743 1.00 79.00 348 ARG A N 1
ATOM 2615 C CA . ARG A 1 348 ? -11.554 -10.426 33.446 1.00 79.00 348 ARG A CA 1
ATOM 2616 C C . ARG A 1 348 ? -12.230 -9.455 32.483 1.00 79.00 348 ARG A C 1
ATOM 2618 O O . ARG A 1 348 ? -12.367 -8.272 32.775 1.00 79.00 348 ARG A O 1
ATOM 2625 N N . SER A 1 349 ? -12.727 -9.994 31.375 1.00 87.50 349 SER A N 1
ATOM 2626 C CA . SER A 1 349 ? -13.462 -9.229 30.374 1.00 87.50 349 SER A CA 1
ATOM 2627 C C . SER A 1 349 ? -14.966 -9.258 30.623 1.00 87.50 349 SER A C 1
ATOM 2629 O O . SER A 1 349 ? -15.526 -10.299 30.965 1.00 87.50 349 SER A O 1
ATOM 2631 N N . GLY A 1 350 ? -15.619 -8.118 30.400 1.00 88.06 350 GLY A N 1
ATOM 2632 C CA . GLY A 1 350 ? -17.079 -8.006 30.356 1.00 88.06 350 GLY A CA 1
ATOM 2633 C C . GLY A 1 350 ? -17.673 -8.112 28.947 1.00 88.06 350 GLY A C 1
ATOM 2634 O O . GLY A 1 350 ? -18.844 -7.786 28.779 1.00 88.06 350 GLY A O 1
ATOM 2635 N N . ALA A 1 351 ? -16.881 -8.473 27.931 1.00 94.50 351 ALA A N 1
ATOM 2636 C CA . ALA A 1 351 ? -17.372 -8.657 26.565 1.00 94.50 351 ALA A CA 1
ATOM 2637 C C . ALA A 1 351 ? -18.124 -9.982 26.393 1.00 94.50 351 ALA A C 1
ATOM 2639 O O . ALA A 1 351 ? -17.804 -10.978 27.043 1.00 94.50 351 ALA A O 1
ATOM 2640 N N . GLU A 1 352 ? -19.068 -10.023 25.448 1.00 96.44 352 GLU A N 1
ATOM 2641 C CA . GLU A 1 352 ? -19.725 -11.271 25.052 1.00 96.44 352 GLU A CA 1
ATOM 2642 C C . GLU A 1 352 ? -18.736 -12.262 24.416 1.00 96.44 352 GLU A C 1
ATOM 2644 O O . GLU A 1 352 ? -18.920 -13.471 24.545 1.00 96.44 352 GLU A O 1
ATOM 2649 N N . ILE A 1 353 ? -17.683 -11.762 23.755 1.00 97.06 353 ILE A N 1
ATOM 2650 C CA . ILE A 1 353 ? -16.562 -12.563 23.254 1.00 97.06 353 ILE A CA 1
ATOM 2651 C C . ILE A 1 353 ? -15.281 -12.153 24.005 1.00 97.06 353 ILE A C 1
ATOM 2653 O O . ILE A 1 353 ? -14.670 -11.135 23.666 1.00 97.06 353 ILE A O 1
ATOM 2657 N N . PRO A 1 354 ? -14.867 -12.917 25.033 1.00 96.31 354 PRO A N 1
ATOM 2658 C CA . PRO A 1 354 ? -13.715 -12.578 25.866 1.00 96.31 354 PRO A CA 1
ATOM 2659 C C . PRO A 1 354 ? -12.369 -12.942 25.200 1.00 96.31 354 PRO A C 1
ATOM 2661 O O . PRO A 1 354 ? -12.327 -13.831 24.339 1.00 96.31 354 PRO A O 1
ATOM 2664 N N . PRO A 1 355 ? -11.234 -12.369 25.658 1.00 95.44 355 PRO A N 1
ATOM 2665 C CA . PRO A 1 355 ? -9.939 -12.509 24.984 1.00 95.44 355 PRO A CA 1
ATOM 2666 C C . PRO A 1 355 ? -9.444 -13.947 24.859 1.00 95.44 355 PRO A C 1
ATOM 2668 O O . PRO A 1 355 ? -8.850 -14.313 23.850 1.00 95.44 355 PRO A O 1
ATOM 2671 N N . HIS A 1 356 ? -9.717 -14.805 25.848 1.00 94.00 356 HIS A N 1
ATOM 2672 C CA . HIS A 1 356 ? -9.298 -16.210 25.811 1.00 94.00 356 HIS A CA 1
ATOM 2673 C C . HIS A 1 356 ? -9.994 -17.012 24.698 1.00 94.00 356 HIS A C 1
ATOM 2675 O O . HIS A 1 356 ? -9.403 -17.948 24.162 1.00 94.00 356 HIS A O 1
ATOM 2681 N N . THR A 1 357 ? -11.222 -16.633 24.316 1.00 95.31 357 THR A N 1
ATOM 2682 C CA . THR A 1 357 ? -11.953 -17.268 23.205 1.00 95.31 357 THR A CA 1
ATOM 2683 C C . THR A 1 357 ? -11.288 -16.937 21.870 1.00 95.31 357 THR A C 1
ATOM 2685 O O . THR A 1 357 ? -11.095 -17.816 21.028 1.00 95.31 357 THR A O 1
ATOM 2688 N N . VAL A 1 358 ? -10.872 -15.680 21.700 1.00 96.81 358 VAL A N 1
ATOM 2689 C CA . VAL A 1 358 ? -10.117 -15.240 20.521 1.00 96.81 358 VAL A CA 1
ATOM 2690 C C . VAL A 1 358 ? -8.730 -15.886 20.512 1.00 96.81 358 VAL A C 1
ATOM 2692 O O . VAL A 1 358 ? -8.341 -16.504 19.524 1.00 96.81 358 VAL A O 1
ATOM 2695 N N . ALA A 1 359 ? -8.016 -15.843 21.639 1.00 95.50 359 ALA A N 1
ATOM 2696 C CA . ALA A 1 359 ? -6.667 -16.384 21.784 1.00 95.50 359 ALA A CA 1
ATOM 2697 C C . ALA A 1 359 ? -6.570 -17.890 21.479 1.00 95.50 359 ALA A C 1
ATOM 2699 O O . ALA A 1 359 ? -5.544 -18.350 20.979 1.00 95.50 359 ALA A O 1
ATOM 2700 N N . ALA A 1 360 ? -7.638 -18.659 21.716 1.00 95.25 360 ALA A N 1
ATOM 2701 C CA . ALA A 1 360 ? -7.698 -20.081 21.376 1.00 95.25 360 ALA A CA 1
ATOM 2702 C C . ALA A 1 360 ? -7.532 -20.369 19.869 1.00 95.25 360 ALA A C 1
ATOM 2704 O O . ALA A 1 360 ? -7.150 -21.478 19.508 1.00 95.25 360 ALA A O 1
ATOM 2705 N N . HIS A 1 361 ? -7.766 -19.382 18.995 1.00 96.31 361 HIS A N 1
ATOM 2706 C CA . HIS A 1 361 ? -7.624 -19.518 17.539 1.00 96.31 361 HIS A CA 1
ATOM 2707 C C . HIS A 1 361 ? -6.191 -19.277 17.040 1.00 96.31 361 HIS A C 1
ATOM 2709 O O . HIS A 1 361 ? -5.896 -19.440 15.852 1.00 96.31 361 HIS A O 1
ATOM 2715 N N . HIS A 1 362 ? -5.275 -18.906 17.935 1.00 96.31 362 HIS A N 1
ATOM 2716 C CA . HIS A 1 362 ? -3.861 -18.828 17.611 1.00 96.31 362 HIS A CA 1
ATOM 2717 C C . HIS A 1 362 ? -3.299 -20.236 17.301 1.00 96.31 362 HIS A C 1
ATOM 2719 O O . HIS A 1 362 ? -3.631 -21.184 18.011 1.00 96.31 362 HIS A O 1
ATOM 2725 N N . PRO A 1 363 ? -2.385 -20.417 16.322 1.00 92.25 363 PRO A N 1
ATOM 2726 C CA . PRO A 1 363 ? -1.816 -21.736 15.988 1.00 92.25 363 PRO A CA 1
ATOM 2727 C C . PRO A 1 363 ? -1.134 -22.479 17.146 1.00 92.25 363 PRO A C 1
ATOM 2729 O O . PRO A 1 363 ? -1.063 -23.701 17.148 1.00 92.25 363 PRO A O 1
ATOM 2732 N N . ARG A 1 364 ? -0.627 -21.736 18.136 1.00 92.12 364 ARG A N 1
ATOM 2733 C CA . ARG A 1 364 ? -0.041 -22.265 19.385 1.00 92.12 364 ARG A CA 1
ATOM 2734 C C . ARG A 1 364 ? -1.035 -22.291 20.562 1.00 92.12 364 ARG A C 1
ATOM 2736 O O . ARG A 1 364 ? -0.616 -22.355 21.713 1.00 92.12 364 ARG A O 1
ATOM 2743 N N . GLY A 1 365 ? -2.332 -22.150 20.289 1.00 91.38 365 GLY A N 1
ATOM 2744 C CA . GLY A 1 365 ? -3.369 -21.909 21.294 1.00 91.38 365 GLY A CA 1
ATOM 2745 C C . GLY A 1 365 ? -3.143 -20.616 22.088 1.00 91.38 365 GLY A C 1
ATOM 2746 O O . GLY A 1 365 ? -2.308 -19.779 21.728 1.00 91.38 365 GLY A O 1
ATOM 2747 N N . ALA A 1 366 ? -3.852 -20.479 23.212 1.00 90.69 366 ALA A N 1
ATOM 2748 C CA . ALA A 1 366 ? -3.824 -19.275 24.048 1.00 90.69 366 ALA A CA 1
ATOM 2749 C C . ALA A 1 366 ? -2.419 -18.907 24.575 1.00 90.69 366 ALA A C 1
ATOM 2751 O O . ALA A 1 366 ? -2.124 -17.729 24.768 1.00 90.69 366 ALA A O 1
ATOM 2752 N N . ALA A 1 367 ? -1.523 -19.888 24.732 1.00 89.69 367 ALA A N 1
ATOM 2753 C CA . ALA A 1 367 ? -0.131 -19.667 25.135 1.00 89.69 367 ALA A CA 1
ATOM 2754 C C . ALA A 1 367 ? 0.678 -18.844 24.114 1.00 89.69 367 ALA A C 1
ATOM 2756 O O . ALA A 1 367 ? 1.668 -18.212 24.466 1.00 89.69 367 ALA A O 1
ATOM 2757 N N . GLY A 1 368 ? 0.260 -18.822 22.844 1.00 89.19 368 GLY A N 1
ATOM 2758 C CA . GLY A 1 368 ? 0.874 -17.962 21.834 1.00 89.19 368 GLY A CA 1
ATOM 2759 C C . GLY A 1 368 ? 0.473 -16.490 21.931 1.00 89.19 368 GLY A C 1
ATOM 2760 O O . GLY A 1 368 ? 1.072 -15.677 21.234 1.00 89.19 368 GLY A O 1
ATOM 2761 N N . VAL A 1 369 ? -0.516 -16.170 22.771 1.00 90.69 369 VAL A N 1
ATOM 2762 C CA . VAL A 1 369 ? -1.021 -14.814 23.017 1.00 90.69 369 VAL A CA 1
ATOM 2763 C C . VAL A 1 369 ? -0.627 -14.332 24.408 1.00 90.69 369 VAL A C 1
ATOM 2765 O O . VAL A 1 369 ? -0.115 -13.234 24.554 1.00 90.69 369 VAL A O 1
ATOM 2768 N N . PHE A 1 370 ? -0.813 -15.144 25.446 1.00 90.06 370 PHE A N 1
ATOM 2769 C CA . PHE A 1 370 ? -0.480 -14.755 26.818 1.00 90.06 370 PHE A CA 1
ATOM 2770 C C . PHE A 1 370 ? 0.970 -15.127 27.155 1.00 90.06 370 PHE A C 1
ATOM 2772 O O . PHE A 1 370 ? 1.230 -15.990 27.988 1.00 90.06 370 PHE A O 1
ATOM 2779 N N . THR A 1 371 ? 1.919 -14.497 26.459 1.00 86.31 371 THR A N 1
ATOM 2780 C CA . THR A 1 371 ? 3.363 -14.789 26.543 1.00 86.31 371 THR A CA 1
ATOM 2781 C C . THR A 1 371 ? 4.071 -14.103 27.716 1.00 86.31 371 THR A C 1
ATOM 2783 O O . THR A 1 371 ? 5.220 -14.425 27.999 1.00 86.31 371 THR A O 1
ATOM 2786 N N . GLY A 1 372 ? 3.419 -13.141 28.378 1.00 79.38 372 GLY A N 1
ATOM 2787 C CA . GLY A 1 372 ? 4.019 -12.303 29.425 1.00 79.38 372 GLY A CA 1
ATOM 2788 C C . GLY A 1 372 ? 4.839 -11.118 28.896 1.00 79.38 372 GLY A C 1
ATOM 2789 O O . GLY A 1 372 ? 5.106 -10.187 29.647 1.00 79.38 372 GLY A O 1
ATOM 2790 N N . ASP A 1 373 ? 5.171 -11.100 27.602 1.00 87.44 373 ASP A N 1
ATOM 2791 C CA . ASP A 1 373 ? 5.776 -9.954 26.921 1.00 87.44 373 ASP A CA 1
ATOM 2792 C C . ASP A 1 373 ? 4.724 -9.230 26.069 1.00 87.44 373 ASP A C 1
ATOM 2794 O O . ASP A 1 373 ? 4.051 -9.831 25.232 1.00 87.44 373 ASP A O 1
ATOM 2798 N N . ARG A 1 374 ? 4.590 -7.913 26.259 1.00 77.56 374 ARG A N 1
ATOM 2799 C CA . ARG A 1 374 ? 3.537 -7.113 25.615 1.00 77.56 374 ARG A CA 1
ATOM 2800 C C . ARG A 1 374 ? 3.626 -7.152 24.087 1.00 77.56 374 ARG A C 1
ATOM 2802 O O . ARG A 1 374 ? 2.589 -7.219 23.430 1.00 77.56 374 ARG A O 1
ATOM 2809 N N . GLY A 1 375 ? 4.833 -7.100 23.520 1.00 78.31 375 GLY A N 1
ATOM 2810 C CA . GLY A 1 375 ? 5.026 -7.064 22.067 1.00 78.31 375 GLY A CA 1
ATOM 2811 C C . GLY A 1 375 ? 4.575 -8.362 21.398 1.00 78.31 375 GLY A C 1
ATOM 2812 O O . GLY A 1 375 ? 3.739 -8.353 20.491 1.00 78.31 375 GLY A O 1
ATOM 2813 N N . SER A 1 376 ? 5.080 -9.490 21.895 1.00 86.94 376 SER A N 1
ATOM 2814 C CA . SER A 1 376 ? 4.695 -10.823 21.427 1.00 86.94 376 SER A CA 1
ATOM 2815 C C . SER A 1 376 ? 3.233 -11.153 21.720 1.00 86.94 376 SER A C 1
ATOM 2817 O O . SER A 1 376 ? 2.593 -11.797 20.889 1.00 86.94 376 SER A O 1
ATOM 2819 N N . ALA A 1 377 ? 2.671 -10.661 22.827 1.00 89.44 377 ALA A N 1
ATOM 2820 C CA . ALA A 1 377 ? 1.267 -10.858 23.153 1.00 89.44 377 ALA A CA 1
ATOM 2821 C C . ALA A 1 377 ? 0.326 -10.142 22.179 1.00 89.44 377 ALA A C 1
ATOM 2823 O O . ALA A 1 377 ? -0.638 -10.740 21.701 1.00 89.44 377 ALA A O 1
ATOM 2824 N N . VAL A 1 378 ? 0.626 -8.887 21.825 1.00 90.56 378 VAL A N 1
ATOM 2825 C CA . VAL A 1 378 ? -0.146 -8.132 20.825 1.00 90.56 378 VAL A CA 1
ATOM 2826 C C . VAL A 1 378 ? -0.053 -8.806 19.459 1.00 90.56 378 VAL A C 1
ATOM 2828 O O . VAL A 1 378 ? -1.081 -9.042 18.835 1.00 90.56 378 VAL A O 1
ATOM 2831 N N . ALA A 1 379 ? 1.148 -9.186 19.012 1.00 91.44 379 ALA A N 1
ATOM 2832 C CA . ALA A 1 379 ? 1.320 -9.895 17.741 1.00 91.44 379 ALA A CA 1
ATOM 2833 C C . ALA A 1 379 ? 0.576 -11.245 17.723 1.00 91.44 379 ALA A C 1
ATOM 2835 O O . ALA A 1 379 ? -0.082 -11.590 16.737 1.00 91.44 379 ALA A O 1
ATOM 2836 N N . GLY A 1 380 ? 0.636 -11.983 18.835 1.00 95.31 380 GLY A N 1
ATOM 2837 C CA . GLY A 1 380 ? -0.117 -13.214 19.041 1.00 95.31 380 GLY A CA 1
ATOM 2838 C C . GLY A 1 380 ? -1.624 -12.982 18.958 1.00 95.31 380 GLY A C 1
ATOM 2839 O O . GLY A 1 380 ? -2.308 -13.700 18.228 1.00 95.31 380 GLY A O 1
ATOM 2840 N N . MET A 1 381 ? -2.144 -11.962 19.649 1.00 96.69 381 MET A N 1
ATOM 2841 C CA . MET A 1 381 ? -3.568 -11.617 19.631 1.00 96.69 381 MET A CA 1
ATOM 2842 C C . MET A 1 381 ? -4.032 -11.195 18.237 1.00 96.69 381 MET A C 1
ATOM 2844 O O . MET A 1 381 ? -5.068 -11.668 17.785 1.00 96.69 381 MET A O 1
ATOM 2848 N N . THR A 1 382 ? -3.256 -10.377 17.521 1.00 96.94 382 THR A N 1
ATOM 2849 C CA . THR A 1 382 ? -3.542 -9.983 16.131 1.00 96.94 382 THR A CA 1
ATOM 2850 C C . THR A 1 382 ? -3.746 -11.211 15.244 1.00 96.94 382 THR A C 1
ATOM 2852 O O . THR A 1 382 ? -4.758 -11.323 14.552 1.00 96.94 382 THR A O 1
ATOM 2855 N N . ARG A 1 383 ? -2.824 -12.182 15.314 1.00 95.94 383 ARG A N 1
ATOM 2856 C CA . ARG A 1 383 ? -2.911 -13.425 14.533 1.00 95.94 383 ARG A CA 1
ATOM 2857 C C . ARG A 1 383 ? -4.086 -14.303 14.966 1.00 95.94 383 ARG A C 1
ATOM 2859 O O . ARG A 1 383 ? -4.767 -14.883 14.122 1.00 95.94 383 ARG A O 1
ATOM 2866 N N . ALA A 1 384 ? -4.335 -14.400 16.271 1.00 97.31 384 ALA A N 1
ATOM 2867 C CA . ALA A 1 384 ? -5.466 -15.145 16.818 1.00 97.31 384 ALA A CA 1
ATOM 2868 C C . ALA A 1 384 ? -6.803 -14.554 16.351 1.00 97.31 384 ALA A C 1
ATOM 2870 O O . ALA A 1 384 ? -7.688 -15.284 15.909 1.00 97.31 384 ALA A O 1
ATOM 2871 N N . PHE A 1 385 ? -6.923 -13.226 16.385 1.00 98.25 385 PHE A N 1
ATOM 2872 C CA . PHE A 1 385 ? -8.113 -12.502 15.965 1.00 98.25 385 PHE A CA 1
ATOM 2873 C C . PHE A 1 385 ? -8.358 -12.614 14.462 1.00 98.25 385 PHE A C 1
ATOM 2875 O O . PHE A 1 385 ? -9.495 -12.814 14.041 1.00 98.25 385 PHE A O 1
ATOM 2882 N N . GLU A 1 386 ? -7.303 -12.580 13.649 1.00 96.69 386 GLU A N 1
ATOM 2883 C CA . GLU A 1 386 ? -7.391 -12.842 12.212 1.00 96.69 386 GLU A CA 1
ATOM 2884 C C . GLU A 1 386 ? -7.959 -14.240 11.918 1.00 96.69 386 GLU A C 1
ATOM 2886 O O . GLU A 1 386 ? -8.867 -14.392 11.099 1.00 96.69 386 GLU A O 1
ATOM 2891 N N . HIS A 1 387 ? -7.469 -15.265 12.621 1.00 95.19 387 HIS A N 1
ATOM 2892 C CA . HIS A 1 387 ? -7.956 -16.640 12.492 1.00 95.19 387 HIS A CA 1
ATOM 2893 C C . HIS A 1 387 ? -9.397 -16.798 12.984 1.00 95.19 387 HIS A C 1
ATOM 2895 O O . HIS A 1 387 ? -10.212 -17.440 12.321 1.00 95.19 387 HIS A O 1
ATOM 2901 N N . TRP A 1 388 ? -9.724 -16.186 14.122 1.00 97.19 388 TRP A N 1
ATOM 2902 C CA . TRP A 1 388 ? -11.075 -16.187 14.667 1.00 97.19 388 TRP A CA 1
ATOM 2903 C C . TRP A 1 388 ? -12.065 -15.513 13.713 1.00 97.19 388 TRP A C 1
ATOM 2905 O O . TRP A 1 388 ? -13.130 -16.069 13.449 1.00 97.19 388 TRP A O 1
ATOM 2915 N N . MET A 1 389 ? -11.696 -14.365 13.133 1.00 96.88 389 MET A N 1
ATOM 2916 C CA . MET A 1 389 ? -12.544 -13.627 12.195 1.00 96.88 389 MET A CA 1
ATOM 2917 C C . MET A 1 389 ? -12.805 -14.421 10.908 1.00 96.88 389 MET A C 1
ATOM 2919 O O . MET A 1 389 ? -13.931 -14.424 10.420 1.00 96.88 389 MET A O 1
ATOM 2923 N N . ARG A 1 390 ? -11.810 -15.162 10.391 1.00 91.62 390 ARG A N 1
ATOM 2924 C CA . ARG A 1 390 ? -11.996 -16.075 9.242 1.00 91.62 390 ARG A CA 1
ATOM 2925 C C . ARG A 1 390 ? -13.029 -17.173 9.499 1.00 91.62 390 ARG A C 1
ATOM 2927 O O . ARG A 1 390 ? -13.656 -17.634 8.552 1.00 91.62 390 ARG A O 1
ATOM 2934 N N . ALA A 1 391 ? -13.185 -17.609 10.748 1.00 91.25 391 ALA A N 1
ATOM 2935 C CA . ALA A 1 391 ? -14.143 -18.648 11.113 1.00 91.25 391 ALA A CA 1
ATOM 2936 C C . ALA A 1 391 ? -15.589 -18.125 11.231 1.00 91.25 391 ALA A C 1
ATOM 2938 O O . ALA A 1 391 ? -16.520 -18.928 11.307 1.00 91.25 391 ALA A O 1
ATOM 2939 N N . GLN A 1 392 ? -15.795 -16.802 11.244 1.00 91.25 392 GLN A N 1
ATOM 2940 C CA . GLN A 1 392 ? -17.126 -16.214 11.378 1.00 91.25 392 GLN A CA 1
ATOM 2941 C C . GLN A 1 392 ? -17.851 -16.186 10.028 1.00 91.25 392 GLN A C 1
ATOM 2943 O O . GLN A 1 392 ? -17.319 -15.720 9.021 1.00 91.25 392 GLN A O 1
ATOM 2948 N N . THR A 1 393 ? -19.099 -16.650 10.013 1.00 86.50 393 THR A N 1
ATOM 2949 C CA . THR A 1 393 ? -19.954 -16.691 8.806 1.00 86.50 393 THR A CA 1
ATOM 2950 C C . THR A 1 393 ? -21.168 -15.768 8.906 1.00 86.50 393 THR A C 1
ATOM 2952 O O . THR A 1 393 ? -21.861 -15.531 7.921 1.00 86.50 393 THR A O 1
ATOM 2955 N N . ASP A 1 394 ? -21.406 -15.199 10.083 1.00 91.50 394 ASP A N 1
ATOM 2956 C CA . ASP A 1 394 ? -22.563 -14.391 10.459 1.00 91.50 394 ASP A CA 1
ATOM 2957 C C . ASP A 1 394 ? -22.255 -12.885 10.511 1.00 91.50 394 ASP A C 1
ATOM 2959 O O . ASP A 1 394 ? -23.077 -12.096 10.973 1.00 91.50 394 ASP A O 1
ATOM 2963 N N . VAL A 1 395 ? -21.104 -12.444 9.998 1.00 94.94 395 VAL A N 1
ATOM 2964 C CA . VAL A 1 395 ? -20.656 -11.047 10.091 1.00 94.94 395 VAL A CA 1
ATOM 2965 C C . VAL A 1 395 ? -21.527 -10.110 9.241 1.00 94.94 395 VAL A C 1
ATOM 2967 O O . VAL A 1 395 ? -21.444 -10.075 8.009 1.00 94.94 395 VAL A O 1
ATOM 2970 N N . ALA A 1 396 ? -22.341 -9.286 9.904 1.00 95.00 396 ALA A N 1
ATOM 2971 C CA . ALA A 1 396 ? -23.091 -8.203 9.268 1.00 95.00 396 ALA A CA 1
ATOM 2972 C C . ALA A 1 396 ? -22.222 -6.973 8.999 1.00 95.00 396 ALA A C 1
ATOM 2974 O O . ALA A 1 396 ? -22.416 -6.317 7.977 1.00 95.00 396 ALA A O 1
ATOM 2975 N N . GLY A 1 397 ? -21.289 -6.675 9.903 1.00 97.31 397 GLY A N 1
ATOM 2976 C CA . GLY A 1 397 ? -20.337 -5.572 9.817 1.00 97.31 397 GLY A CA 1
ATOM 2977 C C . GLY A 1 397 ? -19.416 -5.549 11.036 1.00 97.31 397 GLY A C 1
ATOM 2978 O O . GLY A 1 397 ? -19.721 -6.169 12.055 1.00 97.31 397 GLY A O 1
ATOM 2979 N N . VAL A 1 398 ? -18.291 -4.850 10.934 1.00 98.56 398 VAL A N 1
ATOM 2980 C CA . VAL A 1 398 ? -17.299 -4.751 12.012 1.00 98.56 398 VAL A CA 1
ATOM 2981 C C . VAL A 1 398 ? -16.874 -3.305 12.233 1.00 98.56 398 VAL A C 1
ATOM 2983 O O . VAL A 1 398 ? -16.706 -2.549 11.273 1.00 98.56 398 VAL A O 1
ATOM 2986 N N . ILE A 1 399 ? -16.700 -2.919 13.496 1.00 98.75 399 ILE A N 1
ATOM 2987 C CA . ILE A 1 399 ? -16.136 -1.622 13.874 1.00 98.75 399 ILE A CA 1
ATOM 2988 C C . ILE A 1 399 ? -15.114 -1.764 14.992 1.00 98.75 399 ILE A C 1
ATOM 2990 O O . ILE A 1 399 ? -15.261 -2.599 15.881 1.00 98.75 399 ILE A O 1
ATOM 2994 N N . ALA A 1 400 ? -14.084 -0.930 14.944 1.00 98.38 400 ALA A N 1
ATOM 2995 C CA . ALA A 1 400 ? -13.114 -0.770 16.014 1.00 98.38 400 ALA A CA 1
ATOM 2996 C C . ALA A 1 400 ? -12.805 0.712 16.241 1.00 98.38 400 ALA A C 1
ATOM 2998 O O . ALA A 1 400 ? -12.981 1.535 15.339 1.00 98.38 400 ALA A O 1
ATOM 2999 N N . ALA A 1 401 ? -12.314 1.040 17.434 1.00 97.44 401 ALA A N 1
ATOM 3000 C CA . ALA A 1 401 ? -11.816 2.369 17.761 1.00 97.44 401 ALA A CA 1
ATOM 3001 C C . ALA A 1 401 ? -10.498 2.277 18.536 1.00 97.44 401 ALA A C 1
ATOM 3003 O O . ALA A 1 401 ? -10.387 1.507 19.493 1.00 97.44 401 ALA A O 1
ATOM 3004 N N . GLY A 1 402 ? -9.488 3.056 18.144 1.00 93.06 402 GLY A N 1
ATOM 3005 C CA . GLY A 1 402 ? -8.242 3.117 18.900 1.00 93.06 402 GLY A CA 1
ATOM 3006 C C . GLY A 1 402 ? -7.088 3.846 18.221 1.00 93.06 402 GLY A C 1
ATOM 3007 O O . GLY A 1 402 ? -7.192 4.330 17.099 1.00 93.06 402 GLY A O 1
ATOM 3008 N N . GLY A 1 403 ? -5.956 3.904 18.925 1.00 91.56 403 GLY A N 1
ATOM 3009 C CA . GLY A 1 403 ? -4.718 4.474 18.397 1.00 91.56 403 GLY A CA 1
ATOM 3010 C C . GLY A 1 403 ? -4.016 3.576 17.371 1.00 91.56 403 GLY A C 1
ATOM 3011 O O . GLY A 1 403 ? -4.586 2.595 16.885 1.00 91.56 403 GLY A O 1
ATOM 3012 N N . SER A 1 404 ? -2.742 3.859 17.090 1.00 90.00 404 SER A N 1
ATOM 3013 C CA . SER A 1 404 ? -1.917 3.088 16.143 1.00 90.00 404 SER A CA 1
ATOM 3014 C C . SER A 1 404 ? -1.871 1.589 16.471 1.00 90.00 404 SER A C 1
ATOM 3016 O O . SER A 1 404 ? -2.163 0.764 15.610 1.00 90.00 404 SER A O 1
ATOM 3018 N N . GLY A 1 405 ? -1.600 1.228 17.731 1.00 89.94 405 GLY A N 1
ATOM 3019 C CA . GLY A 1 405 ? -1.534 -0.171 18.169 1.00 89.94 405 GLY A CA 1
ATOM 3020 C C . GLY A 1 405 ? -2.870 -0.913 18.056 1.00 89.94 405 GLY A C 1
ATOM 3021 O O . GLY A 1 405 ? -2.907 -2.036 17.565 1.00 89.94 405 GLY A O 1
ATOM 3022 N N . GLY A 1 406 ? -3.981 -0.272 18.439 1.00 92.06 406 GLY A N 1
ATOM 3023 C CA . GLY A 1 406 ? -5.319 -0.864 18.308 1.00 92.06 406 GLY A CA 1
ATOM 3024 C C . GLY A 1 406 ? -5.739 -1.035 16.847 1.00 92.06 406 GLY A C 1
ATOM 3025 O O . GLY A 1 406 ? -6.287 -2.068 16.476 1.00 92.06 406 GLY A O 1
ATOM 3026 N N . THR A 1 407 ? -5.404 -0.055 16.003 1.00 95.69 407 THR A N 1
ATOM 3027 C CA . THR A 1 407 ? -5.631 -0.105 14.551 1.00 95.69 407 THR A CA 1
ATOM 3028 C C . THR A 1 407 ? -4.845 -1.254 13.915 1.00 95.69 407 THR A C 1
ATOM 3030 O O . THR A 1 407 ? -5.413 -2.053 13.172 1.00 95.69 407 THR A O 1
ATOM 3033 N N . ALA A 1 408 ? -3.556 -1.384 14.246 1.00 94.00 408 ALA A N 1
ATOM 3034 C CA . ALA A 1 408 ? -2.699 -2.460 13.753 1.00 94.00 408 ALA A CA 1
ATOM 3035 C C . ALA A 1 408 ? -3.164 -3.853 14.213 1.00 94.00 408 ALA A C 1
ATOM 3037 O O . ALA A 1 408 ? -3.009 -4.820 13.471 1.00 94.00 408 ALA A O 1
ATOM 3038 N N . LEU A 1 409 ? -3.762 -3.951 15.405 1.00 95.69 409 LEU A N 1
ATOM 3039 C CA . LEU A 1 409 ? -4.286 -5.202 15.954 1.00 95.69 409 LEU A CA 1
ATOM 3040 C C . LEU A 1 409 ? -5.520 -5.700 15.184 1.00 95.69 409 LEU A C 1
ATOM 3042 O O . LEU A 1 409 ? -5.622 -6.885 14.870 1.00 95.69 409 LEU A O 1
ATOM 3046 N N . VAL A 1 410 ? -6.466 -4.811 14.861 1.00 97.81 410 VAL A N 1
ATOM 3047 C CA . VAL A 1 410 ? -7.753 -5.204 14.249 1.00 97.81 410 VAL A CA 1
ATOM 3048 C C . VAL A 1 410 ? -7.724 -5.261 12.722 1.00 97.81 410 VAL A C 1
ATOM 3050 O O . VAL A 1 410 ? -8.461 -6.049 12.125 1.00 97.81 410 VAL A O 1
ATOM 3053 N N . ALA A 1 411 ? -6.883 -4.450 12.071 1.00 97.31 411 ALA A N 1
ATOM 3054 C CA . ALA A 1 411 ? -6.883 -4.306 10.617 1.00 97.31 411 ALA A CA 1
ATOM 3055 C C . ALA A 1 411 ? -6.638 -5.627 9.853 1.00 97.31 411 ALA A C 1
ATOM 3057 O O . ALA A 1 411 ? -7.393 -5.894 8.913 1.00 97.31 411 ALA A O 1
ATOM 3058 N N . PRO A 1 412 ? -5.681 -6.503 10.238 1.00 96.06 412 PRO A N 1
ATOM 3059 C CA . PRO A 1 412 ? -5.482 -7.789 9.565 1.00 96.06 412 PRO A CA 1
ATOM 3060 C C . PRO A 1 412 ? -6.740 -8.660 9.566 1.00 96.06 412 PRO A C 1
ATOM 3062 O O . PRO A 1 412 ? -7.124 -9.178 8.519 1.00 96.06 412 PRO A O 1
ATOM 3065 N N . ALA A 1 413 ? -7.437 -8.736 10.703 1.00 96.75 413 ALA A N 1
ATOM 3066 C CA . ALA A 1 413 ? -8.686 -9.477 10.825 1.00 96.75 413 ALA A CA 1
ATOM 3067 C C . ALA A 1 413 ? -9.812 -8.855 9.994 1.00 96.75 413 ALA A C 1
ATOM 3069 O O . ALA A 1 413 ? -10.582 -9.575 9.370 1.00 96.75 413 ALA A O 1
ATOM 3070 N N . PHE A 1 414 ? -9.905 -7.527 9.911 1.00 97.62 414 PHE A N 1
ATOM 3071 C CA . PHE A 1 414 ? -10.933 -6.885 9.085 1.00 97.62 414 PHE A CA 1
ATOM 3072 C C . PHE A 1 414 ? -10.697 -7.163 7.595 1.00 97.62 414 PHE A C 1
ATOM 3074 O O . PHE A 1 414 ? -11.649 -7.427 6.861 1.00 97.62 414 PHE A O 1
ATOM 3081 N N . ARG A 1 415 ? -9.434 -7.196 7.151 1.00 94.25 415 ARG A N 1
ATOM 3082 C CA . ARG A 1 415 ? -9.076 -7.504 5.759 1.00 94.25 415 ARG A CA 1
ATOM 3083 C C . ARG A 1 415 ? -9.415 -8.924 5.326 1.00 94.25 415 ARG A C 1
ATOM 3085 O O . ARG A 1 415 ? -9.523 -9.148 4.123 1.00 94.25 415 ARG A O 1
ATOM 3092 N N . VAL A 1 416 ? -9.585 -9.892 6.232 1.00 92.19 416 VAL A N 1
ATOM 3093 C CA . VAL A 1 416 ? -9.960 -11.260 5.817 1.00 92.19 416 VAL A CA 1
ATOM 3094 C C . VAL A 1 416 ? -11.413 -11.337 5.359 1.00 92.19 416 VAL A C 1
ATOM 3096 O O . VAL A 1 416 ? -11.743 -12.156 4.507 1.00 92.19 416 VAL A O 1
ATOM 3099 N N . LEU A 1 417 ? -12.270 -10.442 5.857 1.00 92.69 417 LEU A N 1
ATOM 3100 C CA . LEU A 1 417 ? -13.690 -10.422 5.526 1.00 92.69 417 LEU A CA 1
ATOM 3101 C C . LEU A 1 417 ? -13.912 -10.067 4.049 1.00 92.69 417 LEU A C 1
ATOM 3103 O O . LEU A 1 417 ? -13.181 -9.225 3.518 1.00 92.69 417 LEU A O 1
ATOM 3107 N N . PRO A 1 418 ? -14.917 -10.654 3.377 1.00 91.50 418 PRO A N 1
ATOM 3108 C CA . PRO A 1 418 ? -15.213 -10.350 1.980 1.00 91.50 418 PRO A CA 1
ATOM 3109 C C . PRO A 1 418 ? -15.394 -8.851 1.705 1.00 91.50 418 PRO A C 1
ATOM 3111 O O . PRO A 1 418 ? -15.909 -8.100 2.548 1.00 91.50 418 PRO A O 1
ATOM 3114 N N . VAL A 1 419 ? -14.999 -8.415 0.509 1.00 91.81 419 VAL A N 1
ATOM 3115 C CA . VAL A 1 419 ? -15.323 -7.074 0.001 1.00 91.81 419 VAL A CA 1
ATOM 3116 C C . VAL A 1 419 ? -16.845 -6.891 -0.001 1.00 91.81 419 VAL A C 1
ATOM 3118 O O . VAL A 1 419 ? -17.607 -7.821 -0.268 1.00 91.81 419 VAL A O 1
ATOM 3121 N N . GLY A 1 420 ? -17.302 -5.708 0.399 1.00 90.38 420 GLY A N 1
ATOM 3122 C CA . GLY A 1 420 ? -18.710 -5.374 0.577 1.00 90.38 420 GLY A CA 1
ATOM 3123 C C . GLY A 1 420 ? -19.265 -5.661 1.975 1.00 90.38 420 GLY A C 1
ATOM 3124 O O . GLY A 1 420 ? -20.331 -5.143 2.306 1.00 90.38 420 GLY A O 1
ATOM 3125 N N . VAL A 1 421 ? -18.587 -6.442 2.830 1.00 93.81 421 VAL A N 1
ATOM 3126 C CA . VAL A 1 421 ? -18.902 -6.466 4.273 1.00 93.81 421 VAL A CA 1
ATOM 3127 C C . VAL A 1 421 ? -18.499 -5.115 4.873 1.00 93.81 421 VAL A C 1
ATOM 3129 O O . VAL A 1 421 ? -17.332 -4.767 4.734 1.00 93.81 421 VAL A O 1
ATOM 3132 N N . PRO A 1 422 ? -19.386 -4.361 5.546 1.00 97.31 422 PRO A N 1
ATOM 3133 C CA . PRO A 1 422 ? -19.035 -3.082 6.164 1.00 97.31 422 PRO A CA 1
ATOM 3134 C C . PRO A 1 422 ? -17.933 -3.212 7.225 1.00 97.31 422 PRO A C 1
ATOM 3136 O O . PRO A 1 422 ? -18.066 -4.011 8.156 1.00 97.31 422 PRO A O 1
ATOM 3139 N N . LYS A 1 423 ? -16.859 -2.422 7.093 1.00 98.19 423 LYS A N 1
ATOM 3140 C CA . LYS A 1 423 ? -15.695 -2.420 7.999 1.00 98.19 423 LYS A CA 1
ATOM 3141 C C . LYS A 1 423 ? -15.285 -0.978 8.283 1.00 98.19 423 LYS A C 1
ATOM 3143 O O . LYS A 1 423 ? -14.888 -0.270 7.358 1.00 98.19 423 LYS A O 1
ATOM 3148 N N . VAL A 1 424 ? -15.373 -0.554 9.540 1.00 98.69 424 VAL A N 1
ATOM 3149 C CA . VAL A 1 424 ? -15.051 0.819 9.959 1.00 98.69 424 VAL A CA 1
ATOM 3150 C C . VAL A 1 424 ? -13.995 0.793 11.057 1.00 98.69 424 VAL A C 1
ATOM 3152 O O . VAL A 1 424 ? -14.121 0.047 12.022 1.00 98.69 424 VAL A O 1
ATOM 3155 N N . ILE A 1 425 ? -12.956 1.616 10.951 1.00 98.56 425 ILE A N 1
ATOM 3156 C CA . ILE A 1 425 ? -11.997 1.818 12.041 1.00 98.56 425 ILE A CA 1
ATOM 3157 C C . ILE A 1 425 ? -11.926 3.310 12.354 1.00 98.56 425 ILE A C 1
ATOM 3159 O O . ILE A 1 425 ? -11.486 4.102 11.521 1.00 98.56 425 ILE A O 1
ATOM 3163 N N . VAL A 1 426 ? -12.337 3.693 13.563 1.00 98.25 426 VAL A N 1
ATOM 3164 C CA . VAL A 1 426 ? -12.126 5.045 14.096 1.00 98.25 426 VAL A CA 1
ATOM 3165 C C . VAL A 1 426 ? -10.714 5.103 14.679 1.00 98.25 426 VAL A C 1
ATOM 3167 O O . VAL A 1 426 ? -10.423 4.460 15.687 1.00 98.25 426 VAL A O 1
ATOM 3170 N N . SER A 1 427 ? -9.809 5.818 14.018 1.00 97.19 427 SER A N 1
ATOM 3171 C CA . SER A 1 427 ? -8.370 5.703 14.251 1.00 97.19 427 SER A CA 1
ATOM 3172 C C . SER A 1 427 ? -7.671 7.052 14.377 1.00 97.19 427 SER A C 1
ATOM 3174 O O . SER A 1 427 ? -7.902 7.958 13.573 1.00 97.19 427 SER A O 1
ATOM 3176 N N . THR A 1 428 ? -6.725 7.150 15.315 1.00 94.88 428 THR A N 1
ATOM 3177 C CA . THR A 1 428 ? -5.826 8.315 15.430 1.00 94.88 428 THR A CA 1
ATOM 3178 C C . THR A 1 428 ? -4.809 8.396 14.290 1.00 94.88 428 THR A C 1
ATOM 3180 O O . THR A 1 428 ? -4.157 9.419 14.121 1.00 94.88 428 THR A O 1
ATOM 3183 N N . VAL A 1 429 ? -4.668 7.335 13.487 1.00 94.56 429 VAL A N 1
ATOM 3184 C CA . VAL A 1 429 ? -3.728 7.269 12.355 1.00 94.56 429 VAL A CA 1
ATOM 3185 C C . VAL A 1 429 ? -4.435 7.219 10.999 1.00 94.56 429 VAL A C 1
ATOM 3187 O O . VAL A 1 429 ? -3.811 6.900 9.992 1.00 94.56 429 VAL A O 1
ATOM 3190 N N . ALA A 1 430 ? -5.732 7.545 10.946 1.00 94.75 430 ALA A N 1
ATOM 3191 C CA . ALA A 1 430 ? -6.458 7.644 9.677 1.00 94.75 430 ALA A CA 1
ATOM 3192 C C . ALA A 1 430 ? -5.971 8.817 8.801 1.00 94.75 430 ALA A C 1
ATOM 3194 O O . ALA A 1 430 ? -6.032 8.725 7.580 1.00 94.75 430 ALA A O 1
ATOM 3195 N N . SER A 1 431 ? -5.468 9.898 9.412 1.00 94.12 431 SER A N 1
ATOM 3196 C CA . SER A 1 431 ? -4.861 11.040 8.712 1.00 94.12 431 SER A CA 1
ATOM 3197 C C . SER A 1 431 ? -3.352 10.816 8.532 1.00 94.12 431 SER A C 1
ATOM 3199 O O . SER A 1 431 ? -2.532 11.439 9.204 1.00 94.12 431 SER A O 1
ATOM 3201 N N . GLY A 1 432 ? -2.979 9.850 7.688 1.00 89.25 432 GLY A N 1
ATOM 3202 C CA . GLY A 1 432 ? -1.587 9.452 7.455 1.00 89.25 432 GLY A CA 1
ATOM 3203 C C . GLY A 1 432 ? -1.454 8.340 6.411 1.00 89.25 432 GLY A C 1
ATOM 3204 O O . GLY A 1 432 ? -2.357 8.131 5.602 1.00 89.25 432 GLY A O 1
ATOM 3205 N N . ASN A 1 433 ? -0.339 7.598 6.429 1.00 88.62 433 ASN A N 1
ATOM 3206 C CA . ASN A 1 433 ? -0.188 6.417 5.574 1.00 88.62 433 ASN A CA 1
ATOM 3207 C C . ASN A 1 433 ? -1.061 5.265 6.097 1.00 88.62 433 ASN A C 1
ATOM 3209 O O . ASN A 1 433 ? -0.781 4.675 7.147 1.00 88.62 433 ASN A O 1
ATOM 3213 N N . THR A 1 434 ? -2.106 4.940 5.338 1.00 93.75 434 THR A N 1
ATOM 3214 C CA . THR A 1 434 ? -3.101 3.926 5.696 1.00 93.75 434 THR A CA 1
ATOM 3215 C C . THR A 1 434 ? -2.983 2.621 4.910 1.00 93.75 434 THR A C 1
ATOM 3217 O O . THR A 1 434 ? -3.723 1.680 5.207 1.00 93.75 434 THR A O 1
ATOM 3220 N N . GLU A 1 435 ? -2.033 2.513 3.973 1.00 86.75 435 GLU A N 1
ATOM 3221 C CA . GLU A 1 435 ? -1.872 1.343 3.097 1.00 86.75 435 GLU A CA 1
ATOM 3222 C C . GLU A 1 435 ? -1.742 0.046 3.907 1.00 86.75 435 GLU A C 1
ATOM 3224 O O . GLU A 1 435 ? -2.456 -0.928 3.668 1.00 86.75 435 GLU A O 1
ATOM 3229 N N . GLN A 1 436 ? -0.909 0.067 4.950 1.00 87.50 436 GLN A N 1
ATOM 3230 C CA . GLN A 1 436 ? -0.672 -1.075 5.837 1.00 87.50 436 GLN A CA 1
ATOM 3231 C C . GLN A 1 436 ? -1.896 -1.511 6.660 1.00 87.50 436 GLN A C 1
ATOM 3233 O O . GLN A 1 436 ? -1.880 -2.606 7.226 1.00 87.50 436 GLN A O 1
ATOM 3238 N N . TYR A 1 437 ? -2.946 -0.687 6.758 1.00 93.62 437 TYR A N 1
ATOM 3239 C CA . TYR A 1 437 ? -4.182 -0.998 7.487 1.00 93.62 437 TYR A CA 1
ATOM 3240 C C . TYR A 1 437 ? -5.298 -1.411 6.525 1.00 93.62 437 TYR A C 1
ATOM 3242 O O . TYR A 1 437 ? -5.924 -2.453 6.719 1.00 93.62 437 TYR A O 1
ATOM 3250 N N . VAL A 1 438 ? -5.504 -0.654 5.447 1.00 93.88 438 VAL A N 1
ATOM 3251 C CA . VAL A 1 438 ? -6.573 -0.911 4.471 1.00 93.88 438 VAL A CA 1
ATOM 3252 C C . VAL A 1 438 ? -6.218 -2.094 3.562 1.00 93.88 438 VAL A C 1
ATOM 3254 O O . VAL A 1 438 ? -7.028 -3.009 3.382 1.00 93.88 438 VAL A O 1
ATOM 3257 N N . GLY A 1 439 ? -4.978 -2.142 3.065 1.00 88.12 439 GLY A N 1
ATOM 3258 C CA . GLY A 1 439 ? -4.516 -3.152 2.113 1.00 88.12 439 GLY A CA 1
ATOM 3259 C C . GLY A 1 439 ? -5.423 -3.243 0.872 1.00 88.12 439 GLY A C 1
ATOM 3260 O O . GLY A 1 439 ? -5.955 -2.228 0.435 1.00 88.12 439 GLY A O 1
ATOM 3261 N N . PRO A 1 440 ? -5.652 -4.447 0.309 1.00 87.19 440 PRO A N 1
ATOM 3262 C CA . PRO A 1 440 ? -6.539 -4.645 -0.845 1.00 87.19 440 PRO A CA 1
ATOM 3263 C C . PRO A 1 440 ? -8.039 -4.696 -0.478 1.00 87.19 440 PRO A C 1
ATOM 3265 O O . PRO A 1 440 ? -8.851 -5.170 -1.268 1.00 87.19 440 PRO A O 1
ATOM 3268 N N . SER A 1 441 ? -8.423 -4.298 0.741 1.00 91.19 441 SER A N 1
ATOM 3269 C CA . SER A 1 441 ? -9.808 -4.362 1.227 1.00 91.19 441 SER A CA 1
ATOM 3270 C C . SER A 1 441 ? -10.484 -2.988 1.192 1.00 91.19 441 SER A C 1
ATOM 3272 O O . SER A 1 441 ? -9.843 -1.950 1.184 1.00 91.19 441 SER A O 1
ATOM 3274 N N . ASP A 1 442 ? -11.807 -2.975 1.275 1.00 94.00 442 ASP A N 1
ATOM 3275 C CA . ASP A 1 442 ? -12.684 -1.803 1.395 1.00 94.00 442 ASP A CA 1
ATOM 3276 C C . ASP A 1 442 ? -12.885 -1.332 2.857 1.00 94.00 442 ASP A C 1
ATOM 3278 O O . ASP A 1 442 ? -14.007 -1.079 3.297 1.00 94.00 442 ASP A O 1
ATOM 3282 N N . ILE A 1 443 ? -11.807 -1.252 3.649 1.00 97.19 443 ILE A N 1
ATOM 3283 C CA . ILE A 1 443 ? -11.879 -0.732 5.029 1.00 97.19 443 ILE A CA 1
ATOM 3284 C C . ILE A 1 443 ? -12.046 0.789 5.000 1.00 97.19 443 ILE A C 1
ATOM 3286 O O . ILE A 1 443 ? -11.235 1.498 4.411 1.00 97.19 443 ILE A O 1
ATOM 3290 N N . THR A 1 444 ? -13.057 1.302 5.703 1.00 98.00 444 THR A N 1
ATOM 3291 C CA . THR A 1 444 ? -13.224 2.744 5.921 1.00 98.00 444 THR A CA 1
ATOM 3292 C C . THR A 1 444 ? -12.494 3.170 7.190 1.00 98.00 444 THR A C 1
ATOM 3294 O O . THR A 1 444 ? -12.819 2.718 8.289 1.00 98.00 444 THR A O 1
ATOM 3297 N N . MET A 1 445 ? -11.521 4.064 7.042 1.00 97.38 445 MET A N 1
ATOM 3298 C CA . MET A 1 445 ? -10.806 4.689 8.154 1.00 97.38 445 MET A CA 1
ATOM 3299 C C . MET A 1 445 ? -11.436 6.053 8.458 1.00 97.38 445 MET A C 1
ATOM 3301 O O . MET A 1 445 ? -11.528 6.899 7.573 1.00 97.38 445 MET A O 1
ATOM 3305 N N . MET A 1 446 ? -11.854 6.280 9.703 1.00 98.00 446 MET A N 1
ATOM 3306 C CA . MET A 1 446 ? -12.371 7.567 10.176 1.00 98.00 446 MET A CA 1
ATOM 3307 C C . MET A 1 446 ? -11.377 8.175 11.160 1.00 98.00 446 MET A C 1
ATOM 3309 O O . MET A 1 446 ? -11.000 7.527 12.135 1.00 98.00 446 MET A O 1
ATOM 3313 N N . TYR A 1 447 ? -10.943 9.412 10.917 1.00 97.00 447 TYR A N 1
ATOM 3314 C CA . TYR A 1 447 ? -10.008 10.079 11.817 1.00 97.00 447 TYR A CA 1
ATOM 3315 C C . TYR A 1 447 ? -10.682 10.433 13.139 1.00 97.00 447 TYR A C 1
ATOM 3317 O O . TYR A 1 447 ? -11.727 11.078 13.145 1.00 97.00 447 TYR A O 1
ATOM 3325 N N . SER A 1 448 ? -10.081 10.011 14.255 1.00 94.12 448 SER A N 1
ATOM 3326 C CA . SER A 1 448 ? -10.641 10.226 15.594 1.00 94.12 448 SER A CA 1
ATOM 3327 C C . SER A 1 448 ? -10.576 11.684 16.065 1.00 94.12 448 SER A C 1
ATOM 3329 O O . SER A 1 448 ? -11.241 12.026 17.040 1.00 94.12 448 SER A O 1
ATOM 3331 N N . VAL A 1 449 ? -9.803 12.537 15.374 1.00 92.62 449 VAL A N 1
ATOM 3332 C CA . VAL A 1 449 ? -9.515 13.952 15.687 1.00 92.62 449 VAL A CA 1
ATOM 3333 C C . VAL A 1 449 ? -8.718 14.142 16.979 1.00 92.62 449 VAL A C 1
ATOM 3335 O O . VAL A 1 449 ? -7.640 14.726 16.952 1.00 92.62 449 VAL A O 1
ATOM 3338 N N . ALA A 1 450 ? -9.220 13.627 18.096 1.00 87.50 450 ALA A N 1
ATOM 3339 C CA . ALA A 1 450 ? -8.519 13.534 19.369 1.00 87.50 450 ALA A CA 1
ATOM 3340 C C . ALA A 1 450 ? -8.086 12.084 19.636 1.00 87.50 450 ALA A C 1
ATOM 3342 O O . ALA A 1 450 ? -8.513 11.156 18.937 1.00 87.50 450 ALA A O 1
ATOM 3343 N N . ASP A 1 451 ? -7.232 11.879 20.640 1.00 87.44 451 ASP A N 1
ATOM 3344 C CA . ASP A 1 451 ? -6.877 10.525 21.060 1.00 87.44 451 ASP A CA 1
ATOM 3345 C C . ASP A 1 451 ? -8.125 9.749 21.512 1.00 87.44 451 ASP A C 1
ATOM 3347 O O . ASP A 1 451 ? -9.051 10.311 22.104 1.00 87.44 451 ASP A O 1
ATOM 3351 N N . VAL A 1 452 ? -8.158 8.448 21.219 1.00 83.56 452 VAL A N 1
ATOM 3352 C CA . VAL A 1 452 ? -9.250 7.553 21.630 1.00 83.56 452 VAL A CA 1
ATOM 3353 C C . VAL A 1 452 ? -8.958 7.086 23.055 1.00 83.56 452 VAL A C 1
ATOM 3355 O O . VAL A 1 452 ? -8.586 5.932 23.286 1.00 83.56 452 VAL A O 1
ATOM 3358 N N . GLN A 1 453 ? -9.053 8.041 23.979 1.00 83.56 453 GLN A N 1
ATOM 3359 C CA . GLN A 1 453 ? -8.854 7.859 25.408 1.00 83.56 453 GLN A CA 1
ATOM 3360 C C . GLN A 1 453 ? -9.892 8.688 26.178 1.00 83.56 453 GLN A C 1
ATOM 3362 O O . GLN A 1 453 ? -9.776 9.904 26.334 1.00 83.56 453 GLN A O 1
ATOM 3367 N N . GLY A 1 454 ? -10.925 8.011 26.666 1.00 81.81 454 GLY A N 1
ATOM 3368 C CA . GLY A 1 454 ? -12.087 8.605 27.309 1.00 81.81 454 GLY A CA 1
ATOM 3369 C C . GLY A 1 454 ? -13.111 9.194 26.330 1.00 81.81 454 GLY A C 1
ATOM 3370 O O . GLY A 1 454 ? -12.853 9.452 25.150 1.00 81.81 454 GLY A O 1
ATOM 3371 N N . ILE A 1 455 ? -14.317 9.433 26.851 1.00 89.19 455 ILE A N 1
ATOM 3372 C CA . ILE A 1 455 ? -15.415 10.062 26.109 1.00 89.19 455 ILE A CA 1
ATOM 3373 C C . ILE A 1 455 ? -15.513 11.537 26.509 1.00 89.19 455 ILE A C 1
ATOM 3375 O O . ILE A 1 455 ? -16.063 11.874 27.557 1.00 89.19 455 ILE A O 1
ATOM 3379 N N . ASN A 1 456 ? -15.004 12.419 25.651 1.00 90.44 456 ASN A N 1
ATOM 3380 C CA . ASN A 1 456 ? -15.159 13.869 25.747 1.00 90.44 456 ASN A CA 1
ATOM 3381 C C . ASN A 1 456 ? -16.134 14.377 24.669 1.00 90.44 456 ASN A C 1
ATOM 3383 O O . ASN A 1 456 ? -16.685 13.588 23.903 1.00 90.44 456 ASN A O 1
ATOM 3387 N N . SER A 1 457 ? -16.381 15.688 24.619 1.00 90.00 457 SER A N 1
ATOM 3388 C CA . SER A 1 457 ? -17.315 16.287 23.654 1.00 90.00 457 SER A CA 1
ATOM 3389 C C . SER A 1 457 ? -16.954 15.985 22.198 1.00 90.00 457 SER A C 1
ATOM 3391 O O . SER A 1 457 ? -17.851 15.798 21.389 1.00 90.00 457 SER A O 1
ATOM 3393 N N . ILE A 1 458 ? -15.666 15.885 21.866 1.00 91.06 458 ILE A N 1
ATOM 3394 C CA . ILE A 1 458 ? -15.199 15.596 20.507 1.00 91.06 458 ILE A CA 1
ATOM 3395 C C . ILE A 1 458 ? -15.246 14.095 20.225 1.00 91.06 458 ILE A C 1
ATOM 3397 O O . ILE A 1 458 ? -15.839 13.672 19.235 1.00 91.06 458 ILE A O 1
ATOM 3401 N N . THR A 1 459 ? -14.656 13.268 21.095 1.00 91.38 459 THR A N 1
ATOM 3402 C CA . THR A 1 459 ? -14.600 11.817 20.860 1.00 91.38 459 THR A CA 1
ATOM 3403 C C . THR A 1 459 ? -15.991 11.193 20.864 1.00 91.38 459 THR A C 1
ATOM 3405 O O . THR A 1 459 ? -16.236 10.287 20.075 1.00 91.38 459 THR A O 1
ATOM 3408 N N . ARG A 1 460 ? -16.939 11.716 21.656 1.00 94.56 460 ARG A N 1
ATOM 3409 C CA . ARG A 1 460 ? -18.349 11.294 21.626 1.00 94.56 460 ARG A CA 1
ATOM 3410 C C . ARG A 1 460 ? -18.964 11.442 20.235 1.00 94.56 460 ARG A C 1
ATOM 3412 O O . ARG A 1 460 ? -19.496 10.470 19.709 1.00 94.56 460 ARG A O 1
ATOM 3419 N N . GLU A 1 461 ? -18.851 12.622 19.632 1.00 96.56 461 GLU A N 1
ATOM 3420 C CA . GLU A 1 461 ? -19.415 12.906 18.305 1.00 96.56 461 GLU A CA 1
ATOM 3421 C C . GLU A 1 461 ? -18.753 12.054 17.217 1.00 96.56 461 GLU A C 1
ATOM 3423 O O . GLU A 1 461 ? -19.425 11.469 16.367 1.00 96.56 461 GLU A O 1
ATOM 3428 N N . VAL A 1 462 ? -17.425 11.922 17.257 1.00 96.94 462 VAL A N 1
ATOM 3429 C CA . VAL A 1 462 ? -16.691 11.155 16.241 1.00 96.94 462 VAL A CA 1
ATOM 3430 C C . VAL A 1 462 ? -16.989 9.654 16.340 1.00 96.94 462 VAL A C 1
ATOM 3432 O O . VAL A 1 462 ? -17.237 9.008 15.320 1.00 96.94 462 VAL A O 1
ATOM 3435 N N . LEU A 1 463 ? -17.026 9.087 17.551 1.00 97.88 463 LEU A N 1
ATOM 3436 C CA . LEU A 1 463 ? -17.396 7.682 17.761 1.00 97.88 463 LEU A CA 1
ATOM 3437 C C . LEU A 1 463 ? -18.851 7.422 17.345 1.00 97.88 463 LEU A C 1
ATOM 3439 O O . LEU A 1 463 ? -19.129 6.391 16.727 1.00 97.88 463 LEU A O 1
ATOM 3443 N N . ALA A 1 464 ? -19.760 8.364 17.619 1.00 98.00 464 ALA A N 1
ATOM 3444 C CA . ALA A 1 464 ? -21.150 8.280 17.184 1.00 98.00 464 ALA A CA 1
ATOM 3445 C C . ALA A 1 464 ? -21.276 8.290 15.656 1.00 98.00 464 ALA A C 1
ATOM 3447 O O . ALA A 1 464 ? -21.946 7.424 15.092 1.00 98.00 464 ALA A O 1
ATOM 3448 N N . ASN A 1 465 ? -20.566 9.188 14.969 1.00 98.25 465 ASN A N 1
ATOM 3449 C CA . ASN A 1 465 ? -20.523 9.215 13.507 1.00 98.25 465 ASN A CA 1
ATOM 3450 C C . ASN A 1 465 ? -20.005 7.895 12.925 1.00 98.25 465 ASN A C 1
ATOM 3452 O O . ASN A 1 465 ? -20.597 7.366 11.984 1.00 98.25 465 ASN A O 1
ATOM 3456 N N . GLY A 1 466 ? -18.945 7.321 13.505 1.00 98.19 466 GLY A N 1
ATOM 3457 C CA . GLY A 1 466 ? -18.430 6.010 13.102 1.00 98.19 466 GLY A CA 1
ATOM 3458 C C . GLY A 1 466 ? -19.465 4.892 13.266 1.00 98.19 466 GLY A C 1
ATOM 3459 O O . GLY A 1 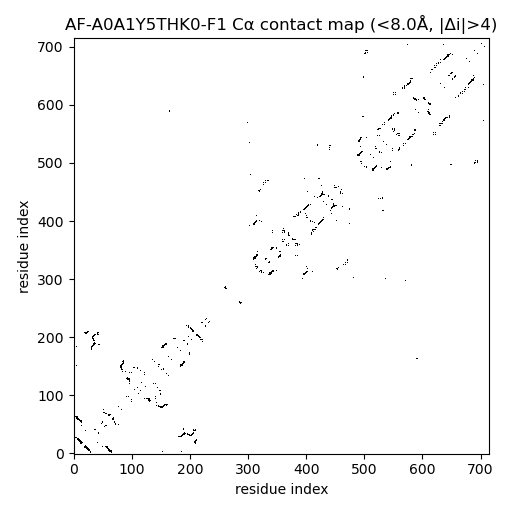466 ? -19.646 4.072 12.361 1.00 98.19 466 GLY A O 1
ATOM 3460 N N . ALA A 1 467 ? -20.189 4.885 14.388 1.00 98.56 467 ALA A N 1
ATOM 3461 C CA . ALA A 1 467 ? -21.248 3.919 14.666 1.00 98.56 467 ALA A CA 1
ATOM 3462 C C . ALA A 1 467 ? -22.444 4.065 13.706 1.00 98.56 467 ALA A C 1
ATOM 3464 O O . ALA A 1 467 ? -22.866 3.078 13.100 1.00 98.56 467 ALA A O 1
ATOM 3465 N N . HIS A 1 468 ? -22.963 5.280 13.504 1.00 98.62 468 HIS A N 1
ATOM 3466 C CA . HIS A 1 468 ? -24.073 5.531 12.578 1.00 98.62 468 HIS A CA 1
ATOM 3467 C C . HIS A 1 468 ? -23.688 5.245 11.122 1.00 98.62 468 HIS A C 1
ATOM 3469 O O . HIS A 1 468 ? -24.491 4.672 10.382 1.00 98.62 468 HIS A O 1
ATOM 3475 N N . ALA A 1 469 ? -22.452 5.560 10.717 1.00 98.50 469 ALA A N 1
ATOM 3476 C CA . ALA A 1 469 ? -21.937 5.205 9.397 1.00 98.50 469 ALA A CA 1
ATOM 3477 C C . ALA A 1 469 ? -21.967 3.685 9.189 1.00 98.50 469 ALA A C 1
ATOM 3479 O O . ALA A 1 469 ? -22.540 3.208 8.205 1.00 98.50 469 ALA A O 1
ATOM 3480 N N . LEU A 1 470 ? -21.443 2.909 10.148 1.00 98.44 470 LEU A N 1
ATOM 3481 C CA . LEU A 1 470 ? -21.514 1.452 10.076 1.00 98.44 470 LEU A CA 1
ATOM 3482 C C . LEU A 1 470 ? -22.971 0.964 10.034 1.00 98.44 470 LEU A C 1
ATOM 3484 O O . LEU A 1 470 ? -23.301 0.097 9.221 1.00 98.44 470 LEU A O 1
ATOM 3488 N N . ALA A 1 471 ? -23.852 1.517 10.870 1.00 98.06 471 ALA A N 1
ATOM 3489 C CA . ALA A 1 471 ? -25.254 1.118 10.903 1.00 98.06 471 ALA A CA 1
ATOM 3490 C C . ALA A 1 471 ? -25.952 1.337 9.555 1.00 98.06 471 ALA A C 1
ATOM 3492 O O . ALA A 1 471 ? -26.636 0.437 9.055 1.00 98.06 471 ALA A O 1
ATOM 3493 N N . GLY A 1 472 ? -25.725 2.497 8.934 1.00 97.50 472 GLY A N 1
ATOM 3494 C CA . GLY A 1 472 ? -26.213 2.820 7.597 1.00 97.50 472 GLY A CA 1
ATOM 3495 C C . GLY A 1 472 ? -25.702 1.837 6.543 1.00 97.50 472 GLY A C 1
ATOM 3496 O O . GLY A 1 472 ? -26.499 1.290 5.780 1.00 97.50 472 GLY A O 1
ATOM 3497 N N . MET A 1 473 ? -24.399 1.530 6.550 1.00 96.81 473 MET A N 1
ATOM 3498 C CA . MET A 1 473 ? -23.800 0.552 5.631 1.00 96.81 473 MET A CA 1
ATOM 3499 C C . MET A 1 473 ? -24.415 -0.848 5.793 1.00 96.81 473 MET A C 1
ATOM 3501 O O . MET A 1 473 ? -24.761 -1.495 4.801 1.00 96.81 473 MET A O 1
ATOM 3505 N N . VAL A 1 474 ? -24.602 -1.318 7.033 1.00 95.38 474 VAL A N 1
ATOM 3506 C CA . VAL A 1 474 ? -25.202 -2.632 7.330 1.00 95.38 474 VAL A CA 1
ATOM 3507 C C . VAL A 1 474 ? -26.657 -2.696 6.858 1.00 95.38 474 VAL A C 1
ATOM 3509 O O . VAL A 1 474 ? -27.046 -3.650 6.177 1.00 95.38 474 VAL A O 1
ATOM 3512 N N . LYS A 1 475 ? -27.467 -1.680 7.181 1.00 93.94 475 LYS A N 1
ATOM 3513 C CA . LYS A 1 475 ? -28.877 -1.599 6.766 1.00 93.94 475 LYS A CA 1
ATOM 3514 C C . LYS A 1 475 ? -29.008 -1.508 5.244 1.00 93.94 475 LYS A C 1
ATOM 3516 O O . LYS A 1 475 ? -29.787 -2.260 4.658 1.00 93.94 475 LYS A O 1
ATOM 3521 N N . GLY A 1 476 ? -28.200 -0.663 4.601 1.00 92.00 476 GLY A N 1
ATOM 3522 C CA . GLY A 1 476 ? -28.176 -0.494 3.147 1.00 92.00 476 GLY A CA 1
ATOM 3523 C C . GLY A 1 476 ? -27.804 -1.782 2.412 1.00 92.00 476 GLY A C 1
ATOM 3524 O O . GLY A 1 476 ? -28.491 -2.184 1.472 1.00 92.00 476 GLY A O 1
ATOM 3525 N N . ARG A 1 477 ? -26.782 -2.503 2.892 1.00 89.12 477 ARG A N 1
ATOM 3526 C CA . ARG A 1 477 ? -26.395 -3.808 2.334 1.00 89.12 477 ARG A CA 1
ATOM 3527 C C . ARG A 1 477 ? -27.511 -4.845 2.461 1.00 89.12 477 ARG A C 1
ATOM 3529 O O . ARG A 1 477 ? -27.792 -5.549 1.494 1.00 89.12 477 ARG A O 1
ATOM 3536 N N . ARG A 1 478 ? -28.173 -4.931 3.622 1.00 86.38 478 ARG A N 1
ATOM 3537 C CA . ARG A 1 478 ? -29.321 -5.835 3.828 1.00 86.38 478 ARG A CA 1
ATOM 3538 C C . ARG A 1 478 ? -30.495 -5.496 2.913 1.00 86.38 478 ARG A C 1
ATOM 3540 O O . ARG A 1 478 ? -31.146 -6.406 2.410 1.00 86.38 478 ARG A O 1
ATOM 3547 N N . ALA A 1 479 ? -30.763 -4.210 2.688 1.00 86.25 479 ALA A N 1
ATOM 3548 C CA . ALA A 1 479 ? -31.803 -3.770 1.764 1.00 86.25 479 ALA A CA 1
ATOM 3549 C C . ALA A 1 479 ? -31.468 -4.159 0.315 1.00 86.25 479 ALA A C 1
ATOM 3551 O O . ALA A 1 479 ? -32.313 -4.736 -0.364 1.00 86.25 479 ALA A O 1
ATOM 3552 N N . ARG A 1 480 ? -30.220 -3.940 -0.126 1.00 81.56 480 ARG A N 1
ATOM 3553 C CA . ARG A 1 480 ? -29.754 -4.324 -1.468 1.00 81.56 480 ARG A CA 1
ATOM 3554 C C . ARG A 1 480 ? -29.737 -5.836 -1.679 1.00 81.56 480 ARG A C 1
ATOM 3556 O O . ARG A 1 480 ? -30.020 -6.281 -2.773 1.00 81.56 480 ARG A O 1
ATOM 3563 N N . ALA A 1 481 ? -29.473 -6.640 -0.652 1.00 74.25 481 ALA A N 1
ATOM 3564 C CA . ALA A 1 481 ? -29.526 -8.101 -0.771 1.00 74.25 481 ALA A CA 1
ATOM 3565 C C . ALA A 1 481 ? -30.927 -8.639 -1.132 1.00 74.25 481 ALA A C 1
ATOM 3567 O O . ALA A 1 481 ? -31.042 -9.761 -1.619 1.00 74.25 481 ALA A O 1
ATOM 3568 N N . LYS A 1 482 ? -31.990 -7.854 -0.896 1.00 69.00 482 LYS A N 1
ATOM 3569 C CA . LYS A 1 482 ? -33.366 -8.197 -1.289 1.00 69.00 482 LYS A CA 1
ATOM 3570 C C . LYS A 1 482 ? -33.662 -7.894 -2.758 1.00 69.00 482 LYS A C 1
ATOM 3572 O O . LYS A 1 482 ? -34.671 -8.367 -3.270 1.00 69.00 482 LYS A O 1
ATOM 3577 N N . THR A 1 483 ? -32.822 -7.106 -3.423 1.00 68.06 483 THR A N 1
ATOM 3578 C CA . THR A 1 483 ? -32.948 -6.792 -4.845 1.00 68.06 483 THR A CA 1
ATOM 3579 C C . THR A 1 483 ? -31.843 -7.522 -5.603 1.00 68.06 483 THR A C 1
ATOM 3581 O O . THR A 1 483 ? -30.675 -7.461 -5.238 1.00 68.06 483 THR A O 1
ATOM 3584 N N . THR A 1 484 ? -32.189 -8.267 -6.652 1.00 55.38 484 THR A N 1
ATOM 3585 C CA . THR A 1 484 ? -31.196 -8.961 -7.485 1.00 55.38 484 THR A CA 1
ATOM 3586 C C . THR A 1 484 ? -30.999 -8.158 -8.766 1.00 55.38 484 THR A C 1
ATOM 3588 O O . THR A 1 484 ? -31.761 -8.345 -9.713 1.00 55.38 484 THR A O 1
ATOM 3591 N N . PRO A 1 485 ? -30.047 -7.212 -8.820 1.00 56.47 485 PRO A N 1
ATOM 3592 C CA . PRO A 1 485 ? -29.694 -6.612 -10.093 1.00 56.47 485 PRO A CA 1
ATOM 3593 C C . PRO A 1 485 ? -29.023 -7.668 -10.979 1.00 56.47 485 PRO A C 1
ATOM 3595 O O . PRO A 1 485 ? -28.132 -8.396 -10.537 1.00 56.47 485 PRO A O 1
ATOM 3598 N N . GLU A 1 486 ? -29.462 -7.758 -12.233 1.00 63.38 486 GLU A N 1
ATOM 3599 C CA . GLU A 1 486 ? -28.773 -8.545 -13.252 1.00 63.38 486 GLU A CA 1
ATOM 3600 C C . GLU A 1 486 ? -27.464 -7.838 -13.625 1.00 63.38 486 GLU A C 1
ATOM 3602 O O . GLU A 1 486 ? -27.477 -6.746 -14.196 1.00 63.38 486 GLU A O 1
ATOM 3607 N N . HIS A 1 487 ? -26.330 -8.462 -13.319 1.00 75.56 487 HIS A N 1
ATOM 3608 C CA . HIS A 1 487 ? -25.008 -8.003 -13.739 1.00 75.56 487 HIS A CA 1
ATOM 3609 C C . HIS A 1 487 ? -24.358 -9.045 -14.652 1.00 75.56 487 HIS A C 1
ATOM 3611 O O . HIS A 1 487 ? -24.663 -10.237 -14.567 1.00 75.56 487 HIS A O 1
ATOM 3617 N N . LYS A 1 488 ? -23.476 -8.589 -15.550 1.00 86.75 488 LYS A N 1
ATOM 3618 C CA . LYS A 1 488 ? -22.627 -9.498 -16.326 1.00 86.75 488 LYS A CA 1
ATOM 3619 C C . LYS A 1 488 ? -21.692 -10.247 -15.364 1.00 86.75 488 LYS A C 1
ATOM 3621 O O . LYS A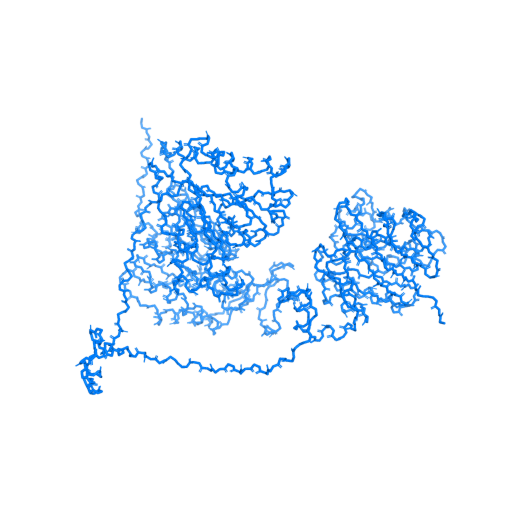 1 488 ? -21.258 -9.639 -14.386 1.00 86.75 488 LYS A O 1
ATOM 3626 N N . PRO A 1 489 ? -21.364 -11.521 -15.632 1.00 90.31 489 PRO A N 1
ATOM 3627 C CA . PRO A 1 489 ? -20.334 -12.226 -14.877 1.00 90.31 489 PRO A CA 1
ATOM 3628 C C . PRO A 1 489 ? -18.997 -11.478 -14.955 1.00 90.31 489 PRO A C 1
ATOM 3630 O O . PRO A 1 489 ? -18.611 -11.012 -16.031 1.00 90.31 489 PRO A O 1
ATOM 3633 N N . ALA A 1 490 ? -18.303 -11.356 -13.827 1.00 93.75 490 ALA A N 1
ATOM 3634 C CA . ALA A 1 490 ? -17.086 -10.559 -13.709 1.00 93.75 490 ALA A CA 1
ATOM 3635 C C . ALA A 1 490 ? -15.827 -11.405 -13.939 1.00 93.75 490 ALA A C 1
ATOM 3637 O O . ALA A 1 490 ? -15.686 -12.503 -13.396 1.00 93.75 490 ALA A O 1
ATOM 3638 N N . VAL A 1 491 ? -14.883 -10.879 -14.717 1.00 95.88 491 VAL A N 1
ATOM 3639 C CA . VAL A 1 491 ? -13.613 -11.535 -15.048 1.00 95.88 491 VAL A CA 1
ATOM 3640 C C . VAL A 1 491 ? -12.469 -10.636 -14.614 1.00 95.88 491 VAL A C 1
ATOM 3642 O O . VAL A 1 491 ? -12.375 -9.498 -15.066 1.00 95.88 491 VAL A O 1
ATOM 3645 N N . GLY A 1 492 ? -11.597 -11.145 -13.745 1.00 97.25 492 GLY A N 1
ATOM 3646 C CA . GLY A 1 492 ? -10.375 -10.440 -13.365 1.00 97.25 492 GLY A CA 1
ATOM 3647 C C . GLY A 1 492 ? -9.254 -10.709 -14.360 1.00 97.25 492 GLY A C 1
ATOM 3648 O O . GLY A 1 492 ? -9.016 -11.868 -14.699 1.00 97.25 492 GLY A O 1
ATOM 3649 N N . ILE A 1 493 ? -8.579 -9.659 -14.828 1.00 98.44 493 ILE A N 1
ATOM 3650 C CA . ILE A 1 493 ? -7.500 -9.760 -15.817 1.00 98.44 493 ILE A CA 1
ATOM 3651 C C . ILE A 1 493 ? -6.282 -8.971 -15.337 1.00 98.44 493 ILE A C 1
ATOM 3653 O O . ILE A 1 493 ? -6.397 -7.772 -15.090 1.00 98.44 493 ILE A O 1
ATOM 3657 N N . THR A 1 494 ? -5.117 -9.609 -15.204 1.00 98.44 494 THR A N 1
ATOM 3658 C CA . THR A 1 494 ? -3.871 -8.895 -14.864 1.00 98.44 494 THR A CA 1
ATOM 3659 C C . THR A 1 494 ? -3.230 -8.268 -16.098 1.00 98.44 494 THR A C 1
ATOM 3661 O O . THR A 1 494 ? -3.342 -8.787 -17.207 1.00 98.44 494 THR A O 1
ATOM 3664 N N . MET A 1 495 ? -2.597 -7.111 -15.905 1.00 97.31 495 MET A N 1
ATOM 3665 C CA . MET A 1 495 ? -2.029 -6.290 -16.972 1.00 97.31 495 MET A CA 1
ATOM 3666 C C . MET A 1 495 ? -0.785 -5.550 -16.488 1.00 97.31 495 MET A C 1
ATOM 3668 O O . MET A 1 495 ? -0.719 -5.114 -15.342 1.00 97.31 495 MET A O 1
ATOM 3672 N N . PHE A 1 496 ? 0.172 -5.338 -17.382 1.00 94.69 496 PHE A N 1
ATOM 3673 C CA . PHE A 1 496 ? 1.250 -4.358 -17.230 1.00 94.69 496 PHE A CA 1
ATOM 3674 C C . PHE A 1 496 ? 1.418 -3.587 -18.540 1.00 94.69 496 PHE A C 1
ATOM 3676 O O . PHE A 1 496 ? 1.006 -4.087 -19.587 1.00 94.69 496 PHE A O 1
ATOM 3683 N N . GLY A 1 497 ? 2.052 -2.409 -18.522 1.00 92.06 497 GLY A N 1
ATOM 3684 C CA . GLY A 1 497 ? 2.171 -1.546 -19.711 1.00 92.06 497 GLY A CA 1
ATOM 3685 C C . GLY A 1 497 ? 2.619 -2.298 -20.976 1.00 92.06 497 GLY A C 1
ATOM 3686 O O . GLY A 1 497 ? 2.003 -2.172 -22.033 1.00 92.06 497 GLY A O 1
ATOM 3687 N N . VAL A 1 498 ? 3.594 -3.193 -20.820 1.00 95.31 498 VAL A N 1
ATOM 3688 C CA . VAL A 1 498 ? 4.200 -4.050 -21.861 1.00 95.31 498 VAL A CA 1
ATOM 3689 C C . VAL A 1 498 ? 3.360 -5.263 -22.306 1.00 95.31 498 VAL A C 1
ATOM 3691 O O . VAL A 1 498 ? 3.773 -6.010 -23.186 1.00 95.31 498 VAL A O 1
ATOM 3694 N N . THR A 1 499 ? 2.198 -5.484 -21.696 1.00 97.19 499 THR A N 1
ATOM 3695 C CA . THR A 1 499 ? 1.215 -6.539 -22.037 1.00 97.19 499 THR A CA 1
ATOM 3696 C C . THR A 1 499 ? -0.175 -5.952 -22.318 1.00 97.19 499 THR A C 1
ATOM 3698 O O . THR A 1 499 ? -1.147 -6.678 -22.529 1.00 97.19 499 THR A O 1
ATOM 3701 N N . THR A 1 500 ? -0.284 -4.618 -22.350 1.00 96.38 500 THR A N 1
ATOM 3702 C CA . THR A 1 500 ? -1.527 -3.897 -22.651 1.00 96.38 500 THR A CA 1
ATOM 3703 C C . THR A 1 500 ? -2.169 -4.344 -23.970 1.00 96.38 500 THR A C 1
ATOM 3705 O O . THR A 1 500 ? -3.388 -4.532 -23.964 1.00 96.38 500 THR A O 1
ATOM 3708 N N . PRO A 1 501 ? -1.428 -4.561 -25.082 1.00 97.94 501 PRO A N 1
ATOM 3709 C CA . PRO A 1 501 ? -2.033 -5.043 -26.325 1.00 97.94 501 PRO A CA 1
ATOM 3710 C C . PRO A 1 501 ? -2.779 -6.373 -26.151 1.00 97.94 501 PRO A C 1
ATOM 3712 O O . PRO A 1 501 ? -3.950 -6.459 -26.527 1.00 97.94 501 PRO A O 1
ATOM 3715 N N . ALA A 1 502 ? -2.149 -7.371 -25.515 1.00 97.69 502 ALA A N 1
ATOM 3716 C CA . ALA A 1 502 ? -2.764 -8.665 -25.210 1.00 97.69 502 ALA A CA 1
ATOM 3717 C C . ALA A 1 502 ? -4.073 -8.499 -24.424 1.00 97.69 502 ALA A C 1
ATOM 3719 O O . ALA A 1 502 ? -5.131 -8.993 -24.824 1.00 97.69 502 ALA A O 1
ATOM 3720 N N . VAL A 1 503 ? -4.020 -7.723 -23.338 1.00 97.56 503 VAL A N 1
ATOM 3721 C CA . VAL A 1 503 ? -5.168 -7.479 -22.457 1.00 97.56 503 VAL A CA 1
ATOM 3722 C C . VAL A 1 503 ? -6.293 -6.761 -23.200 1.00 97.56 503 VAL A C 1
ATOM 3724 O O . VAL A 1 503 ? -7.438 -7.190 -23.111 1.00 97.56 503 VAL A O 1
ATOM 3727 N N . GLN A 1 504 ? -5.990 -5.726 -23.989 1.00 97.12 504 GLN A N 1
ATOM 3728 C CA . GLN A 1 504 ? -6.987 -4.996 -24.782 1.00 97.12 504 GLN A CA 1
ATOM 3729 C C . GLN A 1 504 ? -7.647 -5.858 -25.863 1.00 97.12 504 GLN A C 1
ATOM 3731 O O . GLN A 1 504 ? -8.797 -5.622 -26.235 1.00 97.12 504 GLN A O 1
ATOM 3736 N N . MET A 1 505 ? -6.930 -6.825 -26.437 1.00 98.19 505 MET A N 1
ATOM 3737 C CA . MET A 1 505 ? -7.514 -7.765 -27.397 1.00 98.19 505 MET A CA 1
ATOM 3738 C C . MET A 1 505 ? -8.451 -8.756 -26.702 1.00 98.19 505 MET A C 1
ATOM 3740 O O . MET A 1 505 ? -9.566 -8.967 -27.177 1.00 98.19 505 MET A O 1
ATOM 3744 N N . VAL A 1 506 ? -8.050 -9.294 -25.547 1.00 97.62 506 VAL A N 1
ATOM 3745 C CA . VAL A 1 506 ? -8.889 -10.198 -24.746 1.00 97.62 506 VAL A CA 1
ATOM 3746 C C . VAL A 1 506 ? -10.145 -9.488 -24.228 1.00 97.62 506 VAL A C 1
ATOM 3748 O O . VAL A 1 506 ? -11.247 -10.016 -24.383 1.00 97.62 506 VAL A O 1
ATOM 3751 N N . THR A 1 507 ? -10.022 -8.278 -23.670 1.00 97.06 507 THR A N 1
ATOM 3752 C CA . THR A 1 507 ? -11.167 -7.525 -23.125 1.00 97.06 507 THR A CA 1
ATOM 3753 C C . THR A 1 507 ? -12.194 -7.191 -24.200 1.00 97.06 507 THR A C 1
ATOM 3755 O O . THR A 1 507 ? -13.374 -7.478 -24.008 1.00 97.06 507 THR A O 1
ATOM 3758 N N . ARG A 1 508 ? -11.765 -6.696 -25.371 1.00 96.81 508 ARG A N 1
ATOM 3759 C CA . ARG A 1 508 ? -12.661 -6.391 -26.506 1.00 96.81 508 ARG A CA 1
ATOM 3760 C C . ARG A 1 508 ? -13.501 -7.591 -26.947 1.00 96.81 508 ARG A C 1
ATOM 3762 O O . ARG A 1 508 ? -14.641 -7.432 -27.372 1.00 96.81 508 ARG A O 1
ATOM 3769 N N . GLN A 1 509 ? -12.968 -8.807 -26.840 1.00 97.12 509 GLN A N 1
ATOM 3770 C CA . GLN A 1 509 ? -13.697 -10.021 -27.216 1.00 97.12 509 GLN A CA 1
ATOM 3771 C C . GLN A 1 509 ? -14.661 -10.540 -26.136 1.00 97.12 509 GLN A C 1
ATOM 3773 O O . GLN A 1 509 ? -15.518 -11.384 -26.436 1.00 97.12 509 GLN A O 1
ATOM 3778 N N . LEU A 1 510 ? -14.520 -10.079 -24.888 1.00 95.00 510 LEU A N 1
ATOM 3779 C CA . LEU A 1 510 ? -15.292 -10.546 -23.733 1.00 95.00 510 LEU A CA 1
ATOM 3780 C C . LEU A 1 510 ? -16.295 -9.505 -23.213 1.00 95.00 510 LEU A C 1
ATOM 3782 O O . LEU A 1 510 ? -17.347 -9.900 -22.712 1.00 95.00 510 LEU A O 1
ATOM 3786 N N . GLU A 1 511 ? -16.039 -8.204 -23.386 1.00 93.44 511 GLU A N 1
ATOM 3787 C CA . GLU A 1 511 ? -16.801 -7.094 -22.780 1.00 93.44 511 GLU A CA 1
ATOM 3788 C C . GLU A 1 511 ? -18.300 -7.088 -23.118 1.00 93.44 511 GLU A C 1
ATOM 3790 O O . GLU A 1 511 ? -19.131 -6.606 -22.345 1.00 93.44 511 GLU A O 1
ATOM 3795 N N . ALA A 1 512 ? -18.694 -7.670 -24.255 1.00 91.50 512 ALA A N 1
ATOM 3796 C CA . ALA A 1 512 ? -20.101 -7.809 -24.621 1.00 91.50 512 ALA A CA 1
ATOM 3797 C C . ALA A 1 512 ? -20.873 -8.711 -23.637 1.00 91.50 512 ALA A C 1
ATOM 3799 O O . ALA A 1 512 ? -22.049 -8.463 -23.365 1.00 91.50 512 ALA A O 1
ATOM 3800 N N . GLN A 1 513 ? -20.210 -9.729 -23.084 1.00 90.19 513 GLN A N 1
ATOM 3801 C CA . GLN A 1 513 ? -20.807 -10.805 -22.284 1.00 90.19 513 GLN A CA 1
ATOM 3802 C C . GLN A 1 513 ? -20.352 -10.799 -20.818 1.00 90.19 513 GLN A C 1
ATOM 3804 O O . GLN A 1 513 ? -21.090 -11.276 -19.959 1.00 90.19 513 GLN A O 1
ATOM 3809 N N . TYR A 1 514 ? -19.182 -10.232 -20.533 1.00 92.75 514 TYR A N 1
ATOM 3810 C CA . TYR A 1 514 ? -18.537 -10.231 -19.223 1.00 92.75 514 TYR A CA 1
ATOM 3811 C C . TYR A 1 514 ? -18.182 -8.808 -18.787 1.00 92.75 514 TYR A C 1
ATOM 3813 O O . TYR A 1 514 ? -17.939 -7.940 -19.625 1.00 92.75 514 TYR A O 1
ATOM 3821 N N . ASP A 1 515 ? -18.142 -8.575 -17.478 1.00 93.56 515 ASP A N 1
ATOM 3822 C CA . ASP A 1 515 ? -17.562 -7.366 -16.893 1.00 93.56 515 ASP A CA 1
ATOM 3823 C C . ASP A 1 515 ? -16.057 -7.589 -16.684 1.00 93.56 515 ASP A C 1
ATOM 3825 O O . ASP A 1 515 ? -15.650 -8.407 -15.858 1.00 93.56 515 ASP A O 1
ATOM 3829 N N . CYS A 1 516 ? -15.224 -6.945 -17.502 1.00 94.81 516 CYS A N 1
ATOM 3830 C CA . CYS A 1 516 ? -13.780 -7.178 -17.509 1.00 94.81 516 CYS A CA 1
ATOM 3831 C C . CYS A 1 516 ? -13.080 -6.196 -16.565 1.00 94.81 516 CYS A C 1
ATOM 3833 O O . CYS A 1 516 ? -12.906 -5.022 -16.894 1.00 94.81 516 CYS A O 1
ATOM 3835 N N . LEU A 1 517 ? -12.638 -6.690 -15.411 1.00 96.50 517 LEU A N 1
ATOM 3836 C CA . LEU A 1 517 ? -11.927 -5.911 -14.404 1.00 96.50 517 LEU A CA 1
ATOM 3837 C C . LEU A 1 517 ? -10.419 -6.079 -14.606 1.00 96.50 517 LEU A C 1
ATOM 3839 O O . LEU A 1 517 ? -9.869 -7.156 -14.375 1.00 96.50 517 LEU A O 1
ATOM 3843 N N . VAL A 1 518 ? -9.754 -5.017 -15.063 1.00 96.56 518 VAL A N 1
ATOM 3844 C CA . VAL A 1 518 ? -8.312 -5.028 -15.347 1.00 96.56 518 VAL A CA 1
ATOM 3845 C C . VAL A 1 518 ? -7.525 -4.548 -14.129 1.00 96.56 518 VAL A C 1
ATOM 3847 O O . VAL A 1 518 ? -7.781 -3.467 -13.600 1.00 96.56 518 VAL A O 1
ATOM 3850 N N . PHE A 1 519 ? -6.534 -5.334 -13.713 1.00 96.69 519 PHE A N 1
ATOM 3851 C CA . PHE A 1 519 ? -5.682 -5.068 -12.559 1.00 96.69 519 PHE A CA 1
ATOM 3852 C C . PHE A 1 519 ? -4.243 -4.840 -13.008 1.00 96.69 519 PHE A C 1
ATOM 3854 O O . PHE A 1 519 ? -3.622 -5.714 -13.611 1.00 96.69 519 PHE A O 1
ATOM 3861 N N . HIS A 1 520 ? -3.699 -3.669 -12.687 1.00 95.75 520 HIS A N 1
ATOM 3862 C CA . HIS A 1 520 ? -2.298 -3.366 -12.952 1.00 95.75 520 HIS A CA 1
ATOM 3863 C C . HIS A 1 520 ? -1.404 -4.183 -12.008 1.00 95.75 520 HIS A C 1
ATOM 3865 O O . HIS A 1 520 ? -1.531 -4.053 -10.796 1.00 95.75 520 HIS A O 1
ATOM 3871 N N . ALA A 1 521 ? -0.522 -5.020 -12.548 1.00 95.56 521 ALA A N 1
ATOM 3872 C CA . ALA A 1 521 ? 0.309 -5.981 -11.824 1.00 95.56 521 ALA A CA 1
ATOM 3873 C C . ALA A 1 521 ? 1.463 -5.309 -11.043 1.00 95.56 521 ALA A C 1
ATOM 3875 O O . ALA A 1 521 ? 2.635 -5.524 -11.327 1.00 95.56 521 ALA A O 1
ATOM 3876 N N . THR A 1 522 ? 1.117 -4.456 -10.074 1.00 93.12 522 THR A N 1
ATOM 3877 C CA . THR A 1 522 ? 2.035 -3.660 -9.238 1.00 93.12 522 THR A CA 1
ATOM 3878 C C . THR A 1 522 ? 2.201 -4.228 -7.819 1.00 93.12 522 THR A C 1
ATOM 3880 O O . THR A 1 522 ? 2.464 -3.507 -6.856 1.00 93.12 522 THR A O 1
ATOM 3883 N N . GLY A 1 523 ? 1.930 -5.519 -7.638 1.00 90.88 523 GLY A N 1
ATOM 3884 C CA . GLY A 1 523 ? 1.843 -6.200 -6.348 1.00 90.88 523 GLY A CA 1
ATOM 3885 C C . GLY A 1 523 ? 0.479 -5.977 -5.688 1.00 90.88 523 GLY A C 1
ATOM 3886 O O . GLY A 1 523 ? -0.193 -6.925 -5.277 1.00 90.88 523 GLY A O 1
ATOM 3887 N N . VAL A 1 524 ? 0.027 -4.719 -5.601 1.00 88.88 524 VAL A N 1
ATOM 3888 C CA . VAL A 1 524 ? -1.310 -4.370 -5.082 1.00 88.88 524 VAL A CA 1
ATOM 3889 C C . VAL A 1 524 ? -2.418 -4.839 -6.026 1.00 88.88 524 VAL A C 1
ATOM 3891 O O . VAL A 1 524 ? -3.459 -5.301 -5.550 1.00 88.88 524 VAL A O 1
ATOM 3894 N N . GLY A 1 525 ? -2.225 -4.744 -7.344 1.00 91.31 525 GLY A N 1
ATOM 3895 C CA . GLY A 1 525 ? -3.252 -5.155 -8.302 1.00 91.31 525 GLY A CA 1
ATOM 3896 C C . GLY A 1 525 ? -3.536 -6.651 -8.267 1.00 91.31 525 GLY A C 1
ATOM 3897 O O . GLY A 1 525 ? -4.705 -7.018 -8.148 1.00 91.31 525 GLY A O 1
ATOM 3898 N N . GLY A 1 526 ? -2.513 -7.514 -8.258 1.00 94.44 526 GLY A N 1
ATOM 3899 C CA . GLY A 1 526 ? -2.708 -8.957 -8.106 1.00 94.44 526 GLY A CA 1
ATOM 3900 C C . GLY A 1 526 ? -3.399 -9.310 -6.792 1.00 94.44 526 GLY A C 1
ATOM 3901 O O . GLY A 1 526 ? -4.386 -10.045 -6.789 1.00 94.44 526 GLY A O 1
ATOM 3902 N N . ARG A 1 527 ? -2.980 -8.692 -5.676 1.00 93.69 527 ARG A N 1
ATOM 3903 C CA . ARG A 1 527 ? -3.659 -8.851 -4.375 1.00 93.69 527 ARG A CA 1
ATOM 3904 C C . ARG A 1 527 ? -5.115 -8.386 -4.401 1.00 93.69 527 ARG A C 1
ATOM 3906 O O . ARG A 1 527 ? -5.948 -8.984 -3.727 1.00 93.69 527 ARG A O 1
ATOM 3913 N N . SER A 1 528 ? -5.436 -7.335 -5.154 1.00 92.19 528 SER A N 1
ATOM 3914 C CA . SER A 1 528 ? -6.808 -6.823 -5.278 1.00 92.19 528 SER A CA 1
ATOM 3915 C C . SER A 1 528 ? -7.685 -7.764 -6.101 1.00 92.19 528 SER A C 1
ATOM 3917 O O . SER A 1 528 ? -8.803 -8.074 -5.689 1.00 92.19 528 SER A O 1
ATOM 3919 N N . MET A 1 529 ? -7.166 -8.284 -7.218 1.00 96.00 529 MET A N 1
ATOM 3920 C CA . MET A 1 529 ? -7.842 -9.310 -8.014 1.00 96.00 529 MET A CA 1
ATOM 3921 C C . MET A 1 529 ? -8.131 -10.555 -7.167 1.00 96.00 529 MET A C 1
ATOM 3923 O O . MET A 1 529 ? -9.267 -11.021 -7.100 1.00 96.00 529 MET A O 1
ATOM 3927 N N . GLU A 1 530 ? -7.118 -11.067 -6.468 1.00 95.44 530 GLU A N 1
ATOM 3928 C CA . GLU A 1 530 ? -7.259 -12.236 -5.600 1.00 95.44 530 GLU A CA 1
ATOM 3929 C C . GLU A 1 530 ? -8.216 -11.979 -4.440 1.00 95.44 530 GLU A C 1
ATOM 3931 O O . GLU A 1 530 ? -9.033 -12.840 -4.113 1.00 95.44 530 GLU A O 1
ATOM 3936 N N . LYS A 1 531 ? -8.207 -10.768 -3.873 1.00 93.44 531 LYS A N 1
ATOM 3937 C CA . LYS A 1 531 ? -9.160 -10.385 -2.834 1.00 93.44 531 LYS A CA 1
ATOM 3938 C C . LYS A 1 531 ? -10.603 -10.421 -3.337 1.00 93.44 531 LYS A C 1
ATOM 3940 O O . LYS A 1 531 ? -11.491 -10.856 -2.598 1.00 93.44 531 LYS A O 1
ATOM 3945 N N . LEU A 1 532 ? -10.857 -9.990 -4.570 1.00 93.50 532 LEU A N 1
ATOM 3946 C CA . LEU A 1 532 ? -12.184 -10.074 -5.182 1.00 93.50 532 LEU A CA 1
ATOM 3947 C C . LEU A 1 532 ? -12.571 -11.520 -5.510 1.00 93.50 532 LEU A C 1
ATOM 3949 O O . LEU A 1 532 ? -13.730 -11.890 -5.316 1.00 93.50 532 LEU A O 1
ATOM 3953 N N . LEU A 1 533 ? -11.613 -12.358 -5.914 1.00 93.12 533 LEU A N 1
ATOM 3954 C CA . LEU A 1 533 ? -11.836 -13.790 -6.111 1.00 93.12 533 LEU A CA 1
ATOM 3955 C C . LEU A 1 533 ? -12.207 -14.502 -4.800 1.00 93.12 533 LEU A C 1
ATOM 3957 O O . LEU A 1 533 ? -13.230 -15.186 -4.751 1.00 93.12 533 LEU A O 1
ATOM 3961 N N . ASP A 1 534 ? -11.444 -14.290 -3.724 1.00 90.62 534 ASP A N 1
ATOM 3962 C CA . ASP A 1 534 ? -11.749 -14.816 -2.384 1.00 90.62 534 ASP A CA 1
ATOM 3963 C C . ASP A 1 534 ? -13.111 -14.307 -1.880 1.00 90.62 534 ASP A C 1
ATOM 3965 O O . ASP A 1 534 ? -13.851 -15.028 -1.210 1.00 90.62 534 ASP A O 1
ATOM 3969 N N . SER A 1 535 ? -13.482 -13.078 -2.253 1.00 88.19 535 SER A N 1
ATOM 3970 C CA . SER A 1 535 ? -14.784 -12.479 -1.928 1.00 88.19 535 SER A CA 1
ATOM 3971 C C . SER A 1 535 ? -15.935 -12.997 -2.802 1.00 88.19 535 SER A C 1
ATOM 3973 O O . SER A 1 535 ? -17.065 -12.545 -2.626 1.00 88.19 535 SER A O 1
ATOM 3975 N N . GLN A 1 536 ? -15.672 -13.930 -3.728 1.00 87.62 536 GLN A N 1
ATOM 3976 C CA . GLN A 1 536 ? -16.636 -14.453 -4.705 1.00 87.62 536 GLN A CA 1
ATOM 3977 C C . GLN A 1 536 ? -17.264 -13.362 -5.589 1.00 87.62 536 GLN A C 1
ATOM 3979 O O . GLN A 1 536 ? -18.400 -13.497 -6.035 1.00 87.62 536 GLN A O 1
ATOM 3984 N N . MET A 1 537 ? -16.523 -12.281 -5.841 1.00 89.75 537 MET A N 1
ATOM 3985 C CA . MET A 1 537 ? -16.927 -11.184 -6.728 1.00 89.75 537 MET A CA 1
ATOM 3986 C C . MET A 1 537 ? -16.370 -11.332 -8.148 1.00 89.75 537 MET A C 1
ATOM 3988 O O . MET A 1 537 ? -16.729 -10.547 -9.016 1.00 89.75 537 MET A O 1
ATOM 3992 N N . LEU A 1 538 ? -15.503 -12.323 -8.382 1.00 92.19 538 LEU A N 1
ATOM 3993 C CA . LEU A 1 538 ? -15.028 -12.713 -9.708 1.00 92.19 538 LEU A CA 1
ATOM 3994 C C . LEU A 1 538 ? -15.532 -14.115 -10.051 1.00 92.19 538 LEU A C 1
ATOM 3996 O O . LEU A 1 538 ? -15.373 -15.058 -9.265 1.00 92.19 538 LEU A O 1
ATOM 4000 N N . ASP A 1 539 ? -16.101 -14.261 -11.242 1.00 90.25 539 ASP A N 1
ATOM 4001 C CA . ASP A 1 539 ? -16.551 -15.535 -11.804 1.00 90.25 539 ASP A CA 1
ATOM 4002 C C . ASP A 1 539 ? -15.414 -16.288 -12.495 1.00 90.25 539 ASP A C 1
ATOM 4004 O O . ASP A 1 539 ? -15.416 -17.521 -12.520 1.00 90.25 539 ASP A O 1
ATOM 4008 N N . ALA A 1 540 ? -14.426 -15.558 -13.013 1.00 92.12 540 ALA A N 1
ATOM 4009 C CA . ALA A 1 540 ? -13.265 -16.122 -13.683 1.00 92.12 540 ALA A CA 1
ATOM 4010 C C . ALA A 1 540 ? -12.026 -15.223 -13.560 1.00 92.12 540 ALA A C 1
ATOM 4012 O O . ALA A 1 540 ? -12.128 -14.034 -13.245 1.00 92.12 540 ALA A O 1
ATOM 4013 N N . VAL A 1 541 ? -10.857 -15.805 -13.835 1.00 95.56 541 VAL A N 1
ATOM 4014 C CA . VAL A 1 541 ? -9.563 -15.114 -13.823 1.00 95.56 541 VAL A CA 1
ATOM 4015 C C . VAL A 1 541 ? -8.778 -15.432 -15.093 1.00 95.56 541 VAL A C 1
ATOM 4017 O O . VAL A 1 541 ? -8.659 -16.596 -15.480 1.00 95.56 541 VAL A O 1
ATOM 4020 N N . ILE A 1 542 ? -8.227 -14.385 -15.706 1.00 98.31 542 ILE A N 1
ATOM 4021 C CA . ILE A 1 542 ? -7.246 -14.450 -16.788 1.00 98.31 542 ILE A CA 1
ATOM 4022 C C . ILE A 1 542 ? -5.986 -13.709 -16.322 1.00 98.31 542 ILE A C 1
ATOM 4024 O O . ILE A 1 542 ? -5.852 -12.497 -16.451 1.00 98.31 542 ILE A O 1
ATOM 4028 N N . ASP A 1 543 ? -5.053 -14.446 -15.744 1.00 98.25 543 ASP A N 1
ATOM 4029 C CA . ASP A 1 543 ? -3.837 -13.921 -15.137 1.00 98.25 543 ASP A CA 1
ATOM 4030 C C . ASP A 1 543 ? -2.697 -13.863 -16.171 1.00 98.25 543 ASP A C 1
ATOM 4032 O O . ASP A 1 543 ? -1.765 -14.668 -16.139 1.00 98.25 543 ASP A O 1
ATOM 4036 N N . LEU A 1 544 ? -2.823 -12.975 -17.165 1.00 98.06 544 LEU A N 1
ATOM 4037 C CA . LEU A 1 544 ? -1.861 -12.878 -18.272 1.00 98.06 544 LEU A CA 1
ATOM 4038 C C . LEU A 1 544 ? -0.497 -12.349 -17.837 1.00 98.06 544 LEU A C 1
ATOM 4040 O O . LEU A 1 544 ? 0.512 -12.729 -18.427 1.00 98.06 544 LEU A O 1
ATOM 4044 N N . THR A 1 545 ? -0.472 -11.474 -16.835 1.00 98.50 545 THR A N 1
ATOM 4045 C CA . THR A 1 545 ? 0.729 -10.746 -16.434 1.00 98.50 545 THR A CA 1
ATOM 4046 C C . THR A 1 545 ? 1.115 -11.104 -15.006 1.00 98.50 545 THR A C 1
ATOM 4048 O O . THR A 1 545 ? 0.620 -10.524 -14.039 1.00 98.50 545 THR A O 1
ATOM 4051 N N . THR A 1 546 ? 2.046 -12.047 -14.870 1.00 98.25 546 THR A N 1
ATOM 4052 C CA . THR A 1 546 ? 2.519 -12.565 -13.576 1.00 98.25 546 THR A CA 1
ATOM 4053 C C . THR A 1 546 ? 3.817 -11.907 -13.088 1.00 98.25 546 THR A C 1
ATOM 4055 O O . THR A 1 546 ? 4.486 -12.451 -12.212 1.00 98.25 546 THR A O 1
ATOM 4058 N N . THR A 1 547 ? 4.170 -10.733 -13.626 1.00 98.12 547 THR A N 1
ATOM 4059 C CA . THR A 1 547 ? 5.410 -9.973 -13.337 1.00 98.12 547 THR A CA 1
ATOM 4060 C C . THR A 1 547 ? 5.665 -9.683 -11.853 1.00 98.12 547 THR A C 1
ATOM 4062 O O . THR A 1 547 ? 6.806 -9.604 -11.419 1.00 98.12 547 THR A O 1
ATOM 4065 N N . GLU A 1 548 ? 4.626 -9.640 -11.016 1.00 98.00 548 GLU A N 1
ATOM 4066 C CA . GLU A 1 548 ? 4.767 -9.447 -9.562 1.00 98.00 548 GLU A CA 1
ATOM 4067 C C . GLU A 1 548 ? 5.645 -10.537 -8.903 1.00 98.00 548 GLU A C 1
ATOM 4069 O O . GLU A 1 548 ? 6.219 -10.326 -7.830 1.00 98.00 548 GLU A O 1
ATOM 4074 N N . VAL A 1 549 ? 5.761 -11.711 -9.541 1.00 98.25 549 VAL A N 1
ATOM 4075 C CA . VAL A 1 549 ? 6.656 -12.797 -9.119 1.00 98.25 549 VAL A CA 1
ATOM 4076 C C . VAL A 1 549 ? 8.131 -12.433 -9.353 1.00 98.25 549 VAL A C 1
ATOM 4078 O O . VAL A 1 549 ? 8.966 -12.812 -8.533 1.00 98.25 549 VAL A O 1
ATOM 4081 N N . CYS A 1 550 ? 8.461 -11.663 -10.396 1.00 96.56 550 CYS A N 1
ATOM 4082 C CA . CYS A 1 550 ? 9.816 -11.153 -10.650 1.00 96.56 550 CYS A CA 1
ATOM 4083 C C . CYS A 1 550 ? 10.296 -10.307 -9.481 1.00 96.56 550 CYS A C 1
ATOM 4085 O O . CYS A 1 550 ? 11.345 -10.569 -8.891 1.00 96.56 550 CYS A O 1
ATOM 4087 N N . ASP A 1 551 ? 9.471 -9.340 -9.097 1.00 96.12 551 ASP A N 1
ATOM 4088 C CA . ASP A 1 551 ? 9.748 -8.431 -7.998 1.00 96.12 551 ASP A CA 1
ATOM 4089 C C . ASP A 1 551 ? 9.844 -9.171 -6.664 1.00 96.12 551 ASP A C 1
ATOM 4091 O O . ASP A 1 551 ? 10.733 -8.883 -5.870 1.00 96.12 551 ASP A O 1
ATOM 4095 N N . MET A 1 552 ? 9.015 -10.187 -6.425 1.00 96.81 552 MET A N 1
ATOM 4096 C CA . MET A 1 552 ? 9.141 -11.018 -5.223 1.00 96.81 552 MET A CA 1
ATOM 4097 C C . MET A 1 552 ? 10.470 -11.798 -5.193 1.00 96.81 552 MET A C 1
ATOM 4099 O O . MET A 1 552 ? 11.115 -11.901 -4.150 1.00 96.81 552 MET A O 1
ATOM 4103 N N . VAL A 1 553 ? 10.908 -12.336 -6.334 1.00 95.25 553 VAL A N 1
ATOM 4104 C CA . VAL A 1 553 ? 12.128 -13.153 -6.453 1.00 95.25 553 VAL A CA 1
ATOM 4105 C C . VAL A 1 553 ? 13.405 -12.308 -6.371 1.00 95.25 553 VAL A C 1
ATOM 4107 O O . VAL A 1 553 ? 14.389 -12.752 -5.765 1.00 95.25 553 VAL A O 1
ATOM 4110 N N . ALA A 1 554 ? 13.399 -11.110 -6.954 1.00 93.12 554 ALA A N 1
ATOM 4111 C CA . ALA A 1 554 ? 14.552 -10.212 -7.037 1.00 93.12 554 ALA A CA 1
ATOM 4112 C C . ALA A 1 554 ? 14.506 -9.043 -6.024 1.00 93.12 554 ALA A C 1
ATOM 4114 O O . ALA A 1 554 ? 15.465 -8.277 -5.899 1.00 93.12 554 ALA A O 1
ATOM 4115 N N . GLY A 1 555 ? 13.441 -8.905 -5.238 1.00 92.94 555 GLY A N 1
ATOM 4116 C CA . GLY A 1 555 ? 13.274 -7.790 -4.300 1.00 92.94 555 GLY A CA 1
ATOM 4117 C C . GLY A 1 555 ? 13.004 -6.453 -4.997 1.00 92.94 555 GLY A C 1
ATOM 4118 O O . GLY A 1 555 ? 13.597 -5.446 -4.617 1.00 92.94 555 GLY A O 1
ATOM 4119 N N . GLY A 1 556 ? 12.162 -6.475 -6.030 1.00 92.25 556 GLY A N 1
ATOM 4120 C CA . GLY A 1 556 ? 11.609 -5.291 -6.687 1.00 92.25 556 GLY A CA 1
ATOM 4121 C C . GLY A 1 556 ? 10.495 -4.621 -5.873 1.00 92.25 556 GLY A C 1
ATOM 4122 O O . GLY A 1 556 ? 10.064 -5.125 -4.832 1.00 92.25 556 GLY A O 1
ATOM 4123 N N . VAL A 1 557 ? 10.036 -3.459 -6.337 1.00 91.44 557 VAL A N 1
ATOM 4124 C CA . VAL A 1 557 ? 9.117 -2.571 -5.597 1.00 91.44 557 VAL A CA 1
ATOM 4125 C C . VAL A 1 557 ? 7.645 -2.973 -5.716 1.00 91.44 557 VAL A C 1
ATOM 4127 O O . VAL A 1 557 ? 6.843 -2.637 -4.848 1.00 91.44 557 VAL A O 1
ATOM 4130 N N . PHE A 1 558 ? 7.288 -3.733 -6.748 1.00 93.56 558 PHE A N 1
ATOM 4131 C CA . PHE A 1 558 ? 5.936 -4.204 -7.048 1.00 93.56 558 PHE A CA 1
ATOM 4132 C C . PHE A 1 558 ? 5.768 -5.703 -6.769 1.00 93.56 558 PHE A C 1
ATOM 4134 O O . PHE A 1 558 ? 5.072 -6.430 -7.480 1.00 93.56 558 PHE A O 1
ATOM 4141 N N . ALA A 1 559 ? 6.403 -6.175 -5.696 1.00 93.88 559 ALA A N 1
ATOM 4142 C CA . ALA A 1 559 ? 6.415 -7.581 -5.326 1.00 93.88 559 ALA A CA 1
ATOM 4143 C C . ALA A 1 559 ? 5.025 -8.132 -4.969 1.00 93.88 559 ALA A C 1
ATOM 4145 O O . ALA A 1 559 ? 4.230 -7.526 -4.232 1.00 93.88 559 ALA A O 1
ATOM 4146 N N . ALA A 1 560 ? 4.770 -9.352 -5.443 1.00 94.50 560 ALA A N 1
ATOM 4147 C CA . ALA A 1 560 ? 3.743 -10.215 -4.881 1.00 94.50 560 ALA A CA 1
ATOM 4148 C C . ALA A 1 560 ? 4.128 -10.657 -3.456 1.00 94.50 560 ALA A C 1
ATOM 4150 O O . ALA A 1 560 ? 5.271 -10.523 -3.019 1.00 94.50 560 ALA A O 1
ATOM 4151 N N . THR A 1 561 ? 3.163 -11.213 -2.726 1.00 92.31 561 THR A N 1
ATOM 4152 C CA . THR A 1 561 ? 3.433 -11.936 -1.476 1.00 92.31 561 THR A CA 1
ATOM 4153 C C . THR A 1 561 ? 3.564 -13.433 -1.756 1.00 92.31 561 THR A C 1
ATOM 4155 O O . THR A 1 561 ? 3.166 -13.915 -2.817 1.00 92.31 561 THR A O 1
ATOM 4158 N N . GLU A 1 562 ? 4.032 -14.198 -0.770 1.00 92.62 562 GLU A N 1
ATOM 4159 C CA . GLU A 1 562 ? 4.118 -15.664 -0.865 1.00 92.62 562 GLU A CA 1
ATOM 4160 C C . GLU A 1 562 ? 2.754 -16.354 -1.093 1.00 92.62 562 GLU A C 1
ATOM 4162 O O . GLU A 1 562 ? 2.715 -17.491 -1.559 1.00 92.62 562 GLU A O 1
ATOM 4167 N N . ASP A 1 563 ? 1.628 -15.676 -0.809 1.00 93.00 563 ASP A N 1
ATOM 4168 C CA . ASP A 1 563 ? 0.274 -16.186 -1.094 1.00 93.00 563 ASP A CA 1
ATOM 4169 C C . ASP A 1 563 ? -0.184 -15.916 -2.539 1.00 93.00 563 ASP A C 1
ATOM 4171 O O . ASP A 1 563 ? -1.328 -16.226 -2.854 1.00 93.00 563 ASP A O 1
ATOM 4175 N N . ARG A 1 564 ? 0.650 -15.371 -3.442 1.00 97.12 564 ARG A N 1
ATOM 4176 C CA . ARG A 1 564 ? 0.250 -15.183 -4.851 1.00 97.12 564 ARG A CA 1
ATOM 4177 C C . ARG A 1 564 ? -0.215 -16.512 -5.456 1.00 97.12 564 ARG A C 1
ATOM 4179 O O . ARG A 1 564 ? 0.394 -17.560 -5.235 1.00 97.12 564 ARG A O 1
ATOM 4186 N N . PHE A 1 565 ? -1.307 -16.464 -6.212 1.00 97.56 565 PHE A N 1
ATOM 4187 C CA . PHE A 1 565 ? -2.127 -17.573 -6.720 1.00 97.56 565 PHE A CA 1
ATOM 4188 C C . PHE A 1 565 ? -2.981 -18.294 -5.661 1.00 97.56 565 PHE A C 1
ATOM 4190 O O . PHE A 1 565 ? -3.761 -19.191 -5.997 1.00 97.56 565 PHE A O 1
ATOM 4197 N N . GLY A 1 566 ? -2.881 -17.904 -4.390 1.00 95.38 566 GLY A N 1
ATOM 4198 C CA . GLY A 1 566 ? -3.556 -18.530 -3.257 1.00 95.38 566 GLY A CA 1
ATOM 4199 C C . GLY A 1 566 ? -5.073 -18.488 -3.378 1.00 95.38 566 GLY A C 1
ATOM 4200 O O . GLY A 1 566 ? -5.730 -19.508 -3.159 1.00 95.38 566 GLY A O 1
ATOM 4201 N N . ALA A 1 567 ? -5.639 -17.354 -3.802 1.00 94.25 567 ALA A N 1
ATOM 4202 C CA . ALA A 1 567 ? -7.082 -17.245 -4.016 1.00 94.25 567 ALA A CA 1
ATOM 4203 C C . ALA A 1 567 ? -7.571 -18.184 -5.130 1.00 94.25 567 ALA A C 1
ATOM 4205 O O . ALA A 1 567 ? -8.601 -18.835 -4.975 1.00 94.25 567 ALA A O 1
ATOM 4206 N N . SER A 1 568 ? -6.809 -18.336 -6.218 1.00 95.06 568 SER A N 1
ATOM 4207 C CA . SER A 1 568 ? -7.130 -19.276 -7.304 1.00 95.06 568 SER A CA 1
ATOM 4208 C C . SER A 1 568 ? -7.094 -20.732 -6.831 1.00 95.06 568 SER A C 1
ATOM 4210 O O . SER A 1 568 ? -7.988 -21.512 -7.161 1.00 95.06 568 SER A O 1
ATOM 4212 N N . ILE A 1 569 ? -6.110 -21.086 -5.995 1.00 95.38 569 ILE A N 1
ATOM 4213 C CA . ILE A 1 569 ? -6.016 -22.409 -5.359 1.00 95.38 569 ILE A CA 1
ATOM 4214 C C . ILE A 1 569 ? -7.244 -22.674 -4.478 1.00 95.38 569 ILE A C 1
ATOM 4216 O O . ILE A 1 569 ? -7.854 -23.737 -4.580 1.00 95.38 569 ILE A O 1
ATOM 4220 N N . ARG A 1 570 ? -7.624 -21.709 -3.630 1.00 92.75 570 ARG A N 1
ATOM 4221 C CA . ARG A 1 570 ? -8.769 -21.831 -2.714 1.00 92.75 570 ARG A CA 1
ATOM 4222 C C . ARG A 1 570 ? -10.107 -21.872 -3.451 1.00 92.75 570 ARG A C 1
ATOM 4224 O O . ARG A 1 570 ? -10.988 -22.634 -3.061 1.00 92.75 570 ARG A O 1
ATOM 4231 N N . ALA A 1 571 ? -10.263 -21.066 -4.499 1.00 91.31 571 ALA A N 1
ATOM 4232 C CA . ALA A 1 571 ? -11.514 -20.935 -5.239 1.00 91.31 571 ALA A CA 1
ATOM 4233 C C . ALA A 1 571 ? -11.861 -22.187 -6.055 1.00 91.31 571 ALA A C 1
ATOM 4235 O O . ALA A 1 571 ? -13.041 -22.448 -6.281 1.00 91.31 571 ALA A O 1
ATOM 4236 N N . GLY A 1 572 ? -10.859 -22.939 -6.529 1.00 90.12 572 GLY A N 1
ATOM 4237 C CA . GLY A 1 572 ? -11.071 -24.138 -7.350 1.00 90.12 572 GLY A CA 1
ATOM 4238 C C . GLY A 1 572 ? -11.761 -23.867 -8.696 1.00 90.12 572 GLY A C 1
ATOM 4239 O O . GLY A 1 572 ? -12.249 -24.799 -9.336 1.00 90.12 572 GLY A O 1
ATOM 4240 N N . LYS A 1 573 ? -11.830 -22.599 -9.123 1.00 90.06 573 LYS A N 1
ATOM 4241 C CA . LYS A 1 573 ? -12.394 -22.173 -10.412 1.00 90.06 573 LYS A CA 1
ATOM 4242 C C . LYS A 1 573 ? -11.383 -22.411 -11.545 1.00 90.06 573 LYS A C 1
ATOM 4244 O O . LYS A 1 573 ? -10.192 -22.553 -11.263 1.00 90.06 573 LYS A O 1
ATOM 4249 N N . PRO A 1 574 ? -11.826 -22.446 -12.818 1.00 94.44 574 PRO A N 1
ATOM 4250 C CA . PRO A 1 574 ? -10.902 -22.471 -13.942 1.00 94.44 574 PRO A CA 1
ATOM 4251 C C . PRO A 1 574 ? -9.919 -21.297 -13.882 1.00 94.44 574 PRO A C 1
ATOM 4253 O O . PRO A 1 574 ? -10.320 -20.155 -13.658 1.00 94.44 574 PRO A O 1
ATOM 4256 N N . TYR A 1 575 ? -8.640 -21.592 -14.085 1.00 97.50 575 TYR A N 1
ATOM 4257 C CA . TYR A 1 575 ? -7.552 -20.626 -14.084 1.00 97.50 575 TYR A CA 1
ATOM 4258 C C . TYR A 1 575 ? -6.874 -20.611 -15.450 1.00 97.50 575 TYR A C 1
ATOM 4260 O O . TYR A 1 575 ? -6.437 -21.647 -15.966 1.00 97.50 575 TYR A O 1
ATOM 4268 N N . ILE A 1 576 ? -6.781 -19.419 -16.028 1.00 98.50 576 ILE A N 1
ATOM 4269 C CA . ILE A 1 576 ? -6.056 -19.169 -17.266 1.00 98.50 576 ILE A CA 1
ATOM 4270 C C . ILE A 1 576 ? -4.946 -18.187 -16.935 1.00 98.50 576 ILE A C 1
ATOM 4272 O O . ILE A 1 576 ? -5.238 -17.096 -16.463 1.00 98.50 576 ILE A O 1
ATOM 4276 N N . GLY A 1 577 ? -3.693 -18.571 -17.152 1.00 98.25 577 GLY A N 1
ATOM 4277 C CA . GLY A 1 577 ? -2.533 -17.729 -16.858 1.00 98.25 577 GLY A CA 1
ATOM 4278 C C . GLY A 1 577 ? -1.526 -17.709 -17.999 1.00 98.25 577 GLY A C 1
ATOM 4279 O O . GLY A 1 577 ? -1.586 -18.549 -18.899 1.00 98.25 577 GLY A O 1
ATOM 4280 N N . ALA A 1 578 ? -0.599 -16.759 -17.968 1.00 98.56 578 ALA A N 1
ATOM 4281 C CA . ALA A 1 578 ? 0.523 -16.703 -18.899 1.00 98.56 578 ALA A CA 1
ATOM 4282 C C . ALA A 1 578 ? 1.779 -16.137 -18.229 1.00 98.56 578 ALA A C 1
ATOM 4284 O O . ALA A 1 578 ? 1.710 -15.521 -17.171 1.00 98.56 578 ALA A O 1
ATOM 4285 N N . ALA A 1 579 ? 2.928 -16.331 -18.874 1.00 97.75 579 ALA A N 1
ATOM 4286 C CA . ALA A 1 579 ? 4.228 -15.831 -18.425 1.00 97.75 579 ALA A CA 1
ATOM 4287 C C . ALA A 1 579 ? 4.463 -14.328 -18.718 1.00 97.75 579 ALA A C 1
ATOM 4289 O O . ALA A 1 579 ? 5.604 -13.904 -18.891 1.00 97.75 579 ALA A O 1
ATOM 4290 N N . GLY A 1 580 ? 3.406 -13.518 -18.820 1.00 98.19 580 GLY A N 1
ATOM 4291 C CA . GLY A 1 580 ? 3.514 -12.133 -19.272 1.00 98.19 580 GLY A CA 1
ATOM 4292 C C . GLY A 1 580 ? 4.343 -11.254 -18.346 1.00 98.19 580 GLY A C 1
ATOM 4293 O O . GLY A 1 580 ? 4.158 -11.266 -17.125 1.00 98.19 580 GLY A O 1
ATOM 4294 N N . ALA A 1 581 ? 5.224 -10.466 -18.959 1.00 97.94 581 ALA A N 1
ATOM 4295 C CA . ALA A 1 581 ? 6.166 -9.564 -18.307 1.00 97.94 581 ALA A CA 1
ATOM 4296 C C . ALA A 1 581 ? 7.075 -10.235 -17.250 1.00 97.94 581 ALA A C 1
ATOM 4298 O O . ALA A 1 581 ? 7.543 -9.568 -16.325 1.00 97.94 581 ALA A O 1
ATOM 4299 N N . LEU A 1 582 ? 7.325 -11.552 -17.352 1.00 98.19 582 LEU A N 1
ATOM 4300 C CA . LEU A 1 582 ? 8.285 -12.241 -16.475 1.00 98.19 582 LEU A CA 1
ATOM 4301 C C . LEU A 1 582 ? 9.763 -11.925 -16.810 1.00 98.19 582 LEU A C 1
ATOM 4303 O O . LEU A 1 582 ? 10.688 -12.391 -16.145 1.00 98.19 582 LEU A O 1
ATOM 4307 N N . ASP A 1 583 ? 9.993 -11.089 -17.816 1.00 98.06 583 ASP A N 1
ATOM 4308 C CA . ASP A 1 583 ? 11.287 -10.588 -18.267 1.00 98.06 583 ASP A CA 1
ATOM 4309 C C . ASP A 1 583 ? 11.797 -9.376 -17.468 1.00 98.06 583 ASP A C 1
ATOM 4311 O O . ASP A 1 583 ? 12.934 -8.957 -17.668 1.00 98.06 583 ASP A O 1
ATOM 4315 N N . MET A 1 584 ? 11.017 -8.806 -16.543 1.00 97.75 584 MET A N 1
ATOM 4316 C CA . MET A 1 584 ? 11.389 -7.554 -15.872 1.00 97.75 584 MET A CA 1
ATOM 4317 C C . MET A 1 584 ? 11.113 -7.524 -14.372 1.00 97.75 584 MET A C 1
ATOM 4319 O O . MET A 1 584 ? 10.067 -7.962 -13.910 1.00 97.75 584 MET A O 1
ATOM 4323 N N . VAL A 1 585 ? 12.056 -6.948 -13.627 1.00 97.12 585 VAL A N 1
ATOM 4324 C CA . VAL A 1 585 ? 11.921 -6.571 -12.214 1.00 97.12 585 VAL A CA 1
ATOM 4325 C C . VAL A 1 585 ? 11.771 -5.060 -12.134 1.00 97.12 585 VAL A C 1
ATOM 4327 O O . VAL A 1 585 ? 12.550 -4.337 -12.761 1.00 97.12 585 VAL A O 1
ATOM 4330 N N . ASN A 1 586 ? 10.825 -4.575 -11.338 1.00 95.44 586 ASN A N 1
ATOM 4331 C CA . ASN A 1 586 ? 10.619 -3.143 -11.165 1.00 95.44 586 ASN A CA 1
ATOM 4332 C C . ASN A 1 586 ? 11.414 -2.610 -9.970 1.00 95.44 586 ASN A C 1
ATOM 4334 O O . ASN A 1 586 ? 11.335 -3.126 -8.854 1.00 95.44 586 ASN A O 1
ATOM 4338 N N . PHE A 1 587 ? 12.130 -1.516 -10.186 1.00 93.69 587 PHE A N 1
ATOM 4339 C CA . PHE A 1 587 ? 12.692 -0.669 -9.141 1.00 93.69 587 PHE A CA 1
ATOM 4340 C C . PHE A 1 587 ? 12.143 0.750 -9.276 1.00 93.69 587 PHE A C 1
ATOM 4342 O O . PHE A 1 587 ? 11.520 1.092 -10.284 1.00 93.69 587 PHE A O 1
ATOM 4349 N N . ASN A 1 588 ? 12.385 1.579 -8.257 1.00 89.56 588 ASN A N 1
ATOM 4350 C CA . ASN A 1 588 ? 12.093 3.004 -8.354 1.00 89.56 588 ASN A CA 1
ATOM 4351 C C . ASN A 1 588 ? 13.137 3.686 -9.274 1.00 89.56 588 ASN A C 1
ATOM 4353 O O . ASN A 1 588 ? 13.616 3.097 -10.250 1.00 89.56 588 ASN A O 1
ATOM 4357 N N . ALA A 1 589 ? 13.501 4.938 -8.997 1.00 84.00 589 ALA A N 1
ATOM 4358 C CA . ALA A 1 589 ? 14.492 5.665 -9.783 1.00 84.00 589 ALA A CA 1
ATOM 4359 C C . ALA A 1 589 ? 15.837 4.895 -9.880 1.00 84.00 589 ALA A C 1
ATOM 4361 O O . ALA A 1 589 ? 16.145 4.109 -8.977 1.00 84.00 589 ALA A O 1
ATOM 4362 N N . PRO A 1 590 ? 16.636 5.081 -10.949 1.00 79.94 590 PRO A N 1
ATOM 4363 C CA . PRO A 1 590 ? 17.826 4.259 -11.214 1.00 79.94 590 PRO A CA 1
ATOM 4364 C C . PRO A 1 590 ? 18.837 4.189 -10.060 1.00 79.94 590 PRO A C 1
ATOM 4366 O O . PRO A 1 590 ? 19.462 3.158 -9.834 1.00 79.94 590 PRO A O 1
ATOM 4369 N N . ASP A 1 591 ? 18.960 5.263 -9.285 1.00 86.25 591 ASP A N 1
ATOM 4370 C CA . ASP A 1 591 ? 19.829 5.382 -8.110 1.00 86.25 591 ASP A CA 1
ATOM 4371 C C . ASP A 1 591 ? 19.332 4.593 -6.886 1.00 86.25 591 ASP A C 1
ATOM 4373 O O . ASP A 1 591 ? 20.094 4.331 -5.957 1.00 86.25 591 ASP A O 1
ATOM 4377 N N . THR A 1 592 ? 18.063 4.180 -6.887 1.00 87.44 592 THR A N 1
ATOM 4378 C CA . THR A 1 592 ? 17.469 3.337 -5.839 1.00 87.44 592 THR A CA 1
ATOM 4379 C C . THR A 1 592 ? 17.678 1.845 -6.085 1.00 87.44 592 THR A C 1
ATOM 4381 O O . THR A 1 592 ? 17.402 1.034 -5.196 1.00 87.44 592 THR A O 1
ATOM 4384 N N . VAL A 1 593 ? 18.149 1.463 -7.279 1.00 88.19 593 VAL A N 1
ATOM 4385 C CA . VAL A 1 593 ? 18.415 0.065 -7.612 1.00 88.19 593 VAL A CA 1
ATOM 4386 C C . VAL A 1 593 ? 19.507 -0.464 -6.672 1.00 88.19 593 VAL A C 1
ATOM 4388 O O . VAL A 1 593 ? 20.585 0.127 -6.587 1.00 88.19 593 VAL A O 1
ATOM 4391 N N . PRO A 1 594 ? 19.272 -1.581 -5.955 1.00 90.00 594 PRO A N 1
ATOM 4392 C CA . PRO A 1 594 ? 20.260 -2.134 -5.039 1.00 90.00 594 PRO A CA 1
ATOM 4393 C C . PRO A 1 594 ? 21.609 -2.402 -5.714 1.00 90.00 594 PRO A C 1
ATOM 4395 O O . PRO A 1 594 ? 21.670 -3.057 -6.749 1.00 90.00 594 PRO A O 1
ATOM 4398 N N . GLU A 1 595 ? 22.697 -2.000 -5.056 1.00 90.19 595 GLU A N 1
ATOM 4399 C CA . GLU A 1 595 ? 24.080 -2.111 -5.553 1.00 90.19 595 GLU A CA 1
ATOM 4400 C C . GLU A 1 595 ? 24.468 -3.520 -6.044 1.00 90.19 595 GLU A C 1
ATOM 4402 O O . GLU A 1 595 ? 25.233 -3.687 -6.990 1.00 90.19 595 GLU A O 1
ATOM 4407 N N . ARG A 1 596 ? 23.882 -4.567 -5.448 1.00 92.44 596 ARG A N 1
ATOM 4408 C CA . ARG A 1 596 ? 24.072 -5.965 -5.876 1.00 92.44 596 ARG A CA 1
ATOM 4409 C C . ARG A 1 596 ? 23.642 -6.242 -7.325 1.00 92.44 596 ARG A C 1
ATOM 4411 O O . ARG A 1 596 ? 24.016 -7.272 -7.871 1.00 92.44 596 ARG A O 1
ATOM 4418 N N . TYR A 1 597 ? 22.847 -5.357 -7.924 1.00 94.25 597 TYR A N 1
ATOM 4419 C CA . TYR A 1 597 ? 22.401 -5.430 -9.313 1.00 94.25 597 TYR A CA 1
ATOM 4420 C C . TYR A 1 597 ? 23.231 -4.557 -10.262 1.00 94.25 597 TYR A C 1
ATOM 4422 O O . TYR A 1 597 ? 22.880 -4.422 -11.433 1.00 94.25 597 TYR A O 1
ATOM 4430 N N . ARG A 1 598 ? 24.355 -3.986 -9.809 1.00 88.38 598 ARG A N 1
ATOM 4431 C CA . ARG A 1 598 ? 25.285 -3.265 -10.687 1.00 88.38 598 ARG A CA 1
ATOM 4432 C C . ARG A 1 598 ? 25.678 -4.129 -11.891 1.00 88.38 598 ARG A C 1
ATOM 4434 O O . ARG A 1 598 ? 26.050 -5.289 -11.742 1.00 88.38 598 ARG A O 1
ATOM 4441 N N . GLY A 1 599 ? 25.623 -3.540 -13.086 1.00 88.56 599 GLY A N 1
ATOM 4442 C CA . GLY A 1 599 ? 25.987 -4.208 -14.341 1.00 88.56 599 GLY A CA 1
ATOM 4443 C C . GLY A 1 599 ? 24.883 -5.073 -14.954 1.00 88.56 599 GLY A C 1
ATOM 4444 O O . GLY A 1 599 ? 25.105 -5.678 -16.000 1.00 88.56 599 GLY A O 1
ATOM 4445 N N . ARG A 1 600 ? 23.694 -5.127 -14.343 1.00 95.94 600 ARG A N 1
ATOM 4446 C CA . ARG A 1 600 ? 22.506 -5.717 -14.967 1.00 95.94 600 ARG A CA 1
ATOM 4447 C C . ARG A 1 600 ? 21.982 -4.817 -16.087 1.00 95.94 600 ARG A C 1
ATOM 4449 O O . ARG A 1 600 ? 22.280 -3.625 -16.142 1.00 95.94 600 ARG A O 1
ATOM 4456 N N . LEU A 1 601 ? 21.205 -5.406 -16.994 1.00 95.81 601 LEU A N 1
ATOM 4457 C CA . LEU A 1 601 ? 20.569 -4.671 -18.080 1.00 95.81 601 LEU A CA 1
ATOM 4458 C C . LEU A 1 601 ? 19.344 -3.921 -17.546 1.00 95.81 601 LEU A C 1
ATOM 4460 O O . LEU A 1 601 ? 18.380 -4.543 -17.095 1.00 95.81 601 LEU A O 1
ATOM 4464 N N . PHE A 1 602 ? 19.399 -2.594 -17.616 1.00 95.50 602 PHE A N 1
ATOM 4465 C CA . PHE A 1 602 ? 18.332 -1.705 -17.173 1.00 95.50 602 PHE A CA 1
ATOM 4466 C C . PHE A 1 602 ? 17.639 -1.022 -18.348 1.00 95.50 602 PHE A C 1
ATOM 4468 O O . PHE A 1 602 ? 18.249 -0.737 -19.379 1.00 95.50 602 PHE A O 1
ATOM 4475 N N . TYR A 1 603 ? 16.364 -0.717 -18.153 1.00 92.56 603 TYR A N 1
ATOM 4476 C CA . TYR A 1 603 ? 15.562 0.134 -19.012 1.00 92.56 603 TYR A CA 1
ATOM 4477 C C . TYR A 1 603 ? 14.885 1.200 -18.154 1.00 92.56 603 TYR A C 1
ATOM 4479 O O . TYR A 1 603 ? 14.073 0.898 -17.278 1.00 92.56 603 TYR A O 1
ATOM 4487 N N . GLU A 1 604 ? 15.224 2.459 -18.402 1.00 89.00 604 GLU A N 1
ATOM 4488 C CA . GLU A 1 604 ? 14.593 3.595 -17.737 1.00 89.00 604 GLU A CA 1
ATOM 4489 C C . GLU A 1 604 ? 13.218 3.837 -18.360 1.00 89.00 604 GLU A C 1
ATOM 4491 O O . GLU A 1 604 ? 13.092 4.469 -19.409 1.00 89.00 604 GLU A O 1
ATOM 4496 N N . HIS A 1 605 ? 12.169 3.307 -17.729 1.00 78.50 605 HIS A N 1
ATOM 4497 C CA . HIS A 1 605 ? 10.809 3.476 -18.232 1.00 78.50 605 HIS A CA 1
ATOM 4498 C C . HIS A 1 605 ? 10.3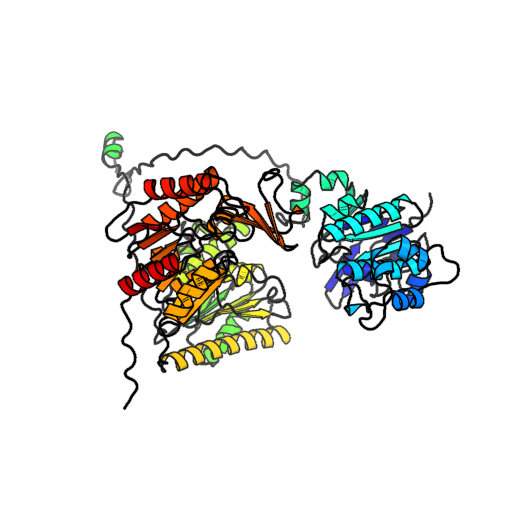35 4.924 -18.064 1.00 78.50 605 HIS A C 1
ATOM 4500 O O . HIS A 1 605 ? 9.719 5.497 -18.963 1.00 78.50 605 HIS A O 1
ATOM 4506 N N . ASN A 1 606 ? 10.614 5.514 -16.901 1.00 79.94 606 ASN A N 1
ATOM 4507 C CA . ASN A 1 606 ? 10.396 6.927 -16.609 1.00 79.94 606 ASN A CA 1
ATOM 4508 C C . ASN A 1 606 ? 11.300 7.357 -15.430 1.00 79.94 606 ASN A C 1
ATOM 4510 O O . ASN A 1 606 ? 11.921 6.500 -14.804 1.00 79.94 606 ASN A O 1
ATOM 4514 N N . PRO A 1 607 ? 11.354 8.653 -15.058 1.00 72.94 607 PRO A N 1
ATOM 4515 C CA . PRO A 1 607 ? 12.241 9.128 -13.989 1.00 72.94 607 PRO A CA 1
ATOM 4516 C C . PRO A 1 607 ? 12.018 8.507 -12.598 1.00 72.94 607 PRO A C 1
ATOM 4518 O O . PRO A 1 607 ? 12.819 8.745 -11.700 1.00 72.94 607 PRO A O 1
ATOM 4521 N N . GLN A 1 608 ? 10.912 7.791 -12.386 1.00 78.81 608 GLN A N 1
ATOM 4522 C CA . GLN A 1 608 ? 10.551 7.152 -11.120 1.00 78.81 608 GLN A CA 1
ATOM 4523 C C . GLN A 1 608 ? 10.639 5.627 -11.168 1.00 78.81 608 GLN A C 1
ATOM 4525 O O . GLN A 1 608 ? 10.613 5.022 -10.105 1.00 78.81 608 GLN A O 1
ATOM 4530 N N . ILE A 1 609 ? 10.700 5.008 -12.352 1.00 86.56 609 ILE A N 1
ATOM 4531 C CA . ILE A 1 609 ? 10.620 3.554 -12.520 1.00 86.56 609 ILE A CA 1
ATOM 4532 C C . ILE A 1 609 ? 11.718 3.072 -13.460 1.00 86.56 609 ILE A C 1
ATOM 4534 O O . ILE A 1 609 ? 11.779 3.460 -14.631 1.00 86.56 609 ILE A O 1
ATOM 4538 N N . THR A 1 610 ? 12.519 2.147 -12.944 1.00 92.06 610 THR A N 1
ATOM 4539 C CA . THR A 1 610 ? 13.578 1.454 -13.677 1.00 92.06 610 THR A CA 1
ATOM 4540 C C . THR A 1 610 ? 13.222 -0.016 -13.779 1.00 92.06 610 THR A C 1
ATOM 4542 O O . THR A 1 610 ? 12.954 -0.664 -12.769 1.00 92.06 610 THR A O 1
ATOM 4545 N N . LEU A 1 611 ? 13.230 -0.553 -14.993 1.00 96.62 611 LEU A N 1
ATOM 4546 C CA . LEU A 1 611 ? 13.032 -1.976 -15.237 1.00 96.62 611 LEU A CA 1
ATOM 4547 C C . LEU A 1 611 ? 14.398 -2.649 -15.339 1.00 96.62 611 LEU A C 1
ATOM 4549 O O . LEU A 1 611 ? 15.293 -2.135 -16.005 1.00 96.62 611 LEU A O 1
ATOM 4553 N N . MET A 1 612 ? 14.564 -3.801 -14.706 1.00 97.81 612 MET A N 1
ATOM 4554 C CA . MET A 1 612 ? 15.768 -4.627 -14.805 1.00 97.81 612 MET A CA 1
ATOM 4555 C C . MET A 1 612 ? 15.426 -5.947 -15.491 1.00 97.81 612 MET A C 1
ATOM 4557 O O . MET A 1 612 ? 14.522 -6.644 -15.033 1.00 97.81 612 MET A O 1
ATOM 4561 N N . ARG A 1 613 ? 16.165 -6.324 -16.541 1.00 98.38 613 ARG A N 1
ATOM 4562 C CA . ARG A 1 613 ? 15.968 -7.607 -17.236 1.00 98.38 613 ARG A CA 1
ATOM 4563 C C . ARG A 1 613 ? 16.285 -8.774 -16.304 1.00 98.38 613 ARG A C 1
ATOM 4565 O O . ARG A 1 613 ? 17.380 -8.811 -15.737 1.00 98.38 613 ARG A O 1
ATOM 4572 N N . THR A 1 614 ? 15.365 -9.727 -16.163 1.00 98.12 614 THR A N 1
ATOM 4573 C CA . THR A 1 614 ? 15.569 -10.964 -15.386 1.00 98.12 614 THR A CA 1
ATOM 4574 C C . THR A 1 614 ? 16.579 -11.901 -16.055 1.00 98.12 614 THR A C 1
ATOM 4576 O O . THR A 1 614 ? 16.616 -11.981 -17.281 1.00 98.12 614 THR A O 1
ATOM 4579 N N . THR A 1 615 ? 17.388 -12.619 -15.264 1.00 98.00 615 THR A N 1
ATOM 4580 C CA . THR A 1 615 ? 18.353 -13.621 -15.775 1.00 98.00 615 THR A CA 1
ATOM 4581 C C . THR A 1 615 ? 17.727 -15.012 -15.934 1.00 98.00 615 THR A C 1
ATOM 4583 O O . THR A 1 615 ? 16.656 -15.263 -15.366 1.00 98.00 615 THR A O 1
ATOM 4586 N N . PRO A 1 616 ? 18.386 -15.962 -16.628 1.00 98.31 616 PRO A N 1
ATOM 4587 C CA . PRO A 1 616 ? 17.973 -17.365 -16.635 1.00 98.31 616 PRO A CA 1
ATOM 4588 C C . PRO A 1 616 ? 17.766 -17.956 -15.231 1.00 98.31 616 PRO A C 1
ATOM 4590 O O . PRO A 1 616 ? 16.736 -18.574 -14.980 1.00 98.31 616 PRO A O 1
ATOM 4593 N N . GLU A 1 617 ? 18.666 -17.706 -14.277 1.00 97.62 617 GLU A N 1
ATOM 4594 C CA . GLU A 1 617 ? 18.573 -18.245 -12.909 1.00 97.62 617 GLU A CA 1
ATOM 4595 C C . GLU A 1 617 ? 17.376 -17.675 -12.135 1.00 97.62 617 GLU A C 1
ATOM 4597 O O . GLU A 1 617 ? 16.687 -18.391 -11.400 1.00 97.62 617 GLU A O 1
ATOM 4602 N N . GLU A 1 618 ? 17.099 -16.379 -12.295 1.00 98.19 618 GLU A N 1
ATOM 4603 C CA . GLU A 1 618 ? 15.903 -15.750 -11.729 1.00 98.19 618 GLU A CA 1
ATOM 4604 C C . GLU A 1 618 ? 14.636 -16.345 -12.355 1.00 98.19 618 GLU A C 1
ATOM 4606 O O . GLU A 1 618 ? 13.688 -16.660 -11.632 1.00 98.19 618 GLU A O 1
ATOM 4611 N N . ASN A 1 619 ? 14.644 -16.596 -13.668 1.00 98.56 619 ASN A N 1
ATOM 4612 C CA . ASN A 1 619 ? 13.561 -17.270 -14.386 1.00 98.56 619 ASN A CA 1
ATOM 4613 C C . ASN A 1 619 ? 13.307 -18.695 -13.885 1.00 98.56 619 ASN A C 1
ATOM 4615 O O . ASN A 1 619 ? 12.153 -19.069 -13.671 1.00 98.56 619 ASN A O 1
ATOM 4619 N N . GLU A 1 620 ? 14.345 -19.476 -13.587 1.00 98.69 620 GLU A N 1
ATOM 4620 C CA . GLU A 1 620 ? 14.172 -20.793 -12.965 1.00 98.69 620 GLU A CA 1
ATOM 4621 C C . GLU A 1 620 ? 13.524 -20.698 -11.575 1.00 98.69 620 GLU A C 1
ATOM 4623 O O . GLU A 1 620 ? 12.641 -21.491 -11.234 1.00 98.69 620 GLU A O 1
ATOM 4628 N N . ARG A 1 621 ? 13.927 -19.717 -10.755 1.00 98.38 621 ARG A N 1
ATOM 4629 C CA . ARG A 1 621 ? 13.322 -19.490 -9.430 1.00 98.38 621 ARG A CA 1
ATOM 4630 C C . ARG A 1 621 ? 11.846 -19.110 -9.546 1.00 98.38 621 ARG A C 1
ATOM 4632 O O . ARG A 1 621 ? 11.023 -19.664 -8.813 1.00 98.38 621 ARG A O 1
ATOM 4639 N N . MET A 1 622 ? 11.504 -18.221 -10.480 1.00 98.44 622 MET A N 1
ATOM 4640 C CA . MET A 1 622 ? 10.116 -17.845 -10.770 1.00 98.44 622 MET A CA 1
ATOM 4641 C C . MET A 1 622 ? 9.295 -19.048 -11.243 1.00 98.44 622 MET A C 1
ATOM 4643 O O . MET A 1 622 ? 8.215 -19.301 -10.709 1.00 98.44 622 MET A O 1
ATOM 4647 N N . ALA A 1 623 ? 9.832 -19.846 -12.170 1.00 98.56 623 ALA A N 1
ATOM 4648 C CA . ALA A 1 623 ? 9.199 -21.069 -12.657 1.00 98.56 623 ALA A CA 1
ATOM 4649 C C . ALA A 1 623 ? 8.914 -22.075 -11.535 1.00 98.56 623 ALA A C 1
ATOM 4651 O O . ALA A 1 623 ? 7.833 -22.661 -11.500 1.00 98.56 623 ALA A O 1
ATOM 4652 N N . ARG A 1 624 ? 9.850 -22.272 -10.596 1.00 98.62 624 ARG A N 1
ATOM 4653 C CA . ARG A 1 624 ? 9.642 -23.170 -9.446 1.00 98.62 624 ARG A CA 1
ATOM 4654 C C . ARG A 1 624 ? 8.510 -22.683 -8.549 1.00 98.62 624 ARG A C 1
ATOM 4656 O O . ARG A 1 624 ? 7.669 -23.493 -8.165 1.00 98.62 624 ARG A O 1
ATOM 4663 N N . PHE A 1 625 ? 8.462 -21.382 -8.254 1.00 98.56 625 PHE A N 1
ATOM 4664 C CA . PHE A 1 625 ? 7.379 -20.799 -7.464 1.00 98.56 625 PHE A CA 1
ATOM 4665 C C . PHE A 1 625 ? 6.026 -20.951 -8.172 1.00 98.56 625 PHE A C 1
ATOM 4667 O O . PHE A 1 625 ? 5.107 -21.552 -7.617 1.00 98.56 625 PHE A O 1
ATOM 4674 N N . ILE A 1 626 ? 5.917 -20.486 -9.421 1.00 98.62 626 ILE A N 1
ATOM 4675 C CA . ILE A 1 626 ? 4.678 -20.567 -10.208 1.00 98.62 626 ILE A CA 1
ATOM 4676 C C . ILE A 1 626 ? 4.242 -22.028 -10.350 1.00 98.62 626 ILE A C 1
ATOM 4678 O O . ILE A 1 626 ? 3.101 -22.367 -10.045 1.00 98.62 626 ILE A O 1
ATOM 4682 N N . GLY A 1 627 ? 5.154 -22.923 -10.735 1.00 98.44 627 GLY A N 1
ATOM 4683 C CA . GLY A 1 627 ? 4.857 -24.339 -10.922 1.00 98.44 627 GLY A CA 1
ATOM 4684 C C . GLY A 1 627 ? 4.360 -25.026 -9.647 1.00 98.44 627 GLY A C 1
ATOM 4685 O O . GLY A 1 627 ? 3.385 -25.780 -9.699 1.00 98.44 627 GLY A O 1
ATOM 4686 N N . ALA A 1 628 ? 4.958 -24.718 -8.490 1.00 98.19 628 ALA A N 1
ATOM 4687 C CA . ALA A 1 628 ? 4.484 -25.211 -7.197 1.00 98.19 628 ALA A CA 1
ATOM 4688 C C . ALA A 1 628 ? 3.049 -24.748 -6.895 1.00 98.19 628 ALA A C 1
ATOM 4690 O O . ALA A 1 628 ? 2.231 -25.537 -6.419 1.00 98.19 628 ALA A O 1
ATOM 4691 N N . GLN A 1 629 ? 2.713 -23.501 -7.229 1.00 98.12 629 GLN A N 1
ATOM 4692 C CA . GLN A 1 629 ? 1.374 -22.951 -7.024 1.00 98.12 629 GLN A CA 1
ATOM 4693 C C . GLN A 1 629 ? 0.345 -23.567 -7.986 1.00 98.12 629 GLN A C 1
ATOM 4695 O O . GLN A 1 629 ? -0.720 -24.002 -7.545 1.00 98.12 629 GLN A O 1
ATOM 4700 N N . LEU A 1 630 ? 0.676 -23.716 -9.274 1.00 98.25 630 LEU A N 1
ATOM 4701 C CA . LEU A 1 630 ? -0.186 -24.388 -10.258 1.00 98.25 630 LEU A CA 1
ATOM 4702 C C . LEU A 1 630 ? -0.479 -25.847 -9.867 1.00 98.25 630 LEU A C 1
ATOM 4704 O O . LEU A 1 630 ? -1.595 -26.338 -10.058 1.00 98.25 630 LEU A O 1
ATOM 4708 N N . ASN A 1 631 ? 0.494 -26.547 -9.275 1.00 98.19 631 ASN A N 1
ATOM 4709 C CA . ASN A 1 631 ? 0.319 -27.923 -8.802 1.00 98.19 631 ASN A CA 1
ATOM 4710 C C . ASN A 1 631 ? -0.715 -28.052 -7.671 1.00 98.19 631 ASN A C 1
ATOM 4712 O O . ASN A 1 631 ? -1.343 -29.104 -7.533 1.00 98.19 631 ASN A O 1
ATOM 4716 N N . ARG A 1 632 ? -0.933 -26.982 -6.899 1.00 97.25 632 ARG A N 1
ATOM 4717 C CA . ARG A 1 632 ? -1.908 -26.938 -5.799 1.00 97.25 632 ARG A CA 1
ATOM 4718 C C . ARG A 1 632 ? -3.334 -26.640 -6.267 1.00 97.25 632 ARG A C 1
ATOM 4720 O O . ARG A 1 632 ? -4.269 -26.861 -5.504 1.00 97.25 632 ARG A O 1
ATOM 4727 N N . MET A 1 633 ? -3.517 -26.143 -7.491 1.00 96.50 633 MET A N 1
ATOM 4728 C CA . MET A 1 633 ? -4.844 -25.851 -8.033 1.00 96.50 633 MET A CA 1
ATOM 4729 C C . MET A 1 633 ? -5.609 -27.144 -8.337 1.00 96.50 633 MET A C 1
ATOM 4731 O O . MET A 1 633 ? -5.075 -28.067 -8.956 1.00 96.50 633 MET A O 1
ATOM 4735 N N . THR A 1 634 ? -6.868 -27.193 -7.904 1.00 93.19 634 THR A N 1
ATOM 4736 C CA . THR A 1 634 ? -7.775 -28.336 -8.104 1.00 93.19 634 THR A CA 1
ATOM 4737 C C . THR A 1 634 ? -8.713 -28.156 -9.300 1.00 93.19 634 THR A C 1
ATOM 4739 O O . THR A 1 634 ? -9.183 -29.148 -9.858 1.00 93.19 634 THR A O 1
ATOM 4742 N N . GLY A 1 635 ? -8.974 -26.908 -9.706 1.00 91.75 635 GLY A N 1
ATOM 4743 C CA . GLY A 1 635 ? -9.753 -26.571 -10.899 1.00 91.75 635 GLY A CA 1
ATOM 4744 C C . GLY A 1 635 ? -8.965 -26.751 -12.206 1.00 91.75 635 GLY A C 1
ATOM 4745 O O . GLY A 1 635 ? -7.759 -27.007 -12.175 1.00 91.75 635 GLY A O 1
ATOM 4746 N N . PRO A 1 636 ? -9.621 -26.617 -13.375 1.00 95.88 636 PRO A N 1
ATOM 4747 C CA . PRO A 1 636 ? -8.936 -26.622 -14.664 1.00 95.88 636 PRO A CA 1
ATOM 4748 C C . PRO A 1 636 ? -7.917 -25.479 -14.774 1.00 95.88 636 PRO A C 1
ATOM 4750 O O . PRO A 1 636 ? -8.234 -24.335 -14.477 1.00 95.88 636 PRO A O 1
ATOM 4753 N N . VAL A 1 637 ? -6.708 -25.777 -15.240 1.00 97.88 637 VAL A N 1
ATOM 4754 C CA . VAL A 1 637 ? -5.590 -24.843 -15.403 1.00 97.88 637 VAL A CA 1
ATOM 4755 C C . VAL A 1 637 ? -5.089 -24.885 -16.842 1.00 97.88 637 VAL A C 1
ATOM 4757 O O . VAL A 1 637 ? -4.748 -25.955 -17.362 1.00 97.88 637 VAL A O 1
ATOM 4760 N N . ARG A 1 638 ? -4.993 -23.720 -17.481 1.00 98.25 638 ARG A N 1
ATOM 4761 C CA . ARG A 1 638 ? -4.227 -23.523 -18.719 1.00 98.25 638 ARG A CA 1
ATOM 4762 C C . ARG A 1 638 ? -3.236 -22.402 -18.495 1.00 98.25 638 ARG A C 1
ATOM 4764 O O . ARG A 1 638 ? -3.639 -21.285 -18.191 1.00 98.25 638 ARG A O 1
ATOM 4771 N N . PHE A 1 639 ? -1.955 -22.724 -18.610 1.00 98.62 639 PHE A N 1
ATOM 4772 C CA . PHE A 1 639 ? -0.888 -21.749 -18.448 1.00 98.62 639 PHE A CA 1
ATOM 4773 C C . PHE A 1 639 ? -0.085 -21.653 -19.744 1.00 98.62 639 PHE A C 1
ATOM 4775 O O . PHE A 1 639 ? 0.487 -22.646 -20.196 1.00 98.62 639 PHE A O 1
ATOM 4782 N N . PHE A 1 640 ? -0.099 -20.479 -20.367 1.00 98.69 640 PHE A N 1
ATOM 4783 C CA . PHE A 1 640 ? 0.483 -20.255 -21.685 1.00 98.69 640 PHE A CA 1
ATOM 4784 C C . PHE A 1 640 ? 1.944 -19.808 -21.608 1.00 98.69 640 PHE A C 1
ATOM 4786 O O . PHE A 1 640 ? 2.306 -18.956 -20.794 1.00 98.69 640 PHE A O 1
ATOM 4793 N N . LEU A 1 641 ? 2.756 -20.368 -22.503 1.00 98.50 641 LEU A N 1
ATOM 4794 C CA . LEU A 1 641 ? 4.176 -20.080 -22.685 1.00 98.50 641 LEU A CA 1
ATOM 4795 C C . LEU A 1 641 ? 4.364 -19.476 -24.095 1.00 98.50 641 LEU A C 1
ATOM 4797 O O . LEU A 1 641 ? 4.441 -20.241 -25.062 1.00 98.50 641 LEU A O 1
ATOM 4801 N N . PRO A 1 642 ? 4.333 -18.137 -24.244 1.00 97.81 642 PRO A N 1
ATOM 4802 C CA . PRO A 1 642 ? 4.468 -17.478 -25.542 1.00 97.81 642 PRO A CA 1
ATOM 4803 C C . PRO A 1 642 ? 5.931 -17.483 -26.006 1.00 97.81 642 PRO A C 1
ATOM 4805 O O . PRO A 1 642 ? 6.785 -16.831 -25.418 1.00 97.81 642 PRO A O 1
ATOM 4808 N N . GLU A 1 643 ? 6.228 -18.237 -27.062 1.00 96.88 643 GLU A N 1
ATOM 4809 C CA . GLU A 1 643 ? 7.590 -18.455 -27.572 1.00 96.88 643 GLU A CA 1
ATOM 4810 C C . GLU A 1 643 ? 8.121 -17.285 -28.411 1.00 96.88 643 GLU A C 1
ATOM 4812 O O . GLU A 1 643 ? 9.323 -17.202 -28.653 1.00 96.88 643 GLU A O 1
ATOM 4817 N N . GLY A 1 644 ? 7.244 -16.376 -28.850 1.00 95.69 644 GLY A N 1
ATOM 4818 C CA . GLY A 1 644 ? 7.633 -15.142 -29.540 1.00 95.69 644 GLY A CA 1
ATOM 4819 C C . GLY A 1 644 ? 8.003 -13.992 -28.598 1.00 95.69 644 GLY A C 1
ATOM 4820 O O . GLY A 1 644 ? 8.293 -12.899 -29.085 1.00 95.69 644 GLY A O 1
ATOM 4821 N N . GLY A 1 645 ? 7.955 -14.222 -27.280 1.00 97.19 645 GLY A N 1
ATOM 4822 C CA . GLY A 1 645 ? 8.339 -13.267 -26.244 1.00 97.19 645 GLY A CA 1
ATOM 4823 C C . GLY A 1 645 ? 7.233 -12.939 -25.235 1.00 97.19 645 GLY A C 1
ATOM 4824 O O . GLY A 1 645 ? 6.032 -13.091 -25.501 1.00 97.19 645 GLY A O 1
ATOM 4825 N N . LEU A 1 646 ? 7.660 -12.504 -24.050 1.00 98.06 646 LEU A N 1
ATOM 4826 C CA . LEU A 1 646 ? 6.837 -12.330 -22.850 1.00 98.06 646 LEU A CA 1
ATOM 4827 C C . LEU A 1 646 ? 6.293 -10.906 -22.674 1.00 98.06 646 LEU A C 1
ATOM 4829 O O . LEU A 1 646 ? 5.434 -10.680 -21.814 1.00 98.06 646 LEU A O 1
ATOM 4833 N N . SER A 1 647 ? 6.790 -9.934 -23.444 1.00 98.12 647 SER A N 1
ATOM 4834 C CA . SER A 1 647 ? 6.445 -8.519 -23.287 1.00 98.12 647 SER A CA 1
ATOM 4835 C C . SER A 1 647 ? 6.704 -7.702 -24.564 1.00 98.12 647 SER A C 1
ATOM 4837 O O . SER A 1 647 ? 7.207 -8.215 -25.558 1.00 98.12 647 SER A O 1
ATOM 4839 N N . LEU A 1 648 ? 6.363 -6.407 -24.557 1.00 96.19 648 LEU A N 1
ATOM 4840 C CA . LEU A 1 648 ? 6.778 -5.465 -25.611 1.00 96.19 648 LEU A CA 1
ATOM 4841 C C . LEU A 1 648 ? 8.296 -5.212 -25.642 1.00 96.19 648 LEU A C 1
ATOM 4843 O O . LEU A 1 648 ? 8.802 -4.769 -26.669 1.00 96.19 648 LEU A O 1
ATOM 4847 N N . LEU A 1 649 ? 9.006 -5.435 -24.533 1.00 96.62 649 LEU A N 1
ATOM 4848 C CA . LEU A 1 649 ? 10.462 -5.271 -24.450 1.00 96.62 649 LEU A CA 1
ATOM 4849 C C . LEU A 1 649 ? 11.202 -6.581 -24.737 1.00 96.62 649 LEU A C 1
ATOM 4851 O O . LEU A 1 649 ? 12.367 -6.546 -25.126 1.00 96.62 649 LEU A O 1
ATOM 4855 N N . ASP A 1 650 ? 10.529 -7.712 -24.568 1.00 97.19 650 ASP A N 1
ATOM 4856 C CA . ASP A 1 650 ? 11.023 -9.049 -24.854 1.00 97.19 650 ASP A CA 1
ATOM 4857 C C . ASP A 1 650 ? 10.352 -9.573 -26.128 1.00 97.19 650 ASP A C 1
ATOM 4859 O O . ASP A 1 650 ? 9.345 -10.274 -26.102 1.00 97.19 650 ASP A O 1
ATOM 4863 N N . ALA A 1 651 ? 10.890 -9.136 -27.265 1.00 95.12 651 ALA A N 1
ATOM 4864 C CA . ALA A 1 651 ? 10.517 -9.570 -28.608 1.00 95.12 651 ALA A CA 1
ATOM 4865 C C . ALA A 1 651 ? 11.727 -9.403 -29.544 1.00 95.12 651 ALA A C 1
ATOM 4867 O O . ALA A 1 651 ? 12.574 -8.549 -29.272 1.00 95.12 651 ALA A O 1
ATOM 4868 N N . PRO A 1 652 ? 11.834 -10.139 -30.666 1.00 95.00 652 PRO A N 1
ATOM 4869 C CA . PRO A 1 652 ? 12.979 -10.031 -31.569 1.00 95.00 652 PRO A CA 1
ATOM 4870 C C . PRO A 1 652 ? 13.341 -8.578 -31.929 1.00 95.00 652 PRO A C 1
ATOM 4872 O O . PRO A 1 652 ? 12.532 -7.836 -32.484 1.00 95.00 652 PRO A O 1
ATOM 4875 N N . GLY A 1 653 ? 14.575 -8.175 -31.607 1.00 93.88 653 GLY A N 1
ATOM 4876 C CA . GLY A 1 653 ? 15.089 -6.820 -31.851 1.00 93.88 653 GLY A CA 1
ATOM 4877 C C . GLY A 1 653 ? 14.777 -5.783 -30.763 1.00 93.88 653 GLY A C 1
ATOM 4878 O O . GLY A 1 653 ? 15.178 -4.631 -30.910 1.00 93.88 653 GLY A O 1
ATOM 4879 N N . GLN A 1 654 ? 14.095 -6.166 -29.683 1.00 97.12 654 GLN A N 1
ATOM 4880 C CA . GLN A 1 654 ? 13.830 -5.311 -28.524 1.00 97.12 654 GLN A CA 1
ATOM 4881 C C . GLN A 1 654 ? 14.890 -5.478 -27.431 1.00 97.12 654 GLN A C 1
ATOM 4883 O O . GLN A 1 654 ? 15.650 -6.445 -27.414 1.00 97.12 654 GLN A O 1
ATOM 4888 N N . LEU A 1 655 ? 14.948 -4.509 -26.514 1.00 95.94 655 LEU A N 1
ATOM 4889 C CA . LEU A 1 655 ? 16.027 -4.396 -25.531 1.00 95.94 655 LEU A CA 1
ATOM 4890 C C . LEU A 1 655 ? 16.115 -5.594 -24.576 1.00 95.94 655 LEU A C 1
ATOM 4892 O O . LEU A 1 655 ? 17.217 -5.995 -24.223 1.00 95.94 655 LEU A O 1
ATOM 4896 N N . PHE A 1 656 ? 14.982 -6.142 -24.136 1.00 97.81 656 PHE A N 1
ATOM 4897 C CA . PHE A 1 656 ? 14.924 -7.254 -23.180 1.00 97.81 656 PHE A CA 1
ATOM 4898 C C . PHE A 1 656 ? 14.810 -8.615 -23.870 1.00 97.81 656 PHE A C 1
ATOM 4900 O O . PHE A 1 656 ? 14.616 -9.611 -23.182 1.00 97.81 656 PHE A O 1
ATOM 4907 N N . TRP A 1 657 ? 14.976 -8.687 -25.194 1.00 97.56 657 TRP A N 1
ATOM 4908 C CA . TRP A 1 657 ? 14.949 -9.957 -25.912 1.00 97.56 657 TRP A CA 1
ATOM 4909 C C . TRP A 1 657 ? 16.061 -10.896 -25.443 1.00 97.56 657 TRP A C 1
ATOM 4911 O O . TRP A 1 657 ? 17.235 -10.692 -25.761 1.00 97.56 657 TRP A O 1
ATOM 4921 N N . ASP A 1 658 ? 15.677 -11.942 -24.715 1.00 97.12 658 ASP A N 1
ATOM 4922 C CA . ASP A 1 658 ? 16.590 -12.980 -24.241 1.00 97.12 658 ASP A CA 1
ATOM 4923 C C . ASP A 1 658 ? 15.925 -14.365 -24.334 1.00 97.12 658 ASP A C 1
ATOM 4925 O O . ASP A 1 658 ? 15.343 -14.870 -23.368 1.00 97.12 658 ASP A O 1
ATOM 4929 N N . PRO A 1 659 ? 16.054 -15.040 -25.491 1.00 95.62 659 PRO A N 1
ATOM 4930 C CA . PRO A 1 659 ? 15.445 -16.347 -25.684 1.00 95.62 659 PRO A CA 1
ATOM 4931 C C . PRO A 1 659 ? 16.100 -17.441 -24.826 1.00 95.62 659 PRO A C 1
ATOM 4933 O O . PRO A 1 659 ? 15.579 -18.555 -24.758 1.00 95.62 659 PRO A O 1
ATOM 4936 N N . GLU A 1 660 ? 17.263 -17.199 -24.210 1.00 97.31 660 GLU A N 1
ATOM 4937 C CA . GLU A 1 660 ? 17.852 -18.143 -23.260 1.00 97.31 660 GLU A CA 1
ATOM 4938 C C . GLU A 1 660 ? 17.137 -18.093 -21.910 1.00 97.31 660 GLU A C 1
ATOM 4940 O O . GLU A 1 660 ? 16.771 -19.156 -21.393 1.00 97.31 660 GLU A O 1
ATOM 4945 N N . ALA A 1 661 ? 16.865 -16.891 -21.395 1.00 97.69 661 ALA A N 1
ATOM 4946 C CA . ALA A 1 661 ? 16.080 -16.697 -20.179 1.00 97.69 661 ALA A CA 1
ATOM 4947 C C . ALA A 1 661 ? 14.674 -17.309 -20.305 1.00 97.69 661 ALA A C 1
ATOM 4949 O O . ALA A 1 661 ? 14.249 -18.069 -19.428 1.00 97.69 661 ALA A O 1
ATOM 4950 N N . ASP A 1 662 ? 13.998 -17.094 -21.434 1.00 97.31 662 ASP A N 1
ATOM 4951 C CA . ASP A 1 662 ? 12.660 -17.648 -21.678 1.00 97.31 662 ASP A CA 1
ATOM 4952 C C . ASP A 1 662 ? 12.691 -19.181 -21.775 1.00 97.31 662 ASP A C 1
ATOM 4954 O O . ASP A 1 662 ? 11.854 -19.887 -21.204 1.00 97.31 662 ASP A O 1
ATOM 4958 N N . ARG A 1 663 ? 13.715 -19.746 -22.435 1.00 97.62 663 ARG A N 1
ATOM 4959 C CA . ARG A 1 663 ? 13.918 -21.204 -22.470 1.00 97.62 663 ARG A CA 1
ATOM 4960 C C . ARG A 1 663 ? 14.200 -21.785 -21.087 1.00 97.62 663 ARG A C 1
ATOM 4962 O O . ARG A 1 663 ? 13.830 -22.938 -20.849 1.00 97.62 663 ARG A O 1
ATOM 4969 N N . ALA A 1 664 ? 14.892 -21.064 -20.207 1.00 98.44 664 ALA A N 1
ATOM 4970 C CA . ALA A 1 664 ? 15.125 -21.494 -18.828 1.00 98.44 664 ALA A CA 1
ATOM 4971 C C . ALA A 1 664 ? 13.814 -21.497 -18.023 1.00 98.44 664 ALA A C 1
ATOM 4973 O O . ALA A 1 664 ? 13.500 -22.498 -17.368 1.00 98.44 664 ALA A O 1
ATOM 4974 N N . LEU A 1 665 ? 13.001 -20.443 -18.166 1.00 98.50 665 LEU A N 1
ATOM 4975 C CA . LEU A 1 665 ? 11.662 -20.347 -17.580 1.00 98.50 665 LEU A CA 1
ATOM 4976 C C . LEU A 1 665 ? 10.780 -21.529 -18.012 1.00 98.50 665 LEU A C 1
ATOM 4978 O O . LEU A 1 665 ? 10.244 -22.257 -17.173 1.00 98.50 665 LEU A O 1
ATOM 4982 N N . PHE A 1 666 ? 10.659 -21.757 -19.323 1.00 98.50 666 PHE A N 1
ATOM 4983 C CA . PHE A 1 666 ? 9.739 -22.752 -19.880 1.00 98.50 666 PHE A CA 1
ATOM 4984 C C . PHE A 1 666 ? 10.152 -24.180 -19.536 1.00 98.50 666 PHE A C 1
ATOM 4986 O O . PHE A 1 666 ? 9.324 -24.944 -19.041 1.00 98.50 666 PHE A O 1
ATOM 4993 N N . ARG A 1 667 ? 11.435 -24.532 -19.709 1.00 98.38 667 ARG A N 1
ATOM 4994 C CA . ARG A 1 667 ? 11.933 -25.875 -19.356 1.00 98.38 667 ARG A CA 1
ATOM 4995 C C . ARG A 1 667 ? 11.737 -26.179 -17.874 1.00 98.38 667 ARG A C 1
ATOM 4997 O O . ARG A 1 667 ? 11.379 -27.301 -17.509 1.00 98.38 667 ARG A O 1
ATOM 5004 N N . THR A 1 668 ? 11.941 -25.184 -17.012 1.00 98.69 668 THR A N 1
ATOM 5005 C CA . THR A 1 668 ? 11.751 -25.359 -15.569 1.00 98.69 668 THR A CA 1
ATOM 5006 C C . THR A 1 668 ? 10.277 -25.539 -15.223 1.00 98.69 668 THR A C 1
ATOM 5008 O O . THR A 1 668 ? 9.949 -26.445 -14.459 1.00 98.69 668 THR A O 1
ATOM 5011 N N . LEU A 1 669 ? 9.373 -24.753 -15.820 1.00 98.56 669 LEU A N 1
ATOM 5012 C CA . LEU A 1 669 ? 7.928 -24.941 -15.650 1.00 98.56 669 LEU A CA 1
ATOM 5013 C C . LEU A 1 669 ? 7.489 -26.338 -16.096 1.00 98.56 669 LEU A C 1
ATOM 5015 O O . LEU A 1 669 ? 6.783 -27.014 -15.355 1.00 98.56 669 LEU A O 1
ATOM 5019 N N . GLU A 1 670 ? 7.950 -26.803 -17.255 1.00 98.38 670 GLU A N 1
ATOM 5020 C CA . GLU A 1 670 ? 7.639 -28.141 -17.778 1.00 98.38 670 GLU A CA 1
ATOM 5021 C C . GLU A 1 670 ? 8.138 -29.271 -16.876 1.00 98.38 670 GLU A C 1
ATOM 5023 O O . GLU A 1 670 ? 7.498 -30.317 -16.791 1.00 98.38 670 GLU A O 1
ATOM 5028 N N . THR A 1 671 ? 9.252 -29.050 -16.179 1.00 98.19 671 THR A N 1
ATOM 5029 C CA . THR A 1 671 ? 9.819 -30.017 -15.231 1.00 98.19 671 THR A CA 1
ATOM 5030 C C . THR A 1 671 ? 9.064 -30.025 -13.898 1.00 98.19 671 THR A C 1
ATOM 5032 O O . THR A 1 671 ? 8.865 -31.080 -13.300 1.00 98.19 671 THR A O 1
ATOM 5035 N N . VAL A 1 672 ? 8.662 -28.851 -13.399 1.00 98.19 672 VAL A N 1
ATOM 5036 C CA . VAL A 1 672 ? 8.048 -28.696 -12.069 1.00 98.19 672 VAL A CA 1
ATOM 5037 C C . VAL A 1 672 ? 6.544 -28.973 -12.096 1.00 98.19 672 VAL A C 1
ATOM 5039 O O . VAL A 1 672 ? 5.997 -29.535 -11.142 1.00 98.19 672 VAL A O 1
ATOM 5042 N N . VAL A 1 673 ? 5.846 -28.562 -13.154 1.00 98.38 673 VAL A N 1
ATOM 5043 C CA . VAL A 1 673 ? 4.389 -28.692 -13.246 1.00 98.38 673 VAL A CA 1
ATOM 5044 C C . VAL A 1 673 ? 4.009 -30.130 -13.575 1.00 98.38 673 VAL A C 1
ATOM 5046 O O . VAL A 1 673 ? 4.339 -30.670 -14.627 1.00 98.38 673 VAL A O 1
ATOM 5049 N N . GLN A 1 674 ? 3.212 -30.734 -12.699 1.00 97.31 674 GLN A N 1
ATOM 5050 C CA . GLN A 1 674 ? 2.611 -32.042 -12.923 1.00 97.31 674 GLN A CA 1
ATOM 5051 C C . GLN A 1 674 ? 1.436 -31.892 -13.891 1.00 97.31 674 GLN A C 1
ATOM 5053 O O . GLN A 1 674 ? 0.305 -31.597 -13.478 1.00 97.31 674 GLN A O 1
ATOM 5058 N N . GLN A 1 675 ? 1.713 -32.054 -15.184 1.00 96.69 675 GLN A N 1
ATOM 5059 C CA . GLN A 1 675 ? 0.705 -31.939 -16.232 1.00 96.69 675 GLN A CA 1
ATOM 5060 C C . GLN A 1 675 ? -0.329 -33.071 -16.137 1.00 96.69 675 GLN A C 1
ATOM 5062 O O . GLN A 1 675 ? 0.002 -34.240 -15.960 1.00 96.69 675 GLN A O 1
ATOM 5067 N N . THR A 1 676 ? -1.604 -32.712 -16.250 1.00 95.56 676 THR A N 1
ATOM 5068 C CA . THR A 1 676 ? -2.756 -33.626 -16.244 1.00 95.56 676 THR A CA 1
ATOM 5069 C C . THR A 1 676 ? -3.762 -33.174 -17.307 1.00 95.56 676 THR A C 1
ATOM 5071 O O . THR A 1 676 ? -3.614 -32.106 -17.896 1.00 95.56 676 THR A O 1
ATOM 5074 N N . ALA A 1 677 ? -4.842 -33.926 -17.534 1.00 91.06 677 ALA A N 1
ATOM 5075 C CA . ALA A 1 677 ? -5.925 -33.462 -18.413 1.00 91.06 677 ALA A CA 1
ATOM 5076 C C . ALA A 1 677 ? -6.516 -32.106 -17.958 1.00 91.06 677 ALA A C 1
ATOM 5078 O O . ALA A 1 677 ? -6.870 -31.250 -18.777 1.00 91.06 677 ALA A O 1
ATOM 5079 N N . ASN A 1 678 ? -6.559 -31.886 -16.639 1.00 90.81 678 ASN A N 1
ATOM 5080 C CA . ASN A 1 678 ? -7.083 -30.662 -16.048 1.00 90.81 678 ASN A CA 1
ATOM 5081 C C . ASN A 1 678 ? -6.032 -29.560 -15.922 1.00 90.81 678 ASN A C 1
ATOM 5083 O O . ASN A 1 678 ? -6.427 -28.407 -15.893 1.00 90.81 678 ASN A O 1
ATOM 5087 N N . ARG A 1 679 ? -4.729 -29.856 -15.933 1.00 97.62 679 ARG A N 1
ATOM 5088 C CA . ARG A 1 679 ? -3.652 -28.862 -15.800 1.00 97.62 679 ARG A CA 1
ATOM 5089 C C . ARG A 1 679 ? -2.638 -29.015 -16.917 1.00 97.62 679 ARG A C 1
ATOM 5091 O O . ARG A 1 679 ? -1.884 -29.981 -16.924 1.00 97.62 679 ARG A O 1
ATOM 5098 N N . GLN A 1 680 ? -2.609 -28.055 -17.831 1.00 98.00 680 GLN A N 1
ATOM 5099 C CA . GLN A 1 680 ? -1.743 -28.115 -19.005 1.00 98.00 680 GLN A CA 1
ATOM 5100 C C . GLN A 1 680 ? -0.921 -26.838 -19.137 1.00 98.00 680 GLN A C 1
ATOM 5102 O O . GLN A 1 680 ? -1.454 -25.733 -18.987 1.00 98.00 680 GLN A O 1
ATOM 5107 N N . LEU A 1 681 ? 0.361 -27.020 -19.447 1.00 98.50 681 LEU A N 1
ATOM 5108 C CA . LEU A 1 681 ? 1.197 -25.965 -20.001 1.00 98.50 681 LEU A CA 1
ATOM 5109 C C . LEU A 1 681 ? 1.003 -25.966 -21.515 1.00 98.50 681 LEU A C 1
ATOM 5111 O O . LEU A 1 681 ? 0.962 -27.027 -22.136 1.00 98.50 681 LEU A O 1
ATOM 5115 N N . VAL A 1 682 ? 0.846 -24.787 -22.105 1.00 98.00 682 VAL A N 1
ATOM 5116 C CA . VAL A 1 682 ? 0.561 -24.649 -23.535 1.00 98.00 682 VAL A CA 1
ATOM 5117 C C . VAL A 1 682 ? 1.601 -23.728 -24.150 1.00 98.00 682 VAL A C 1
ATOM 5119 O O . VAL A 1 682 ? 1.572 -22.522 -23.917 1.00 98.00 682 VAL A O 1
ATOM 5122 N N . ARG A 1 683 ? 2.516 -24.297 -24.938 1.00 97.62 683 ARG A N 1
ATOM 5123 C CA . ARG A 1 683 ? 3.426 -23.517 -25.783 1.00 97.62 683 ARG A CA 1
ATOM 5124 C C . ARG A 1 683 ? 2.652 -22.878 -26.925 1.00 97.62 683 ARG A C 1
ATOM 5126 O O . ARG A 1 683 ? 1.802 -23.527 -27.535 1.00 97.62 683 ARG A O 1
ATOM 5133 N N . VAL A 1 684 ? 2.943 -21.612 -27.189 1.00 96.81 684 VAL A N 1
ATOM 5134 C CA . VAL A 1 684 ? 2.284 -20.830 -28.234 1.00 96.81 684 VAL A CA 1
ATOM 5135 C C . VAL A 1 684 ? 3.371 -20.213 -29.112 1.00 96.81 684 VAL A C 1
ATOM 5137 O O . VAL A 1 684 ? 4.174 -19.449 -28.580 1.00 96.81 684 VAL A O 1
ATOM 5140 N N . PRO A 1 685 ? 3.410 -20.489 -30.430 1.00 96.12 685 PRO A N 1
ATOM 5141 C CA . PRO A 1 685 ? 4.461 -20.003 -31.330 1.00 96.12 685 PRO A CA 1
ATOM 5142 C C . PRO A 1 685 ? 4.245 -18.531 -31.736 1.00 96.12 685 PRO A C 1
ATOM 5144 O O . PRO A 1 685 ? 4.372 -18.171 -32.902 1.00 96.12 685 PRO A O 1
ATOM 5147 N N . HIS A 1 686 ? 3.864 -17.693 -30.773 1.00 96.75 686 HIS A N 1
ATOM 5148 C CA . HIS A 1 686 ? 3.507 -16.287 -30.934 1.00 96.75 686 HIS A CA 1
ATOM 5149 C C . HIS A 1 686 ? 4.030 -15.483 -29.739 1.00 96.75 686 HIS A C 1
ATOM 5151 O O . HIS A 1 686 ? 4.255 -16.044 -28.659 1.00 96.75 686 HIS A O 1
ATOM 5157 N N . ASN A 1 687 ? 4.230 -14.179 -29.920 1.00 97.56 687 ASN A N 1
ATOM 5158 C CA . ASN A 1 687 ? 4.459 -13.254 -28.814 1.00 97.56 687 ASN A CA 1
ATOM 5159 C C . ASN A 1 687 ? 3.162 -13.105 -28.007 1.00 97.56 687 ASN A C 1
ATOM 5161 O O . ASN A 1 687 ? 2.061 -13.228 -28.547 1.00 97.56 687 ASN A O 1
ATOM 5165 N N . ILE A 1 688 ? 3.269 -12.807 -26.711 1.00 98.12 688 ILE A N 1
ATOM 5166 C CA . ILE A 1 688 ? 2.091 -12.583 -25.862 1.00 98.12 688 ILE A CA 1
ATOM 5167 C C . ILE A 1 688 ? 1.146 -11.502 -26.417 1.00 98.12 688 ILE A C 1
ATOM 5169 O O . ILE A 1 688 ? -0.063 -11.557 -26.197 1.00 98.12 688 ILE A O 1
ATOM 5173 N N . ASN A 1 689 ? 1.692 -10.513 -27.129 1.00 98.25 689 ASN A N 1
ATOM 5174 C CA . ASN A 1 689 ? 0.962 -9.378 -27.684 1.00 98.25 689 ASN A CA 1
ATOM 5175 C C . ASN A 1 689 ? 0.462 -9.605 -29.118 1.00 98.25 689 ASN A C 1
ATOM 5177 O O . ASN A 1 689 ? -0.112 -8.678 -29.694 1.00 98.25 689 ASN A O 1
ATOM 5181 N N . ASP A 1 690 ? 0.641 -10.800 -29.682 1.00 98.19 690 ASP A N 1
ATOM 5182 C CA . ASP A 1 690 ? 0.103 -11.138 -30.999 1.00 98.19 690 ASP A CA 1
ATOM 5183 C C . ASP A 1 690 ? -1.414 -11.420 -30.919 1.00 98.19 690 ASP A C 1
ATOM 5185 O O . ASP A 1 690 ? -1.895 -11.999 -29.932 1.00 98.19 690 ASP A O 1
ATOM 5189 N N . PRO A 1 691 ? -2.203 -11.055 -31.948 1.00 98.06 691 PRO A N 1
ATOM 5190 C CA . PRO A 1 691 ? -3.638 -11.347 -31.999 1.00 98.06 691 PRO A CA 1
ATOM 5191 C C . PRO A 1 691 ? -3.973 -12.832 -31.816 1.00 98.06 691 PRO A C 1
ATOM 5193 O O . PRO A 1 691 ? -4.917 -13.171 -31.101 1.00 98.06 691 PRO A O 1
ATOM 5196 N N . GLU A 1 692 ? -3.169 -13.723 -32.395 1.00 98.19 692 GLU A N 1
ATOM 5197 C CA . GLU A 1 692 ? -3.335 -15.174 -32.326 1.00 98.19 692 GLU A CA 1
ATOM 5198 C C . GLU A 1 692 ? -3.232 -15.700 -30.887 1.00 98.19 692 GLU A C 1
ATOM 5200 O O . GLU A 1 692 ? -3.961 -16.620 -30.500 1.00 98.19 692 GLU A O 1
ATOM 5205 N N . PHE A 1 693 ? -2.364 -15.094 -30.067 1.00 98.38 693 PHE A N 1
ATOM 5206 C CA . PHE A 1 693 ? -2.260 -15.419 -28.647 1.00 98.38 693 PHE A CA 1
ATOM 5207 C C . PHE A 1 693 ? -3.543 -15.025 -27.903 1.00 98.38 693 PHE A C 1
ATOM 5209 O O . PHE A 1 693 ? -4.120 -15.840 -27.176 1.00 98.38 693 PHE A O 1
ATOM 5216 N N . ALA A 1 694 ? -4.032 -13.799 -28.116 1.00 98.00 694 ALA A N 1
ATOM 5217 C CA . ALA A 1 694 ? -5.260 -13.317 -27.484 1.00 98.00 694 ALA A CA 1
ATOM 5218 C C . ALA A 1 694 ? -6.487 -14.157 -27.886 1.00 98.00 694 ALA A C 1
ATOM 5220 O O . ALA A 1 694 ? -7.298 -14.523 -27.027 1.00 98.00 694 ALA A O 1
ATOM 5221 N N . ASP A 1 695 ? -6.593 -14.536 -29.161 1.00 97.88 695 ASP A N 1
ATOM 5222 C CA . ASP A 1 695 ? -7.649 -15.418 -29.665 1.00 97.88 695 ASP A CA 1
ATOM 5223 C C . ASP A 1 695 ? -7.617 -16.794 -28.989 1.00 97.88 695 ASP A C 1
ATOM 5225 O O . ASP A 1 695 ? -8.662 -17.336 -28.606 1.00 97.88 695 ASP A O 1
ATOM 5229 N N . LEU A 1 696 ? -6.423 -17.360 -28.786 1.00 98.00 696 LEU A N 1
ATOM 5230 C CA . LEU A 1 696 ? -6.252 -18.638 -28.098 1.00 98.00 696 LEU A CA 1
ATOM 5231 C C . LEU A 1 696 ? -6.667 -18.556 -26.622 1.00 98.00 696 LEU A C 1
ATOM 5233 O O . LEU A 1 696 ? -7.352 -19.462 -26.127 1.00 98.00 696 LEU A O 1
ATOM 5237 N N . VAL A 1 697 ? -6.312 -17.468 -25.931 1.00 98.00 697 VAL A N 1
ATOM 5238 C CA . VAL A 1 697 ? -6.737 -17.202 -24.548 1.00 98.00 697 VAL A CA 1
ATOM 5239 C C . VAL A 1 697 ? -8.264 -17.143 -24.466 1.00 98.00 697 VAL A C 1
ATOM 5241 O O . VAL A 1 697 ? -8.864 -17.853 -23.657 1.00 98.00 697 VAL A O 1
ATOM 5244 N N . VAL A 1 698 ? -8.917 -16.368 -25.338 1.00 97.56 698 VAL A N 1
ATOM 5245 C CA . VAL A 1 698 ? -10.383 -16.217 -25.354 1.00 97.56 698 VAL A CA 1
ATOM 5246 C C . VAL A 1 698 ? -11.085 -17.525 -25.723 1.00 97.56 698 VAL A C 1
ATOM 5248 O O . VAL A 1 698 ? -12.099 -17.885 -25.118 1.00 97.56 698 VAL A O 1
ATOM 5251 N N . LYS A 1 699 ? -10.558 -18.277 -26.693 1.00 97.06 699 LYS A N 1
ATOM 5252 C CA . LYS A 1 699 ? -11.081 -19.600 -27.058 1.00 97.06 699 LYS A CA 1
ATOM 5253 C C . LYS A 1 699 ? -11.023 -20.561 -25.872 1.00 97.06 699 LYS A C 1
ATOM 5255 O O . LYS A 1 699 ? -11.998 -21.259 -25.596 1.0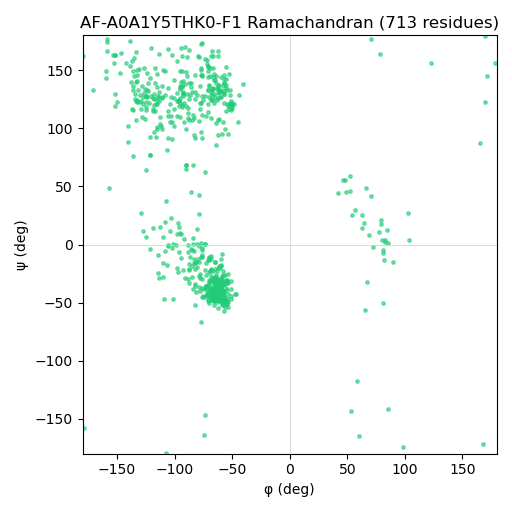0 97.06 699 LYS A O 1
ATOM 5260 N N . THR A 1 700 ? -9.906 -20.559 -25.153 1.00 97.00 700 THR A N 1
ATOM 5261 C CA . THR A 1 700 ? -9.707 -21.379 -23.954 1.00 97.00 700 THR A CA 1
ATOM 5262 C C . THR A 1 700 ? -10.663 -20.964 -22.841 1.00 97.00 700 THR A C 1
ATOM 5264 O O . THR A 1 700 ? -11.345 -21.813 -22.269 1.00 97.00 700 THR A O 1
ATOM 5267 N N . PHE A 1 701 ? -10.817 -19.661 -22.613 1.00 96.19 701 PHE A N 1
ATOM 5268 C CA . PHE A 1 701 ? -11.792 -19.106 -21.678 1.00 96.19 701 PHE A CA 1
ATOM 5269 C C . PHE A 1 701 ? -13.218 -19.581 -21.976 1.00 96.19 701 PHE A C 1
ATOM 5271 O O . PHE A 1 701 ? -13.888 -20.148 -21.112 1.00 96.19 701 PHE A O 1
ATOM 5278 N N . ARG A 1 702 ? -13.664 -19.458 -23.229 1.00 94.38 702 ARG A N 1
ATOM 5279 C CA . ARG A 1 702 ? -14.992 -19.927 -23.656 1.00 94.38 702 ARG A CA 1
ATOM 5280 C C . ARG A 1 702 ? -15.155 -21.443 -23.513 1.00 94.38 702 ARG A C 1
ATOM 5282 O O . ARG A 1 702 ? -16.266 -21.902 -23.266 1.00 94.38 702 ARG A O 1
ATOM 5289 N N . SER A 1 703 ? -14.078 -22.222 -23.630 1.00 93.88 703 SER A N 1
ATOM 5290 C CA . SER A 1 703 ? -14.129 -23.676 -23.419 1.00 93.88 703 SER A CA 1
ATOM 5291 C C . SER A 1 703 ? -14.386 -24.067 -21.958 1.00 93.88 703 SER A C 1
ATOM 5293 O O . SER A 1 703 ? -15.024 -25.085 -21.707 1.00 93.88 703 SER A O 1
ATOM 5295 N N . PHE A 1 704 ? -13.943 -23.246 -21.000 1.00 91.62 704 PHE A N 1
ATOM 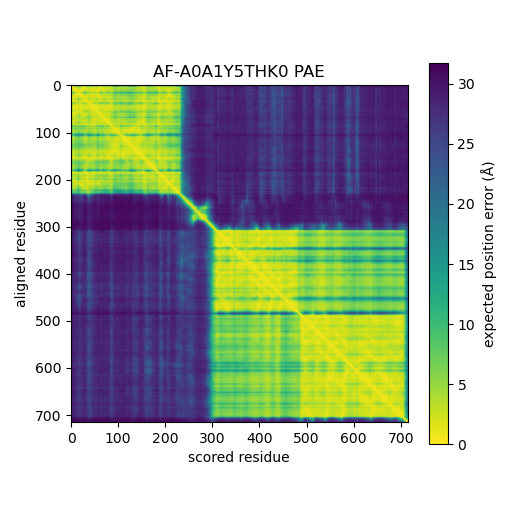5296 C CA . PHE A 1 704 ? -14.139 -23.488 -19.568 1.00 91.62 704 PHE A CA 1
ATOM 5297 C C . PHE A 1 704 ? -15.450 -22.930 -19.024 1.00 91.62 704 PHE A C 1
ATOM 5299 O O . PHE A 1 704 ? -16.037 -23.527 -18.124 1.00 91.62 704 PHE A O 1
ATOM 5306 N N . HIS A 1 705 ? -15.919 -21.809 -19.569 1.00 86.75 705 HIS A N 1
ATOM 5307 C CA . HIS A 1 705 ? -17.077 -21.087 -19.035 1.00 86.75 705 HIS A CA 1
ATOM 5308 C C . HIS A 1 705 ? -18.336 -21.188 -19.914 1.00 86.75 705 HIS A C 1
ATOM 5310 O O . HIS A 1 705 ? -19.407 -20.739 -19.504 1.00 86.75 705 HIS A O 1
ATOM 5316 N N . GLY A 1 706 ? -18.235 -21.796 -21.102 1.00 72.31 706 GLY A N 1
ATOM 5317 C CA . GLY A 1 706 ? -19.287 -21.777 -22.118 1.00 72.31 706 GLY A CA 1
ATOM 5318 C C . GLY A 1 706 ? -19.456 -20.393 -22.759 1.00 72.31 706 GLY A C 1
ATOM 5319 O O . GLY A 1 706 ? -18.797 -19.425 -22.386 1.00 72.31 706 GLY A O 1
ATOM 5320 N N . GLN A 1 707 ? -20.348 -20.284 -23.747 1.00 60.84 707 GLN A N 1
ATOM 5321 C CA . GLN A 1 707 ? -20.848 -18.982 -24.197 1.00 60.84 707 GLN A CA 1
ATOM 5322 C C . GLN A 1 707 ? -22.143 -18.676 -23.434 1.00 60.84 707 GLN A C 1
ATOM 5324 O O . GLN A 1 707 ? -23.105 -19.441 -23.577 1.00 60.84 707 GLN A O 1
ATOM 5329 N N . PRO A 1 708 ? -22.221 -17.604 -22.625 1.00 56.53 708 PRO A N 1
ATOM 5330 C CA . PRO A 1 708 ? -23.497 -17.173 -22.076 1.00 56.53 708 PRO A CA 1
ATOM 5331 C C . PRO A 1 708 ? -24.453 -16.894 -23.239 1.00 56.53 708 PRO A C 1
ATOM 5333 O O . PRO A 1 708 ? -24.097 -16.216 -24.205 1.00 56.53 708 PRO A O 1
ATOM 5336 N N . ARG A 1 709 ? -25.660 -17.476 -23.182 1.00 47.78 709 ARG A N 1
ATOM 5337 C CA . ARG A 1 709 ? -26.673 -17.317 -24.234 1.00 47.78 709 ARG A CA 1
ATOM 5338 C C . ARG A 1 709 ? -26.840 -15.827 -24.526 1.00 47.78 709 ARG A C 1
ATOM 5340 O O . ARG A 1 709 ? -27.206 -15.070 -23.627 1.00 47.78 709 ARG A O 1
ATOM 5347 N N . ALA A 1 710 ? -26.581 -15.422 -25.771 1.00 46.94 710 ALA A N 1
ATOM 5348 C CA . ALA A 1 710 ? -26.904 -14.080 -26.228 1.00 46.94 710 ALA A CA 1
ATOM 5349 C C . ALA A 1 710 ? -28.367 -13.814 -25.863 1.00 46.94 710 ALA A C 1
ATOM 5351 O O . ALA A 1 710 ? -29.243 -14.607 -26.221 1.00 46.94 710 ALA A O 1
ATOM 5352 N N . ARG A 1 711 ? -28.623 -12.745 -25.098 1.00 46.78 711 ARG A N 1
ATOM 5353 C CA . ARG A 1 711 ? -29.991 -12.316 -24.807 1.00 46.78 711 ARG A CA 1
ATOM 5354 C C . ARG A 1 711 ? -30.710 -12.212 -26.144 1.00 46.78 711 ARG A C 1
ATOM 5356 O O . ARG A 1 711 ? -30.287 -11.434 -27.001 1.00 46.78 711 ARG A O 1
ATOM 5363 N N . ALA A 1 712 ? -31.757 -13.017 -26.326 1.00 37.97 712 ALA A N 1
ATOM 5364 C CA . ALA A 1 712 ? -32.695 -12.806 -27.410 1.00 37.97 712 ALA A CA 1
ATOM 5365 C C . ALA A 1 712 ? -33.112 -11.337 -27.314 1.00 37.97 712 ALA A C 1
ATOM 5367 O O . ALA A 1 712 ? -33.635 -10.911 -26.283 1.00 37.97 712 ALA A O 1
ATOM 5368 N N . LYS A 1 713 ? -32.774 -10.541 -28.334 1.00 38.78 713 LYS A N 1
ATOM 5369 C CA . LYS A 1 713 ? -33.332 -9.198 -28.464 1.00 38.78 713 LYS A CA 1
ATOM 5370 C C . LYS A 1 713 ? -34.845 -9.393 -28.448 1.00 38.78 713 LYS A C 1
ATOM 5372 O O . LYS A 1 713 ? -35.357 -10.104 -29.309 1.00 38.78 713 LYS A O 1
ATOM 5377 N N . GLY A 1 714 ? -35.497 -8.876 -27.410 1.00 42.41 714 GLY A N 1
ATOM 5378 C CA . GLY A 1 714 ? -36.936 -8.999 -27.233 1.00 42.41 714 GLY A CA 1
ATOM 5379 C C . GLY A 1 714 ? -37.660 -8.541 -28.494 1.00 42.41 714 GLY A C 1
ATOM 5380 O O . GLY A 1 714 ? -37.356 -7.470 -29.024 1.00 42.41 714 GLY A O 1
ATOM 5381 N N . ALA A 1 715 ? -38.549 -9.412 -28.964 1.00 31.14 715 ALA A N 1
ATOM 5382 C CA . ALA A 1 715 ? -39.762 -9.017 -29.660 1.00 31.14 715 ALA A CA 1
ATOM 5383 C C . ALA A 1 715 ? -40.729 -8.372 -28.659 1.00 31.14 715 ALA A C 1
ATOM 5385 O O . ALA A 1 715 ? -40.653 -8.749 -27.462 1.00 31.14 715 ALA A O 1
#

Mean predicted aligned error: 17.82 Å

InterPro domains:
  IPR003439 ABC transporter-like, ATP-binding domain [PF00005] (21-160)
  IPR003439 ABC transporter-like, ATP-binding domain [PS50893] (6-233)
  IPR003593 AAA+ ATPase domain [SM00382] (29-333)
  IPR017871 ABC transporter-like, conserved site [PS00211] (133-147)
  IPR027417 P-loop containing nucleoside triphosphate hydrolase [G3DSA:3.40.50.300] (2-234)
  IPR027417 P-loop containing nucleoside triphosphate hydrolase [SSF52540] (3-221)
  IPR044122 UPF0261, N-terminal domain [NF002674] (312-707)
  IPR044122 UPF0261, N-terminal domain [PF06792] (311-477)
  IPR044122 UPF0261, N-terminal domain [cd15488] (311-702)
  IPR051353 Tobamovirus Resistance UPF0261 [PTHR31862] (311-711)
  IPR052156 Branched-Chain Amino Acid Transport ATP-binding Protein LivF [cd03224] (6-223)
  IPR056778 UPF0261, C-terminal domain [PF23189] (488-703)

Radius of gyration: 31.64 Å; Cα contacts (8 Å, |Δi|>4): 1363; chains: 1; bounding box: 76×99×76 Å